Protein 2L8D (pdb70)

Nearest PDB structures (foldseek):
  2l8d-assembly1_A  TM=8.731E-01  e=5.428E-09  Gallus gallus
  2dig-assembly1_A  TM=8.333E-01  e=4.859E-07  Homo sapiens
  2e5p-assembly1_A  TM=7.859E-01  e=4.481E-04  Homo sapiens
  2eqj-assembly1_A  TM=8.025E-01  e=1.480E-03  Mus musculus
  5xfq-assembly1_B  TM=8.401E-01  e=2.333E-03  Mus musculus

Solvent-accessible surface area: 4794 Å² total; per-residue (Å²): 117,62,181,26,124,90,112,51,78,16,30,91,43,73,58,2,46,0,63,106,77,80,43,124,93,66,109,96,2,86,0,57,62,63,64,103,84,66,91,45,4,40,0,76,12,196,126,37,79,90,50,53,4,78,40,70,18,4,140,66,104,56,92,190,160,226

Secondary structure (DSSP, 8-state):
--SS-SSSSS-SS-EEEEE-TTSS-EEEEEEEEEETTTTEEEEEETTS-EEEEEGGGEE-SSS---

Structure (mmCIF, N/CA/C/O backbone):
data_2L8D
#
_entry.id   2L8D
#
loop_
_atom_site.group_PDB
_atom_site.id
_atom_site.type_symbol
_atom_site.label_atom_id
_atom_site.label_alt_id
_atom_site.label_comp_id
_atom_site.label_asym_id
_atom_site.label_entity_id
_atom_site.label_seq_id
_atom_site.pdbx_PDB_ins_code
_atom_site.Cartn_x
_atom_site.Cartn_y
_atom_site.Cartn_z
_atom_site.occupancy
_atom_site.B_iso_or_equiv
_atom_site.auth_seq_id
_atom_site.auth_comp_id
_atom_site.auth_asym_id
_atom_site.auth_atom_id
_atom_site.pdbx_PDB_model_num
ATOM 1 N N . GLY A 1 1 ? 4.465 -6.170 -3.414 1.00 0.00 1 GLY A N 1
ATOM 2 C CA . GLY A 1 1 ? 4.687 -5.028 -4.287 1.00 0.00 1 GLY A CA 1
ATOM 3 C C . GLY A 1 1 ? 4.742 -3.758 -3.495 1.00 0.00 1 GLY A C 1
ATOM 4 O O . GLY A 1 1 ? 3.792 -3.431 -2.781 1.00 0.00 1 GLY A O 1
ATOM 8 N N . ALA A 1 2 ? 5.854 -3.063 -3.575 1.00 0.00 2 ALA A N 1
ATOM 9 C CA . ALA A 1 2 ? 6.017 -1.800 -2.880 1.00 0.00 2 ALA A CA 1
ATOM 10 C C . ALA A 1 2 ? 5.803 -0.638 -3.839 1.00 0.00 2 ALA A C 1
ATOM 11 O O . ALA A 1 2 ? 5.646 0.506 -3.414 1.00 0.00 2 ALA A O 1
ATOM 18 N N . MET A 1 3 ? 5.811 -0.952 -5.141 1.00 0.00 3 MET A N 1
ATOM 19 C CA . MET A 1 3 ? 5.619 0.017 -6.246 1.00 0.00 3 MET A CA 1
ATOM 20 C C . MET A 1 3 ? 6.830 0.910 -6.461 1.00 0.00 3 MET A C 1
ATOM 21 O O . MET A 1 3 ? 7.371 0.970 -7.569 1.00 0.00 3 MET A O 1
ATOM 35 N N . GLY A 1 4 ? 7.246 1.591 -5.435 1.00 0.00 4 GLY A N 1
ATOM 36 C CA . GLY A 1 4 ? 8.424 2.406 -5.512 1.00 0.00 4 GLY A CA 1
ATOM 37 C C . GLY A 1 4 ? 9.580 1.664 -4.914 1.00 0.00 4 GLY A C 1
ATOM 38 O O . GLY A 1 4 ? 9.840 1.773 -3.713 1.00 0.00 4 GLY A O 1
ATOM 42 N N . MET A 1 5 ? 10.246 0.861 -5.720 1.00 0.00 5 MET A N 1
ATOM 43 C CA . MET A 1 5 ? 11.345 0.048 -5.224 1.00 0.00 5 MET A CA 1
ATOM 44 C C . MET A 1 5 ? 12.281 -0.388 -6.377 1.00 0.00 5 MET A C 1
ATOM 45 O O . MET A 1 5 ? 12.115 -1.480 -6.937 1.00 0.00 5 MET A O 1
ATOM 59 N N . PRO A 1 6 ? 13.189 0.505 -6.848 1.00 0.00 6 PRO A N 1
ATOM 60 C CA . PRO A 1 6 ? 14.211 0.124 -7.839 1.00 0.00 6 PRO A CA 1
ATOM 61 C C . PRO A 1 6 ? 15.411 -0.601 -7.187 1.00 0.00 6 PRO A C 1
ATOM 62 O O . PRO A 1 6 ? 16.144 -1.338 -7.847 1.00 0.00 6 PRO A O 1
ATOM 73 N N . ASN A 1 7 ? 15.561 -0.393 -5.886 1.00 0.00 7 ASN A N 1
ATOM 74 C CA . ASN A 1 7 ? 16.652 -0.954 -5.052 1.00 0.00 7 ASN A CA 1
ATOM 75 C C . ASN A 1 7 ? 16.437 -0.389 -3.685 1.00 0.00 7 ASN A C 1
ATOM 76 O O . ASN A 1 7 ? 16.440 -1.088 -2.680 1.00 0.00 7 ASN A O 1
ATOM 87 N N . ARG A 1 8 ? 16.252 0.906 -3.680 1.00 0.00 8 ARG A N 1
ATOM 88 C CA . ARG A 1 8 ? 15.821 1.635 -2.520 1.00 0.00 8 ARG A CA 1
ATOM 89 C C . ARG A 1 8 ? 14.369 1.916 -2.773 1.00 0.00 8 ARG A C 1
ATOM 90 O O . ARG A 1 8 ? 13.802 1.347 -3.691 1.00 0.00 8 ARG A O 1
ATOM 111 N N . LYS A 1 9 ? 13.774 2.792 -2.021 1.00 0.00 9 LYS A N 1
ATOM 112 C CA . LYS A 1 9 ? 12.410 3.178 -2.304 1.00 0.00 9 LYS A CA 1
ATOM 113 C C . LYS A 1 9 ? 12.422 4.218 -3.431 1.00 0.00 9 LYS A C 1
ATOM 114 O O . LYS A 1 9 ? 11.490 4.329 -4.218 1.00 0.00 9 LYS A O 1
ATOM 133 N N . TYR A 1 10 ? 13.510 4.964 -3.502 1.00 0.00 10 TYR A N 1
ATOM 134 C CA . TYR A 1 10 ? 13.705 5.960 -4.538 1.00 0.00 10 TYR A CA 1
ATOM 135 C C . TYR A 1 10 ? 15.011 5.729 -5.270 1.00 0.00 10 TYR A C 1
ATOM 136 O O . TYR A 1 10 ? 15.895 4.988 -4.787 1.00 0.00 10 TYR A O 1
ATOM 154 N N . ALA A 1 11 ? 15.128 6.328 -6.433 1.00 0.00 11 ALA A N 1
ATOM 155 C CA . ALA A 1 11 ? 16.325 6.231 -7.242 1.00 0.00 11 ALA A CA 1
ATOM 156 C C . ALA A 1 11 ? 17.334 7.278 -6.763 1.00 0.00 11 ALA A C 1
ATOM 157 O O . ALA A 1 11 ? 17.188 7.817 -5.680 1.00 0.00 11 ALA A O 1
ATOM 164 N N . ASP A 1 12 ? 18.377 7.510 -7.525 1.00 0.00 12 ASP A N 1
ATOM 165 C CA . ASP A 1 12 ? 19.351 8.542 -7.192 1.00 0.00 12 ASP A CA 1
ATOM 166 C C . ASP A 1 12 ? 19.533 9.451 -8.389 1.00 0.00 12 ASP A C 1
ATOM 167 O O . ASP A 1 12 ? 19.622 8.984 -9.524 1.00 0.00 12 ASP A O 1
ATOM 176 N N . GLY A 1 13 ? 19.526 10.748 -8.138 1.00 0.00 13 GLY A N 1
ATOM 177 C CA . GLY A 1 13 ? 19.537 11.743 -9.200 1.00 0.00 13 GLY A CA 1
ATOM 178 C C . GLY A 1 13 ? 18.112 12.184 -9.519 1.00 0.00 13 GLY A C 1
ATOM 179 O O . GLY A 1 13 ? 17.880 13.130 -10.268 1.00 0.00 13 GLY A O 1
ATOM 183 N N . GLU A 1 14 ? 17.172 11.476 -8.933 1.00 0.00 14 GLU A N 1
ATOM 184 C CA . GLU A 1 14 ? 15.762 11.646 -9.162 1.00 0.00 14 GLU A CA 1
ATOM 185 C C . GLU A 1 14 ? 15.197 12.853 -8.405 1.00 0.00 14 GLU A C 1
ATOM 186 O O . GLU A 1 14 ? 15.568 13.089 -7.250 1.00 0.00 14 GLU A O 1
ATOM 198 N N . VAL A 1 15 ? 14.337 13.627 -9.039 1.00 0.00 15 VAL A N 1
ATOM 199 C CA . VAL A 1 15 ? 13.689 14.712 -8.337 1.00 0.00 15 VAL A CA 1
ATOM 200 C C . VAL A 1 15 ? 12.367 14.209 -7.735 1.00 0.00 15 VAL A C 1
ATOM 201 O O . VAL A 1 15 ? 11.552 13.553 -8.411 1.00 0.00 15 VAL A O 1
ATOM 214 N N . VAL A 1 16 ? 12.212 14.454 -6.463 1.00 0.00 16 VAL A N 1
ATOM 215 C CA . VAL A 1 16 ? 11.078 14.004 -5.682 1.00 0.00 16 VAL A CA 1
ATOM 216 C C . VAL A 1 16 ? 10.562 15.125 -4.788 1.00 0.00 16 VAL A C 1
ATOM 217 O O . VAL A 1 16 ? 11.062 16.256 -4.840 1.00 0.00 16 VAL A O 1
ATOM 230 N N . MET A 1 17 ? 9.596 14.812 -3.960 1.00 0.00 17 MET A N 1
ATOM 231 C CA . MET A 1 17 ? 9.116 15.743 -2.966 1.00 0.00 17 MET A CA 1
ATOM 232 C C . MET A 1 17 ? 9.601 15.240 -1.632 1.00 0.00 17 MET A C 1
ATOM 233 O O . MET A 1 17 ? 9.479 14.061 -1.339 1.00 0.00 17 MET A O 1
ATOM 247 N N . GLY A 1 18 ? 10.147 16.091 -0.845 1.00 0.00 18 GLY A N 1
ATOM 248 C CA . GLY A 1 18 ? 10.662 15.673 0.427 1.00 0.00 18 GLY A CA 1
ATOM 249 C C . GLY A 1 18 ? 10.200 16.590 1.525 1.00 0.00 18 GLY A C 1
ATOM 250 O O . GLY A 1 18 ? 10.179 17.821 1.355 1.00 0.00 18 GLY A O 1
ATOM 254 N N . ARG A 1 19 ? 9.788 16.002 2.605 1.00 0.00 19 ARG A N 1
ATOM 255 C CA . ARG A 1 19 ? 9.286 16.704 3.760 1.00 0.00 19 ARG A CA 1
ATOM 256 C C . ARG A 1 19 ? 10.442 17.347 4.509 1.00 0.00 19 ARG A C 1
ATOM 257 O O . ARG A 1 19 ? 11.529 16.784 4.569 1.00 0.00 19 ARG A O 1
ATOM 278 N N . TRP A 1 20 ? 10.217 18.522 5.044 1.00 0.00 20 TRP A N 1
ATOM 279 C CA . TRP A 1 20 ? 11.217 19.163 5.850 1.00 0.00 20 TRP A CA 1
ATOM 280 C C . TRP A 1 20 ? 11.114 18.552 7.255 1.00 0.00 20 TRP A C 1
ATOM 281 O O . TRP A 1 20 ? 10.049 18.588 7.840 1.00 0.00 20 TRP A O 1
ATOM 302 N N . PRO A 1 21 ? 12.225 17.986 7.780 1.00 0.00 21 PRO A N 1
ATOM 303 C CA . PRO A 1 21 ? 12.290 17.236 9.058 1.00 0.00 21 PRO A CA 1
ATOM 304 C C . PRO A 1 21 ? 11.405 17.758 10.208 1.00 0.00 21 PRO A C 1
ATOM 305 O O . PRO A 1 21 ? 10.716 16.975 10.869 1.00 0.00 21 PRO A O 1
ATOM 316 N N . GLY A 1 22 ? 11.436 19.047 10.458 1.00 0.00 22 GLY A N 1
ATOM 317 C CA . GLY A 1 22 ? 10.677 19.591 11.566 1.00 0.00 22 GLY A CA 1
ATOM 318 C C . GLY A 1 22 ? 9.264 20.018 11.194 1.00 0.00 22 GLY A C 1
ATOM 319 O O . GLY A 1 22 ? 8.471 20.357 12.067 1.00 0.00 22 GLY A O 1
ATOM 323 N N . SER A 1 23 ? 8.962 20.022 9.925 1.00 0.00 23 SER A N 1
ATOM 324 C CA . SER A 1 23 ? 7.673 20.445 9.441 1.00 0.00 23 SER A CA 1
ATOM 325 C C . SER A 1 23 ? 6.919 19.253 8.812 1.00 0.00 23 SER A C 1
ATOM 326 O O . SER A 1 23 ? 7.419 18.126 8.792 1.00 0.00 23 SER A O 1
ATOM 334 N N . VAL A 1 24 ? 5.722 19.502 8.333 1.00 0.00 24 VAL A N 1
ATOM 335 C CA . VAL A 1 24 ? 4.961 18.520 7.578 1.00 0.00 24 VAL A CA 1
ATOM 336 C C . VAL A 1 24 ? 4.948 18.924 6.113 1.00 0.00 24 VAL A C 1
ATOM 337 O O . VAL A 1 24 ? 4.346 18.258 5.268 1.00 0.00 24 VAL A O 1
ATOM 350 N N . LEU A 1 25 ? 5.612 20.036 5.831 1.00 0.00 25 LEU A N 1
ATOM 351 C CA . LEU A 1 25 ? 5.703 20.568 4.499 1.00 0.00 25 LEU A CA 1
ATOM 352 C C . LEU A 1 25 ? 6.623 19.785 3.625 1.00 0.00 25 LEU A C 1
ATOM 353 O O . LEU A 1 25 ? 7.651 19.275 4.081 1.00 0.00 25 LEU A O 1
ATOM 369 N N . TYR A 1 26 ? 6.264 19.706 2.382 1.00 0.00 26 TYR A N 1
ATOM 370 C CA . TYR A 1 26 ? 7.044 19.035 1.384 1.00 0.00 26 TYR A CA 1
ATOM 371 C C . TYR A 1 26 ? 7.564 20.039 0.393 1.00 0.00 26 TYR A C 1
ATOM 372 O O . TYR A 1 26 ? 6.822 20.897 -0.091 1.00 0.00 26 TYR A O 1
ATOM 390 N N . TYR A 1 27 ? 8.820 19.957 0.130 1.00 0.00 27 TYR A N 1
ATOM 391 C CA . TYR A 1 27 ? 9.468 20.802 -0.831 1.00 0.00 27 TYR A CA 1
ATOM 392 C C . TYR A 1 27 ? 10.022 19.939 -1.933 1.00 0.00 27 TYR A C 1
ATOM 393 O O . TYR A 1 27 ? 9.999 18.705 -1.821 1.00 0.00 27 TYR A O 1
ATOM 411 N N . GLU A 1 28 ? 10.519 20.549 -2.964 1.00 0.00 28 GLU A N 1
ATOM 412 C CA . GLU A 1 28 ? 10.989 19.816 -4.108 1.00 0.00 28 GLU A CA 1
ATOM 413 C C . GLU A 1 28 ? 12.479 19.606 -3.975 1.00 0.00 28 GLU A C 1
ATOM 414 O O . GLU A 1 28 ? 13.244 20.565 -3.800 1.00 0.00 28 GLU A O 1
ATOM 426 N N . VAL A 1 29 ? 12.897 18.370 -4.050 1.00 0.00 29 VAL A N 1
ATOM 427 C CA . VAL A 1 29 ? 14.284 18.030 -3.833 1.00 0.00 29 VAL A CA 1
ATOM 428 C C . VAL A 1 29 ? 14.759 17.057 -4.882 1.00 0.00 29 VAL A C 1
ATOM 429 O O . VAL A 1 29 ? 13.959 16.418 -5.555 1.00 0.00 29 VAL A O 1
ATOM 442 N N . GLN A 1 30 ? 16.041 16.930 -5.009 1.00 0.00 30 GLN A N 1
ATOM 443 C CA . GLN A 1 30 ? 16.591 15.942 -5.882 1.00 0.00 30 GLN A CA 1
ATOM 444 C C . GLN A 1 30 ? 17.485 15.060 -5.049 1.00 0.00 30 GLN A C 1
ATOM 445 O O . GLN A 1 30 ? 18.308 15.563 -4.282 1.00 0.00 30 GLN A O 1
ATOM 459 N N . VAL A 1 31 ? 17.305 13.774 -5.163 1.00 0.00 31 VAL A N 1
ATOM 460 C CA . VAL A 1 31 ? 18.084 12.826 -4.401 1.00 0.00 31 VAL A CA 1
ATOM 461 C C . VAL A 1 31 ? 19.513 12.759 -4.931 1.00 0.00 31 VAL A C 1
ATOM 462 O O . VAL A 1 31 ? 19.726 12.596 -6.126 1.00 0.00 31 VAL A O 1
ATOM 475 N N . THR A 1 32 ? 20.469 12.907 -4.067 1.00 0.00 32 THR A N 1
ATOM 476 C CA . THR A 1 32 ? 21.817 12.872 -4.449 1.00 0.00 32 THR A CA 1
ATOM 477 C C . THR A 1 32 ? 22.506 11.597 -3.966 1.00 0.00 32 THR A C 1
ATOM 478 O O . THR A 1 32 ? 23.200 10.923 -4.737 1.00 0.00 32 THR A O 1
ATOM 489 N N . SER A 1 33 ? 22.302 11.236 -2.708 1.00 0.00 33 SER A N 1
ATOM 490 C CA . SER A 1 33 ? 22.992 10.081 -2.147 1.00 0.00 33 SER A CA 1
ATOM 491 C C . SER A 1 33 ? 22.098 9.327 -1.162 1.00 0.00 33 SER A C 1
ATOM 492 O O . SER A 1 33 ? 20.962 9.737 -0.923 1.00 0.00 33 SER A O 1
ATOM 500 N N . TYR A 1 34 ? 22.601 8.247 -0.586 1.00 0.00 34 TYR A N 1
ATOM 501 C CA . TYR A 1 34 ? 21.792 7.390 0.257 1.00 0.00 34 TYR A CA 1
ATOM 502 C C . TYR A 1 34 ? 22.630 6.602 1.265 1.00 0.00 34 TYR A C 1
ATOM 503 O O . TYR A 1 34 ? 23.591 5.929 0.900 1.00 0.00 34 TYR A O 1
ATOM 521 N N . ASP A 1 35 ? 22.242 6.702 2.517 1.00 0.00 35 ASP A N 1
ATOM 522 C CA . ASP A 1 35 ? 22.813 5.925 3.607 1.00 0.00 35 ASP A CA 1
ATOM 523 C C . ASP A 1 35 ? 22.006 4.658 3.655 1.00 0.00 35 ASP A C 1
ATOM 524 O O . ASP A 1 35 ? 20.782 4.713 3.820 1.00 0.00 35 ASP A O 1
ATOM 533 N N . ASP A 1 36 ? 22.653 3.538 3.530 1.00 0.00 36 ASP A N 1
ATOM 534 C CA . ASP A 1 36 ? 21.945 2.268 3.418 1.00 0.00 36 ASP A CA 1
ATOM 535 C C . ASP A 1 36 ? 21.835 1.567 4.745 1.00 0.00 36 ASP A C 1
ATOM 536 O O . ASP A 1 36 ? 21.056 0.627 4.891 1.00 0.00 36 ASP A O 1
ATOM 545 N N . ALA A 1 37 ? 22.598 2.019 5.705 1.00 0.00 37 ALA A N 1
ATOM 546 C CA . ALA A 1 37 ? 22.613 1.397 6.997 1.00 0.00 37 ALA A CA 1
ATOM 547 C C . ALA A 1 37 ? 21.427 1.857 7.813 1.00 0.00 37 ALA A C 1
ATOM 548 O O . ALA A 1 37 ? 20.671 1.053 8.334 1.00 0.00 37 ALA A O 1
ATOM 555 N N . SER A 1 38 ? 21.258 3.146 7.914 1.00 0.00 38 SER A N 1
ATOM 556 C CA . SER A 1 38 ? 20.173 3.692 8.685 1.00 0.00 38 SER A CA 1
ATOM 557 C C . SER A 1 38 ? 19.007 4.106 7.780 1.00 0.00 38 SER A C 1
ATOM 558 O O . SER A 1 38 ? 17.964 4.559 8.249 1.00 0.00 38 SER A O 1
ATOM 566 N N . HIS A 1 39 ? 19.203 3.916 6.483 1.00 0.00 39 HIS A N 1
ATOM 567 C CA . HIS A 1 39 ? 18.222 4.242 5.449 1.00 0.00 39 HIS A CA 1
ATOM 568 C C . HIS A 1 39 ? 17.858 5.732 5.459 1.00 0.00 39 HIS A C 1
ATOM 569 O O . HIS A 1 39 ? 16.771 6.129 5.907 1.00 0.00 39 HIS A O 1
ATOM 583 N N . LEU A 1 40 ? 18.801 6.541 5.026 1.00 0.00 40 LEU A N 1
ATOM 584 C CA . LEU A 1 40 ? 18.642 8.002 4.928 1.00 0.00 40 LEU A CA 1
ATOM 585 C C . LEU A 1 40 ? 18.961 8.413 3.519 1.00 0.00 40 LEU A C 1
ATOM 586 O O . LEU A 1 40 ? 19.907 7.912 2.936 1.00 0.00 40 LEU A O 1
ATOM 602 N N . TYR A 1 41 ? 18.208 9.299 2.976 1.00 0.00 41 TYR A N 1
ATOM 603 C CA . TYR A 1 41 ? 18.448 9.740 1.640 1.00 0.00 41 TYR A CA 1
ATOM 604 C C . TYR A 1 41 ? 18.969 11.133 1.704 1.00 0.00 41 TYR A C 1
ATOM 605 O O . TYR A 1 41 ? 18.419 11.970 2.426 1.00 0.00 41 TYR A O 1
ATOM 623 N N . THR A 1 42 ? 20.040 11.380 1.037 1.00 0.00 42 THR A N 1
ATOM 624 C CA . THR A 1 42 ? 20.556 12.688 0.989 1.00 0.00 42 THR A CA 1
ATOM 625 C C . THR A 1 42 ? 19.972 13.316 -0.252 1.00 0.00 42 THR A C 1
ATOM 626 O O . THR A 1 42 ? 20.055 12.734 -1.348 1.00 0.00 42 THR A O 1
ATOM 637 N N . VAL A 1 43 ? 19.402 14.464 -0.085 1.00 0.00 43 VAL A N 1
ATOM 638 C CA . VAL A 1 43 ? 18.744 15.164 -1.145 1.00 0.00 43 VAL A CA 1
ATOM 639 C C . VAL A 1 43 ? 19.242 16.586 -1.170 1.00 0.00 43 VAL A C 1
ATOM 640 O O . VAL A 1 43 ? 19.776 17.067 -0.177 1.00 0.00 43 VAL A O 1
ATOM 653 N N . LYS A 1 44 ? 19.082 17.241 -2.267 1.00 0.00 44 LYS A N 1
ATOM 654 C CA . LYS A 1 44 ? 19.469 18.613 -2.383 1.00 0.00 44 LYS A CA 1
ATOM 655 C C . LYS A 1 44 ? 18.249 19.456 -2.722 1.00 0.00 44 LYS A C 1
ATOM 656 O O . LYS A 1 44 ? 17.443 19.072 -3.575 1.00 0.00 44 LYS A O 1
ATOM 675 N N . TYR A 1 45 ? 18.101 20.559 -2.026 1.00 0.00 45 TYR A N 1
ATOM 676 C CA . TYR A 1 45 ? 16.985 21.465 -2.209 1.00 0.00 45 TYR A CA 1
ATOM 677 C C . TYR A 1 45 ? 17.281 22.504 -3.269 1.00 0.00 45 TYR A C 1
ATOM 678 O O . TYR A 1 45 ? 18.435 22.691 -3.676 1.00 0.00 45 TYR A O 1
ATOM 696 N N . LYS A 1 46 ? 16.235 23.201 -3.681 1.00 0.00 46 LYS A N 1
ATOM 697 C CA . LYS A 1 46 ? 16.300 24.287 -4.663 1.00 0.00 46 LYS A CA 1
ATOM 698 C C . LYS A 1 46 ? 17.202 25.434 -4.150 1.00 0.00 46 LYS A C 1
ATOM 699 O O . LYS A 1 46 ? 17.751 26.232 -4.923 1.00 0.00 46 LYS A O 1
ATOM 718 N N . ASP A 1 47 ? 17.357 25.486 -2.843 1.00 0.00 47 ASP A N 1
ATOM 719 C CA . ASP A 1 47 ? 18.182 26.490 -2.172 1.00 0.00 47 ASP A CA 1
ATOM 720 C C . ASP A 1 47 ? 19.659 26.125 -2.227 1.00 0.00 47 ASP A C 1
ATOM 721 O O . ASP A 1 47 ? 20.501 26.842 -1.686 1.00 0.00 47 ASP A O 1
ATOM 730 N N . GLY A 1 48 ? 19.972 24.998 -2.846 1.00 0.00 48 GLY A N 1
ATOM 731 C CA . GLY A 1 48 ? 21.353 24.559 -2.966 1.00 0.00 48 GLY A CA 1
ATOM 732 C C . GLY A 1 48 ? 21.738 23.649 -1.826 1.00 0.00 48 GLY A C 1
ATOM 733 O O . GLY A 1 48 ? 22.465 22.674 -2.009 1.00 0.00 48 GLY A O 1
ATOM 737 N N . THR A 1 49 ? 21.230 23.970 -0.667 1.00 0.00 49 THR A N 1
ATOM 738 C CA . THR A 1 49 ? 21.445 23.244 0.552 1.00 0.00 49 THR A CA 1
ATOM 739 C C . THR A 1 49 ? 20.971 21.791 0.411 1.00 0.00 49 THR A C 1
ATOM 740 O O . THR A 1 49 ? 19.898 21.528 -0.150 1.00 0.00 49 THR A O 1
ATOM 751 N N . GLU A 1 50 ? 21.766 20.867 0.870 1.00 0.00 50 GLU A N 1
ATOM 752 C CA . GLU A 1 50 ? 21.397 19.486 0.837 1.00 0.00 50 GLU A CA 1
ATOM 753 C C . GLU A 1 50 ? 21.100 19.009 2.244 1.00 0.00 50 GLU A C 1
ATOM 754 O O . GLU A 1 50 ? 21.637 19.542 3.209 1.00 0.00 50 GLU A O 1
ATOM 766 N N . LEU A 1 51 ? 20.243 18.045 2.356 1.00 0.00 51 LEU A N 1
ATOM 767 C CA . LEU A 1 51 ? 19.796 17.556 3.633 1.00 0.00 51 LEU A CA 1
ATOM 768 C C . LEU A 1 51 ? 19.686 16.040 3.582 1.00 0.00 51 LEU A C 1
ATOM 769 O O . LEU A 1 51 ? 19.608 15.468 2.491 1.00 0.00 51 LEU A O 1
ATOM 785 N N . ALA A 1 52 ? 19.701 15.384 4.722 1.00 0.00 52 ALA A N 1
ATOM 786 C CA . ALA A 1 52 ? 19.416 13.978 4.753 1.00 0.00 52 ALA A CA 1
ATOM 787 C C . ALA A 1 52 ? 18.077 13.778 5.438 1.00 0.00 52 ALA A C 1
ATOM 788 O O . ALA A 1 52 ? 17.796 14.403 6.466 1.00 0.00 52 ALA A O 1
ATOM 795 N N . LEU A 1 53 ? 17.261 12.952 4.877 1.00 0.00 53 LEU A N 1
ATOM 796 C CA . LEU A 1 53 ? 15.961 12.646 5.437 1.00 0.00 53 LEU A CA 1
ATOM 797 C C . LEU A 1 53 ? 15.614 11.174 5.291 1.00 0.00 53 LEU A C 1
ATOM 798 O O . LEU A 1 53 ? 16.326 10.430 4.604 1.00 0.00 53 LEU A O 1
ATOM 814 N N . LYS A 1 54 ? 14.557 10.746 5.931 1.00 0.00 54 LYS A N 1
ATOM 815 C CA . LYS A 1 54 ? 14.129 9.361 5.844 1.00 0.00 54 LYS A CA 1
ATOM 816 C C . LYS A 1 54 ? 13.321 9.148 4.585 1.00 0.00 54 LYS A C 1
ATOM 817 O O . LYS A 1 54 ? 12.811 10.100 3.997 1.00 0.00 54 LYS A O 1
ATOM 836 N N . GLU A 1 55 ? 13.182 7.903 4.181 1.00 0.00 55 GLU A N 1
ATOM 837 C CA . GLU A 1 55 ? 12.338 7.551 3.045 1.00 0.00 55 GLU A CA 1
ATOM 838 C C . GLU A 1 55 ? 10.886 7.943 3.288 1.00 0.00 55 GLU A C 1
ATOM 839 O O . GLU A 1 55 ? 10.170 8.308 2.365 1.00 0.00 55 GLU A O 1
ATOM 851 N N . SER A 1 56 ? 10.498 7.922 4.544 1.00 0.00 56 SER A N 1
ATOM 852 C CA . SER A 1 56 ? 9.167 8.281 4.974 1.00 0.00 56 SER A CA 1
ATOM 853 C C . SER A 1 56 ? 8.909 9.791 4.814 1.00 0.00 56 SER A C 1
ATOM 854 O O . SER A 1 56 ? 7.766 10.249 4.884 1.00 0.00 56 SER A O 1
ATOM 862 N N . ASP A 1 57 ? 9.962 10.546 4.564 1.00 0.00 57 ASP A N 1
ATOM 863 C CA . ASP A 1 57 ? 9.835 11.971 4.346 1.00 0.00 57 ASP A CA 1
ATOM 864 C C . ASP A 1 57 ? 9.766 12.250 2.875 1.00 0.00 57 ASP A C 1
ATOM 865 O O . ASP A 1 57 ? 9.406 13.337 2.465 1.00 0.00 57 ASP A O 1
ATOM 874 N N . ILE A 1 58 ? 10.078 11.267 2.069 1.00 0.00 58 ILE A N 1
ATOM 875 C CA . ILE A 1 58 ? 10.115 11.475 0.651 1.00 0.00 58 ILE A CA 1
ATOM 876 C C . ILE A 1 58 ? 8.891 10.918 0.003 1.00 0.00 58 ILE A C 1
ATOM 877 O O . ILE A 1 58 ? 8.454 9.805 0.318 1.00 0.00 58 ILE A O 1
ATOM 893 N N . ARG A 1 59 ? 8.341 11.674 -0.882 1.00 0.00 59 ARG A N 1
ATOM 894 C CA . ARG A 1 59 ? 7.238 11.227 -1.686 1.00 0.00 59 ARG A CA 1
ATOM 895 C C . ARG A 1 59 ? 7.520 11.508 -3.143 1.00 0.00 59 ARG A C 1
ATOM 896 O O . ARG A 1 59 ? 8.487 12.208 -3.469 1.00 0.00 59 ARG A O 1
ATOM 917 N N . LEU A 1 60 ? 6.711 10.946 -4.011 1.00 0.00 60 LEU A N 1
ATOM 918 C CA . LEU A 1 60 ? 6.861 11.124 -5.454 1.00 0.00 60 LEU A CA 1
ATOM 919 C C . LEU A 1 60 ? 6.733 12.602 -5.826 1.00 0.00 60 LEU A C 1
ATOM 920 O O . LEU A 1 60 ? 6.074 13.368 -5.105 1.00 0.00 60 LEU A O 1
ATOM 936 N N . GLN A 1 61 ? 7.356 12.995 -6.953 1.00 0.00 61 GLN A N 1
ATOM 937 C CA . GLN A 1 61 ? 7.315 14.384 -7.462 1.00 0.00 61 GLN A CA 1
ATOM 938 C C . GLN A 1 61 ? 5.852 14.814 -7.614 1.00 0.00 61 GLN A C 1
ATOM 939 O O . GLN A 1 61 ? 5.486 15.972 -7.403 1.00 0.00 61 GLN A O 1
ATOM 953 N N . SER A 1 62 ? 5.042 13.863 -7.978 1.00 0.00 62 SER A N 1
ATOM 954 C CA . SER A 1 62 ? 3.634 13.999 -7.987 1.00 0.00 62 SER A CA 1
ATOM 955 C C . SER A 1 62 ? 3.073 12.685 -7.532 1.00 0.00 62 SER A C 1
ATOM 956 O O . SER A 1 62 ? 3.547 11.631 -7.968 1.00 0.00 62 SER A O 1
ATOM 964 N N . SER A 1 63 ? 2.087 12.728 -6.662 1.00 0.00 63 SER A N 1
ATOM 965 C CA . SER A 1 63 ? 1.489 11.528 -6.144 1.00 0.00 63 SER A CA 1
ATOM 966 C C . SER A 1 63 ? 0.592 10.898 -7.234 1.00 0.00 63 SER A C 1
ATOM 967 O O . SER A 1 63 ? 0.155 9.753 -7.128 1.00 0.00 63 SER A O 1
ATOM 975 N N . PHE A 1 64 ? 0.357 11.653 -8.293 1.00 0.00 64 PHE A N 1
ATOM 976 C CA . PHE A 1 64 ? -0.379 11.169 -9.424 1.00 0.00 64 PHE A CA 1
ATOM 977 C C . PHE A 1 64 ? 0.617 10.637 -10.438 1.00 0.00 64 PHE A C 1
ATOM 978 O O . PHE A 1 64 ? 1.249 11.403 -11.182 1.00 0.00 64 PHE A O 1
ATOM 995 N N . LYS A 1 65 ? 0.825 9.352 -10.404 1.00 0.00 65 LYS A N 1
ATOM 996 C CA . LYS A 1 65 ? 1.758 8.706 -11.284 1.00 0.00 65 LYS A CA 1
ATOM 997 C C . LYS A 1 65 ? 1.033 7.679 -12.127 1.00 0.00 65 LYS A C 1
ATOM 998 O O . LYS A 1 65 ? 0.248 6.877 -11.599 1.00 0.00 65 LYS A O 1
ATOM 1017 N N . GLN A 1 66 ? 1.290 7.691 -13.400 1.00 0.00 66 GLN A N 1
ATOM 1018 C CA . GLN A 1 66 ? 0.665 6.780 -14.306 1.00 0.00 66 GLN A CA 1
ATOM 1019 C C . GLN A 1 66 ? 1.713 6.289 -15.273 1.00 0.00 66 GLN A C 1
ATOM 1020 O O . GLN A 1 66 ? 2.423 7.135 -15.850 1.00 0.00 66 GLN A O 1
ATOM 1034 N N . GLY A 1 1 ? -0.474 9.878 2.810 1.00 0.00 1 GLY A N 2
ATOM 1035 C CA . GLY A 1 1 ? 0.315 8.934 3.574 1.00 0.00 1 GLY A CA 2
ATOM 1036 C C . GLY A 1 1 ? 1.242 8.158 2.688 1.00 0.00 1 GLY A C 2
ATOM 1037 O O . GLY A 1 1 ? 0.826 7.653 1.644 1.00 0.00 1 GLY A O 2
ATOM 1041 N N . ALA A 1 2 ? 2.491 8.073 3.085 1.00 0.00 2 ALA A N 2
ATOM 1042 C CA . ALA A 1 2 ? 3.506 7.341 2.356 1.00 0.00 2 ALA A CA 2
ATOM 1043 C C . ALA A 1 2 ? 4.623 6.974 3.309 1.00 0.00 2 ALA A C 2
ATOM 1044 O O . ALA A 1 2 ? 5.311 7.856 3.855 1.00 0.00 2 ALA A O 2
ATOM 1051 N N . MET A 1 3 ? 4.770 5.702 3.550 1.00 0.00 3 MET A N 2
ATOM 1052 C CA . MET A 1 3 ? 5.785 5.190 4.454 1.00 0.00 3 MET A CA 2
ATOM 1053 C C . MET A 1 3 ? 7.140 5.165 3.771 1.00 0.00 3 MET A C 2
ATOM 1054 O O . MET A 1 3 ? 8.174 5.425 4.396 1.00 0.00 3 MET A O 2
ATOM 1068 N N . GLY A 1 4 ? 7.126 4.878 2.501 1.00 0.00 4 GLY A N 2
ATOM 1069 C CA . GLY A 1 4 ? 8.347 4.746 1.768 1.00 0.00 4 GLY A CA 2
ATOM 1070 C C . GLY A 1 4 ? 8.804 3.316 1.826 1.00 0.00 4 GLY A C 2
ATOM 1071 O O . GLY A 1 4 ? 8.127 2.472 2.430 1.00 0.00 4 GLY A O 2
ATOM 1075 N N . MET A 1 5 ? 9.918 3.018 1.228 1.00 0.00 5 MET A N 2
ATOM 1076 C CA . MET A 1 5 ? 10.412 1.660 1.210 1.00 0.00 5 MET A CA 2
ATOM 1077 C C . MET A 1 5 ? 11.883 1.638 1.546 1.00 0.00 5 MET A C 2
ATOM 1078 O O . MET A 1 5 ? 12.623 2.522 1.098 1.00 0.00 5 MET A O 2
ATOM 1092 N N . PRO A 1 6 ? 12.324 0.681 2.396 1.00 0.00 6 PRO A N 2
ATOM 1093 C CA . PRO A 1 6 ? 13.756 0.444 2.650 1.00 0.00 6 PRO A CA 2
ATOM 1094 C C . PRO A 1 6 ? 14.476 0.083 1.347 1.00 0.00 6 PRO A C 2
ATOM 1095 O O . PRO A 1 6 ? 15.656 0.369 1.171 1.00 0.00 6 PRO A O 2
ATOM 1106 N N . ASN A 1 7 ? 13.748 -0.571 0.445 1.00 0.00 7 ASN A N 2
ATOM 1107 C CA . ASN A 1 7 ? 14.244 -0.845 -0.897 1.00 0.00 7 ASN A CA 2
ATOM 1108 C C . ASN A 1 7 ? 14.221 0.477 -1.621 1.00 0.00 7 ASN A C 2
ATOM 1109 O O . ASN A 1 7 ? 13.184 1.159 -1.634 1.00 0.00 7 ASN A O 2
ATOM 1120 N N . ARG A 1 8 ? 15.330 0.841 -2.199 1.00 0.00 8 ARG A N 2
ATOM 1121 C CA . ARG A 1 8 ? 15.504 2.146 -2.770 1.00 0.00 8 ARG A CA 2
ATOM 1122 C C . ARG A 1 8 ? 14.645 2.378 -4.034 1.00 0.00 8 ARG A C 2
ATOM 1123 O O . ARG A 1 8 ? 15.038 2.038 -5.150 1.00 0.00 8 ARG A O 2
ATOM 1144 N N . LYS A 1 9 ? 13.451 2.907 -3.818 1.00 0.00 9 LYS A N 2
ATOM 1145 C CA . LYS A 1 9 ? 12.542 3.329 -4.876 1.00 0.00 9 LYS A CA 2
ATOM 1146 C C . LYS A 1 9 ? 13.052 4.637 -5.427 1.00 0.00 9 LYS A C 2
ATOM 1147 O O . LYS A 1 9 ? 12.974 4.928 -6.636 1.00 0.00 9 LYS A O 2
ATOM 1166 N N . TYR A 1 10 ? 13.603 5.410 -4.543 1.00 0.00 10 TYR A N 2
ATOM 1167 C CA . TYR A 1 10 ? 14.102 6.699 -4.873 1.00 0.00 10 TYR A CA 2
ATOM 1168 C C . TYR A 1 10 ? 15.582 6.575 -5.184 1.00 0.00 10 TYR A C 2
ATOM 1169 O O . TYR A 1 10 ? 16.433 6.727 -4.306 1.00 0.00 10 TYR A O 2
ATOM 1187 N N . ALA A 1 11 ? 15.867 6.186 -6.404 1.00 0.00 11 ALA A N 2
ATOM 1188 C CA . ALA A 1 11 ? 17.235 5.978 -6.847 1.00 0.00 11 ALA A CA 2
ATOM 1189 C C . ALA A 1 11 ? 17.913 7.307 -7.050 1.00 0.00 11 ALA A C 2
ATOM 1190 O O . ALA A 1 11 ? 17.259 8.266 -7.404 1.00 0.00 11 ALA A O 2
ATOM 1197 N N . ASP A 1 12 ? 19.222 7.340 -6.872 1.00 0.00 12 ASP A N 2
ATOM 1198 C CA . ASP A 1 12 ? 20.005 8.584 -6.929 1.00 0.00 12 ASP A CA 2
ATOM 1199 C C . ASP A 1 12 ? 19.816 9.311 -8.254 1.00 0.00 12 ASP A C 2
ATOM 1200 O O . ASP A 1 12 ? 19.941 8.720 -9.326 1.00 0.00 12 ASP A O 2
ATOM 1209 N N . GLY A 1 13 ? 19.467 10.573 -8.165 1.00 0.00 13 GLY A N 2
ATOM 1210 C CA . GLY A 1 13 ? 19.232 11.369 -9.338 1.00 0.00 13 GLY A CA 2
ATOM 1211 C C . GLY A 1 13 ? 17.753 11.583 -9.575 1.00 0.00 13 GLY A C 2
ATOM 1212 O O . GLY A 1 13 ? 17.355 12.364 -10.450 1.00 0.00 13 GLY A O 2
ATOM 1216 N N . GLU A 1 14 ? 16.930 10.899 -8.808 1.00 0.00 14 GLU A N 2
ATOM 1217 C CA . GLU A 1 14 ? 15.511 11.013 -8.958 1.00 0.00 14 GLU A CA 2
ATOM 1218 C C . GLU A 1 14 ? 15.023 12.307 -8.335 1.00 0.00 14 GLU A C 2
ATOM 1219 O O . GLU A 1 14 ? 15.506 12.702 -7.265 1.00 0.00 14 GLU A O 2
ATOM 1231 N N . VAL A 1 15 ? 14.111 12.981 -8.981 1.00 0.00 15 VAL A N 2
ATOM 1232 C CA . VAL A 1 15 ? 13.550 14.146 -8.371 1.00 0.00 15 VAL A CA 2
ATOM 1233 C C . VAL A 1 15 ? 12.276 13.729 -7.647 1.00 0.00 15 VAL A C 2
ATOM 1234 O O . VAL A 1 15 ? 11.399 13.072 -8.213 1.00 0.00 15 VAL A O 2
ATOM 1247 N N . VAL A 1 16 ? 12.210 14.078 -6.404 1.00 0.00 16 VAL A N 2
ATOM 1248 C CA . VAL A 1 16 ? 11.138 13.684 -5.526 1.00 0.00 16 VAL A CA 2
ATOM 1249 C C . VAL A 1 16 ? 10.664 14.861 -4.698 1.00 0.00 16 VAL A C 2
ATOM 1250 O O . VAL A 1 16 ? 11.188 15.966 -4.817 1.00 0.00 16 VAL A O 2
ATOM 1263 N N . MET A 1 17 ? 9.685 14.640 -3.878 1.00 0.00 17 MET A N 2
ATOM 1264 C CA . MET A 1 17 ? 9.276 15.634 -2.926 1.00 0.00 17 MET A CA 2
ATOM 1265 C C . MET A 1 17 ? 9.637 15.130 -1.551 1.00 0.00 17 MET A C 2
ATOM 1266 O O . MET A 1 17 ? 9.369 13.991 -1.236 1.00 0.00 17 MET A O 2
ATOM 1280 N N . GLY A 1 18 ? 10.238 15.940 -0.755 1.00 0.00 18 GLY A N 2
ATOM 1281 C CA . GLY A 1 18 ? 10.658 15.498 0.547 1.00 0.00 18 GLY A CA 2
ATOM 1282 C C . GLY A 1 18 ? 10.204 16.445 1.617 1.00 0.00 18 GLY A C 2
ATOM 1283 O O . GLY A 1 18 ? 10.013 17.640 1.354 1.00 0.00 18 GLY A O 2
ATOM 1287 N N . ARG A 1 19 ? 9.988 15.923 2.792 1.00 0.00 19 ARG A N 2
ATOM 1288 C CA . ARG A 1 19 ? 9.513 16.701 3.900 1.00 0.00 19 ARG A CA 2
ATOM 1289 C C . ARG A 1 19 ? 10.663 17.366 4.614 1.00 0.00 19 ARG A C 2
ATOM 1290 O O . ARG A 1 19 ? 11.730 16.773 4.787 1.00 0.00 19 ARG A O 2
ATOM 1311 N N . TRP A 1 20 ? 10.449 18.590 5.009 1.00 0.00 20 TRP A N 2
ATOM 1312 C CA . TRP A 1 20 ? 11.421 19.303 5.778 1.00 0.00 20 TRP A CA 2
ATOM 1313 C C . TRP A 1 20 ? 11.256 18.856 7.235 1.00 0.00 20 TRP A C 2
ATOM 1314 O O . TRP A 1 20 ? 10.160 18.996 7.792 1.00 0.00 20 TRP A O 2
ATOM 1335 N N . PRO A 1 21 ? 12.319 18.288 7.854 1.00 0.00 21 PRO A N 2
ATOM 1336 C CA . PRO A 1 21 ? 12.278 17.744 9.221 1.00 0.00 21 PRO A CA 2
ATOM 1337 C C . PRO A 1 21 ? 11.728 18.727 10.239 1.00 0.00 21 PRO A C 2
ATOM 1338 O O . PRO A 1 21 ? 12.180 19.877 10.333 1.00 0.00 21 PRO A O 2
ATOM 1349 N N . GLY A 1 22 ? 10.740 18.285 10.974 1.00 0.00 22 GLY A N 2
ATOM 1350 C CA . GLY A 1 22 ? 10.114 19.123 11.961 1.00 0.00 22 GLY A CA 2
ATOM 1351 C C . GLY A 1 22 ? 8.833 19.708 11.443 1.00 0.00 22 GLY A C 2
ATOM 1352 O O . GLY A 1 22 ? 7.839 19.808 12.169 1.00 0.00 22 GLY A O 2
ATOM 1356 N N . SER A 1 23 ? 8.840 20.051 10.188 1.00 0.00 23 SER A N 2
ATOM 1357 C CA . SER A 1 23 ? 7.715 20.645 9.542 1.00 0.00 23 SER A CA 2
ATOM 1358 C C . SER A 1 23 ? 6.898 19.568 8.825 1.00 0.00 23 SER A C 2
ATOM 1359 O O . SER A 1 23 ? 7.267 18.394 8.809 1.00 0.00 23 SER A O 2
ATOM 1367 N N . VAL A 1 24 ? 5.786 19.961 8.261 1.00 0.00 24 VAL A N 2
ATOM 1368 C CA . VAL A 1 24 ? 4.977 19.047 7.479 1.00 0.00 24 VAL A CA 2
ATOM 1369 C C . VAL A 1 24 ? 5.049 19.486 6.000 1.00 0.00 24 VAL A C 2
ATOM 1370 O O . VAL A 1 24 ? 4.296 19.040 5.142 1.00 0.00 24 VAL A O 2
ATOM 1383 N N . LEU A 1 25 ? 6.014 20.346 5.725 1.00 0.00 25 LEU A N 2
ATOM 1384 C CA . LEU A 1 25 ? 6.245 20.869 4.398 1.00 0.00 25 LEU A CA 2
ATOM 1385 C C . LEU A 1 25 ? 6.926 19.873 3.506 1.00 0.00 25 LEU A C 2
ATOM 1386 O O . LEU A 1 25 ? 7.763 19.103 3.961 1.00 0.00 25 LEU A O 2
ATOM 1402 N N . TYR A 1 26 ? 6.580 19.906 2.247 1.00 0.00 26 TYR A N 2
ATOM 1403 C CA . TYR A 1 26 ? 7.132 19.020 1.254 1.00 0.00 26 TYR A CA 2
ATOM 1404 C C . TYR A 1 26 ? 7.651 19.813 0.088 1.00 0.00 26 TYR A C 2
ATOM 1405 O O . TYR A 1 26 ? 6.882 20.372 -0.700 1.00 0.00 26 TYR A O 2
ATOM 1423 N N . TYR A 1 27 ? 8.939 19.882 -0.006 1.00 0.00 27 TYR A N 2
ATOM 1424 C CA . TYR A 1 27 ? 9.596 20.604 -1.057 1.00 0.00 27 TYR A CA 2
ATOM 1425 C C . TYR A 1 27 ? 10.013 19.637 -2.126 1.00 0.00 27 TYR A C 2
ATOM 1426 O O . TYR A 1 27 ? 10.071 18.436 -1.891 1.00 0.00 27 TYR A O 2
ATOM 1444 N N . GLU A 1 28 ? 10.320 20.147 -3.269 1.00 0.00 28 GLU A N 2
ATOM 1445 C CA . GLU A 1 28 ? 10.740 19.312 -4.360 1.00 0.00 28 GLU A CA 2
ATOM 1446 C C . GLU A 1 28 ? 12.256 19.290 -4.372 1.00 0.00 28 GLU A C 2
ATOM 1447 O O . GLU A 1 28 ? 12.909 20.345 -4.481 1.00 0.00 28 GLU A O 2
ATOM 1459 N N . VAL A 1 29 ? 12.804 18.120 -4.311 1.00 0.00 29 VAL A N 2
ATOM 1460 C CA . VAL A 1 29 ? 14.222 17.930 -4.150 1.00 0.00 29 VAL A CA 2
ATOM 1461 C C . VAL A 1 29 ? 14.710 16.872 -5.087 1.00 0.00 29 VAL A C 2
ATOM 1462 O O . VAL A 1 29 ? 13.918 16.109 -5.634 1.00 0.00 29 VAL A O 2
ATOM 1475 N N . GLN A 1 30 ? 15.983 16.796 -5.276 1.00 0.00 30 GLN A N 2
ATOM 1476 C CA . GLN A 1 30 ? 16.495 15.725 -6.066 1.00 0.00 30 GLN A CA 2
ATOM 1477 C C . GLN A 1 30 ? 17.329 14.858 -5.168 1.00 0.00 30 GLN A C 2
ATOM 1478 O O . GLN A 1 30 ? 18.178 15.371 -4.431 1.00 0.00 30 GLN A O 2
ATOM 1492 N N . VAL A 1 31 ? 17.102 13.569 -5.203 1.00 0.00 31 VAL A N 2
ATOM 1493 C CA . VAL A 1 31 ? 17.839 12.675 -4.356 1.00 0.00 31 VAL A CA 2
ATOM 1494 C C . VAL A 1 31 ? 19.269 12.589 -4.859 1.00 0.00 31 VAL A C 2
ATOM 1495 O O . VAL A 1 31 ? 19.519 12.387 -6.046 1.00 0.00 31 VAL A O 2
ATOM 1508 N N . THR A 1 32 ? 20.174 12.794 -3.977 1.00 0.00 32 THR A N 2
ATOM 1509 C CA . THR A 1 32 ? 21.547 12.903 -4.318 1.00 0.00 32 THR A CA 2
ATOM 1510 C C . THR A 1 32 ? 22.331 11.668 -3.851 1.00 0.00 32 THR A C 2
ATOM 1511 O O . THR A 1 32 ? 23.235 11.203 -4.541 1.00 0.00 32 THR A O 2
ATOM 1522 N N . SER A 1 33 ? 21.955 11.118 -2.715 1.00 0.00 33 SER A N 2
ATOM 1523 C CA . SER A 1 33 ? 22.626 9.957 -2.196 1.00 0.00 33 SER A CA 2
ATOM 1524 C C . SER A 1 33 ? 21.687 9.216 -1.258 1.00 0.00 33 SER A C 2
ATOM 1525 O O . SER A 1 33 ? 20.587 9.689 -0.977 1.00 0.00 33 SER A O 2
ATOM 1533 N N . TYR A 1 34 ? 22.116 8.084 -0.796 1.00 0.00 34 TYR A N 2
ATOM 1534 C CA . TYR A 1 34 ? 21.352 7.250 0.083 1.00 0.00 34 TYR A CA 2
ATOM 1535 C C . TYR A 1 34 ? 22.286 6.489 0.995 1.00 0.00 34 TYR A C 2
ATOM 1536 O O . TYR A 1 34 ? 23.131 5.739 0.531 1.00 0.00 34 TYR A O 2
ATOM 1554 N N . ASP A 1 35 ? 22.163 6.731 2.273 1.00 0.00 35 ASP A N 2
ATOM 1555 C CA . ASP A 1 35 ? 22.906 5.999 3.280 1.00 0.00 35 ASP A CA 2
ATOM 1556 C C . ASP A 1 35 ? 22.054 4.804 3.594 1.00 0.00 35 ASP A C 2
ATOM 1557 O O . ASP A 1 35 ? 20.901 4.960 4.006 1.00 0.00 35 ASP A O 2
ATOM 1566 N N . ASP A 1 36 ? 22.587 3.631 3.425 1.00 0.00 36 ASP A N 2
ATOM 1567 C CA . ASP A 1 36 ? 21.785 2.422 3.554 1.00 0.00 36 ASP A CA 2
ATOM 1568 C C . ASP A 1 36 ? 21.931 1.800 4.911 1.00 0.00 36 ASP A C 2
ATOM 1569 O O . ASP A 1 36 ? 21.193 0.887 5.267 1.00 0.00 36 ASP A O 2
ATOM 1578 N N . ALA A 1 37 ? 22.853 2.312 5.674 1.00 0.00 37 ALA A N 2
ATOM 1579 C CA . ALA A 1 37 ? 23.102 1.800 6.997 1.00 0.00 37 ALA A CA 2
ATOM 1580 C C . ALA A 1 37 ? 22.116 2.395 7.986 1.00 0.00 37 ALA A C 2
ATOM 1581 O O . ALA A 1 37 ? 21.478 1.670 8.756 1.00 0.00 37 ALA A O 2
ATOM 1588 N N . SER A 1 38 ? 21.977 3.706 7.962 1.00 0.00 38 SER A N 2
ATOM 1589 C CA . SER A 1 38 ? 21.066 4.365 8.868 1.00 0.00 38 SER A CA 2
ATOM 1590 C C . SER A 1 38 ? 19.738 4.668 8.151 1.00 0.00 38 SER A C 2
ATOM 1591 O O . SER A 1 38 ? 18.767 5.109 8.781 1.00 0.00 38 SER A O 2
ATOM 1599 N N . HIS A 1 39 ? 19.687 4.324 6.861 1.00 0.00 39 HIS A N 2
ATOM 1600 C CA . HIS A 1 39 ? 18.512 4.544 5.994 1.00 0.00 39 HIS A CA 2
ATOM 1601 C C . HIS A 1 39 ? 18.141 6.030 5.897 1.00 0.00 39 HIS A C 2
ATOM 1602 O O . HIS A 1 39 ? 17.073 6.464 6.351 1.00 0.00 39 HIS A O 2
ATOM 1616 N N . LEU A 1 40 ? 19.051 6.802 5.343 1.00 0.00 40 LEU A N 2
ATOM 1617 C CA . LEU A 1 40 ? 18.870 8.241 5.160 1.00 0.00 40 LEU A CA 2
ATOM 1618 C C . LEU A 1 40 ? 19.130 8.612 3.717 1.00 0.00 40 LEU A C 2
ATOM 1619 O O . LEU A 1 40 ? 20.184 8.295 3.171 1.00 0.00 40 LEU A O 2
ATOM 1635 N N . TYR A 1 41 ? 18.209 9.299 3.121 1.00 0.00 41 TYR A N 2
ATOM 1636 C CA . TYR A 1 41 ? 18.317 9.710 1.755 1.00 0.00 41 TYR A CA 2
ATOM 1637 C C . TYR A 1 41 ? 18.801 11.131 1.722 1.00 0.00 41 TYR A C 2
ATOM 1638 O O . TYR A 1 41 ? 18.169 12.012 2.296 1.00 0.00 41 TYR A O 2
ATOM 1656 N N . THR A 1 42 ? 19.916 11.354 1.109 1.00 0.00 42 THR A N 2
ATOM 1657 C CA . THR A 1 42 ? 20.434 12.676 0.992 1.00 0.00 42 THR A CA 2
ATOM 1658 C C . THR A 1 42 ? 19.835 13.287 -0.255 1.00 0.00 42 THR A C 2
ATOM 1659 O O . THR A 1 42 ? 19.866 12.674 -1.323 1.00 0.00 42 THR A O 2
ATOM 1670 N N . VAL A 1 43 ? 19.309 14.458 -0.136 1.00 0.00 43 VAL A N 2
ATOM 1671 C CA . VAL A 1 43 ? 18.710 15.123 -1.247 1.00 0.00 43 VAL A CA 2
ATOM 1672 C C . VAL A 1 43 ? 19.289 16.520 -1.359 1.00 0.00 43 VAL A C 2
ATOM 1673 O O . VAL A 1 43 ? 19.794 17.066 -0.376 1.00 0.00 43 VAL A O 2
ATOM 1686 N N . LYS A 1 44 ? 19.209 17.083 -2.525 1.00 0.00 44 LYS A N 2
ATOM 1687 C CA . LYS A 1 44 ? 19.630 18.432 -2.746 1.00 0.00 44 LYS A CA 2
ATOM 1688 C C . LYS A 1 44 ? 18.407 19.311 -2.956 1.00 0.00 44 LYS A C 2
ATOM 1689 O O . LYS A 1 44 ? 17.477 18.942 -3.728 1.00 0.00 44 LYS A O 2
ATOM 1708 N N . TYR A 1 45 ? 18.399 20.436 -2.271 1.00 0.00 45 TYR A N 2
ATOM 1709 C CA . TYR A 1 45 ? 17.366 21.440 -2.390 1.00 0.00 45 TYR A CA 2
ATOM 1710 C C . TYR A 1 45 ? 17.805 22.530 -3.336 1.00 0.00 45 TYR A C 2
ATOM 1711 O O . TYR A 1 45 ? 19.007 22.772 -3.505 1.00 0.00 45 TYR A O 2
ATOM 1729 N N . LYS A 1 46 ? 16.832 23.199 -3.925 1.00 0.00 46 LYS A N 2
ATOM 1730 C CA . LYS A 1 46 ? 17.049 24.358 -4.791 1.00 0.00 46 LYS A CA 2
ATOM 1731 C C . LYS A 1 46 ? 17.714 25.480 -3.983 1.00 0.00 46 LYS A C 2
ATOM 1732 O O . LYS A 1 46 ? 18.434 26.325 -4.519 1.00 0.00 46 LYS A O 2
ATOM 1751 N N . ASP A 1 47 ? 17.492 25.433 -2.679 1.00 0.00 47 ASP A N 2
ATOM 1752 C CA . ASP A 1 47 ? 17.997 26.421 -1.730 1.00 0.00 47 ASP A CA 2
ATOM 1753 C C . ASP A 1 47 ? 19.489 26.226 -1.465 1.00 0.00 47 ASP A C 2
ATOM 1754 O O . ASP A 1 47 ? 20.093 26.963 -0.680 1.00 0.00 47 ASP A O 2
ATOM 1763 N N . GLY A 1 48 ? 20.082 25.221 -2.097 1.00 0.00 48 GLY A N 2
ATOM 1764 C CA . GLY A 1 48 ? 21.509 24.986 -1.970 1.00 0.00 48 GLY A CA 2
ATOM 1765 C C . GLY A 1 48 ? 21.856 24.052 -0.844 1.00 0.00 48 GLY A C 2
ATOM 1766 O O . GLY A 1 48 ? 22.960 23.502 -0.788 1.00 0.00 48 GLY A O 2
ATOM 1770 N N . THR A 1 49 ? 20.938 23.898 0.052 1.00 0.00 49 THR A N 2
ATOM 1771 C CA . THR A 1 49 ? 21.090 23.041 1.182 1.00 0.00 49 THR A CA 2
ATOM 1772 C C . THR A 1 49 ? 20.864 21.593 0.769 1.00 0.00 49 THR A C 2
ATOM 1773 O O . THR A 1 49 ? 19.895 21.296 0.063 1.00 0.00 49 THR A O 2
ATOM 1784 N N . GLU A 1 50 ? 21.762 20.716 1.134 1.00 0.00 50 GLU A N 2
ATOM 1785 C CA . GLU A 1 50 ? 21.480 19.334 0.952 1.00 0.00 50 GLU A CA 2
ATOM 1786 C C . GLU A 1 50 ? 21.096 18.791 2.310 1.00 0.00 50 GLU A C 2
ATOM 1787 O O . GLU A 1 50 ? 21.584 19.272 3.348 1.00 0.00 50 GLU A O 2
ATOM 1799 N N . LEU A 1 51 ? 20.252 17.830 2.324 1.00 0.00 51 LEU A N 2
ATOM 1800 C CA . LEU A 1 51 ? 19.712 17.332 3.552 1.00 0.00 51 LEU A CA 2
ATOM 1801 C C . LEU A 1 51 ? 19.602 15.840 3.491 1.00 0.00 51 LEU A C 2
ATOM 1802 O O . LEU A 1 51 ? 19.457 15.292 2.411 1.00 0.00 51 LEU A O 2
ATOM 1818 N N . ALA A 1 52 ? 19.675 15.182 4.610 1.00 0.00 52 ALA A N 2
ATOM 1819 C CA . ALA A 1 52 ? 19.376 13.796 4.632 1.00 0.00 52 ALA A CA 2
ATOM 1820 C C . ALA A 1 52 ? 18.069 13.625 5.366 1.00 0.00 52 ALA A C 2
ATOM 1821 O O . ALA A 1 52 ? 17.854 14.237 6.419 1.00 0.00 52 ALA A O 2
ATOM 1828 N N . LEU A 1 53 ? 17.215 12.837 4.817 1.00 0.00 53 LEU A N 2
ATOM 1829 C CA . LEU A 1 53 ? 15.924 12.555 5.394 1.00 0.00 53 LEU A CA 2
ATOM 1830 C C . LEU A 1 53 ? 15.557 11.095 5.231 1.00 0.00 53 LEU A C 2
ATOM 1831 O O . LEU A 1 53 ? 16.189 10.377 4.461 1.00 0.00 53 LEU A O 2
ATOM 1847 N N . LYS A 1 54 ? 14.585 10.653 5.954 1.00 0.00 54 LYS A N 2
ATOM 1848 C CA . LYS A 1 54 ? 14.164 9.274 5.875 1.00 0.00 54 LYS A CA 2
ATOM 1849 C C . LYS A 1 54 ? 13.199 9.018 4.734 1.00 0.00 54 LYS A C 2
ATOM 1850 O O . LYS A 1 54 ? 12.659 9.956 4.143 1.00 0.00 54 LYS A O 2
ATOM 1869 N N . GLU A 1 55 ? 12.977 7.749 4.430 1.00 0.00 55 GLU A N 2
ATOM 1870 C CA . GLU A 1 55 ? 12.095 7.346 3.334 1.00 0.00 55 GLU A CA 2
ATOM 1871 C C . GLU A 1 55 ? 10.661 7.843 3.557 1.00 0.00 55 GLU A C 2
ATOM 1872 O O . GLU A 1 55 ? 9.960 8.203 2.608 1.00 0.00 55 GLU A O 2
ATOM 1884 N N . SER A 1 56 ? 10.267 7.948 4.820 1.00 0.00 56 SER A N 2
ATOM 1885 C CA . SER A 1 56 ? 8.936 8.410 5.181 1.00 0.00 56 SER A CA 2
ATOM 1886 C C . SER A 1 56 ? 8.784 9.921 4.991 1.00 0.00 56 SER A C 2
ATOM 1887 O O . SER A 1 56 ? 7.717 10.494 5.241 1.00 0.00 56 SER A O 2
ATOM 1895 N N . ASP A 1 57 ? 9.836 10.566 4.578 1.00 0.00 57 ASP A N 2
ATOM 1896 C CA . ASP A 1 57 ? 9.778 11.968 4.286 1.00 0.00 57 ASP A CA 2
ATOM 1897 C C . ASP A 1 57 ? 9.681 12.175 2.808 1.00 0.00 57 ASP A C 2
ATOM 1898 O O . ASP A 1 57 ? 9.355 13.256 2.362 1.00 0.00 57 ASP A O 2
ATOM 1907 N N . ILE A 1 58 ? 9.932 11.137 2.034 1.00 0.00 58 ILE A N 2
ATOM 1908 C CA . ILE A 1 58 ? 9.969 11.312 0.607 1.00 0.00 58 ILE A CA 2
ATOM 1909 C C . ILE A 1 58 ? 8.716 10.817 -0.071 1.00 0.00 58 ILE A C 2
ATOM 1910 O O . ILE A 1 58 ? 8.220 9.713 0.198 1.00 0.00 58 ILE A O 2
ATOM 1926 N N . ARG A 1 59 ? 8.229 11.640 -0.941 1.00 0.00 59 ARG A N 2
ATOM 1927 C CA . ARG A 1 59 ? 7.097 11.362 -1.785 1.00 0.00 59 ARG A CA 2
ATOM 1928 C C . ARG A 1 59 ? 7.546 11.523 -3.220 1.00 0.00 59 ARG A C 2
ATOM 1929 O O . ARG A 1 59 ? 8.635 12.050 -3.476 1.00 0.00 59 ARG A O 2
ATOM 1950 N N . LEU A 1 60 ? 6.738 11.101 -4.149 1.00 0.00 60 LEU A N 2
ATOM 1951 C CA . LEU A 1 60 ? 7.048 11.297 -5.550 1.00 0.00 60 LEU A CA 2
ATOM 1952 C C . LEU A 1 60 ? 6.649 12.718 -5.962 1.00 0.00 60 LEU A C 2
ATOM 1953 O O . LEU A 1 60 ? 6.219 13.504 -5.115 1.00 0.00 60 LEU A O 2
ATOM 1969 N N . GLN A 1 61 ? 6.776 13.040 -7.247 1.00 0.00 61 GLN A N 2
ATOM 1970 C CA . GLN A 1 61 ? 6.455 14.381 -7.775 1.00 0.00 61 GLN A CA 2
ATOM 1971 C C . GLN A 1 61 ? 4.966 14.755 -7.529 1.00 0.00 61 GLN A C 2
ATOM 1972 O O . GLN A 1 61 ? 4.591 15.924 -7.590 1.00 0.00 61 GLN A O 2
ATOM 1986 N N . SER A 1 62 ? 4.138 13.732 -7.268 1.00 0.00 62 SER A N 2
ATOM 1987 C CA . SER A 1 62 ? 2.698 13.859 -6.986 1.00 0.00 62 SER A CA 2
ATOM 1988 C C . SER A 1 62 ? 1.898 14.193 -8.252 1.00 0.00 62 SER A C 2
ATOM 1989 O O . SER A 1 62 ? 0.885 13.557 -8.535 1.00 0.00 62 SER A O 2
ATOM 1997 N N . SER A 1 63 ? 2.372 15.151 -9.015 1.00 0.00 63 SER A N 2
ATOM 1998 C CA . SER A 1 63 ? 1.767 15.531 -10.260 1.00 0.00 63 SER A CA 2
ATOM 1999 C C . SER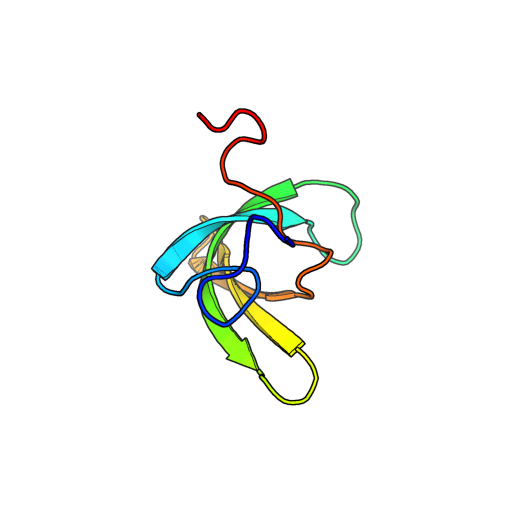 A 1 63 ? 2.367 14.703 -11.410 1.00 0.00 63 SER A C 2
ATOM 2000 O O . SER A 1 63 ? 2.160 15.005 -12.598 1.00 0.00 63 SER A O 2
ATOM 2008 N N . PHE A 1 64 ? 3.093 13.641 -11.030 1.00 0.00 64 PHE A N 2
ATOM 2009 C CA . PHE A 1 64 ? 3.730 12.722 -11.961 1.00 0.00 64 PHE A CA 2
ATOM 2010 C C . PHE A 1 64 ? 2.640 11.991 -12.723 1.00 0.00 64 PHE A C 2
ATOM 2011 O O . PHE A 1 64 ? 1.966 11.120 -12.175 1.00 0.00 64 PHE A O 2
ATOM 2028 N N . LYS A 1 65 ? 2.451 12.370 -13.950 1.00 0.00 65 LYS A N 2
ATOM 2029 C CA . LYS A 1 65 ? 1.349 11.872 -14.737 1.00 0.00 65 LYS A CA 2
ATOM 2030 C C . LYS A 1 65 ? 1.607 10.474 -15.279 1.00 0.00 65 LYS A C 2
ATOM 2031 O O . LYS A 1 65 ? 2.761 10.048 -15.458 1.00 0.00 65 LYS A O 2
ATOM 2050 N N . GLN A 1 66 ? 0.547 9.774 -15.526 1.00 0.00 66 GLN A N 2
ATOM 2051 C CA . GLN A 1 66 ? 0.595 8.491 -16.141 1.00 0.00 66 GLN A CA 2
ATOM 2052 C C . GLN A 1 66 ? -0.147 8.573 -17.466 1.00 0.00 66 GLN A C 2
ATOM 2053 O O . GLN A 1 66 ? 0.531 8.767 -18.495 1.00 0.00 66 GLN A O 2
ATOM 2067 N N . GLY A 1 1 ? 2.520 0.289 -1.151 1.00 0.00 1 GLY A N 3
ATOM 2068 C CA . GLY A 1 1 ? 3.210 -0.309 -2.280 1.00 0.00 1 GLY A CA 3
ATOM 2069 C C . GLY A 1 1 ? 3.835 -1.615 -1.881 1.00 0.00 1 GLY A C 3
ATOM 2070 O O . GLY A 1 1 ? 4.346 -1.747 -0.760 1.00 0.00 1 GLY A O 3
ATOM 2074 N N . ALA A 1 2 ? 3.787 -2.584 -2.768 1.00 0.00 2 ALA A N 3
ATOM 2075 C CA . ALA A 1 2 ? 4.350 -3.894 -2.507 1.00 0.00 2 ALA A CA 3
ATOM 2076 C C . ALA A 1 2 ? 5.864 -3.819 -2.510 1.00 0.00 2 ALA A C 3
ATOM 2077 O O . ALA A 1 2 ? 6.533 -4.363 -1.634 1.00 0.00 2 ALA A O 3
ATOM 2084 N N . MET A 1 3 ? 6.400 -3.144 -3.492 1.00 0.00 3 MET A N 3
ATOM 2085 C CA . MET A 1 3 ? 7.822 -2.946 -3.577 1.00 0.00 3 MET A CA 3
ATOM 2086 C C . MET A 1 3 ? 8.163 -1.624 -2.937 1.00 0.00 3 MET A C 3
ATOM 2087 O O . MET A 1 3 ? 8.082 -0.571 -3.571 1.00 0.00 3 MET A O 3
ATOM 2101 N N . GLY A 1 4 ? 8.449 -1.664 -1.664 1.00 0.00 4 GLY A N 3
ATOM 2102 C CA . GLY A 1 4 ? 8.764 -0.461 -0.953 1.00 0.00 4 GLY A CA 3
ATOM 2103 C C . GLY A 1 4 ? 10.240 -0.297 -0.751 1.00 0.00 4 GLY A C 3
ATOM 2104 O O . GLY A 1 4 ? 10.780 0.785 -0.928 1.00 0.00 4 GLY A O 3
ATOM 2108 N N . MET A 1 5 ? 10.907 -1.365 -0.379 1.00 0.00 5 MET A N 3
ATOM 2109 C CA . MET A 1 5 ? 12.336 -1.306 -0.133 1.00 0.00 5 MET A CA 3
ATOM 2110 C C . MET A 1 5 ? 13.075 -2.514 -0.706 1.00 0.00 5 MET A C 3
ATOM 2111 O O . MET A 1 5 ? 13.195 -3.541 -0.047 1.00 0.00 5 MET A O 3
ATOM 2125 N N . PRO A 1 6 ? 13.516 -2.447 -1.975 1.00 0.00 6 PRO A N 3
ATOM 2126 C CA . PRO A 1 6 ? 14.397 -3.478 -2.548 1.00 0.00 6 PRO A CA 3
ATOM 2127 C C . PRO A 1 6 ? 15.790 -3.324 -1.926 1.00 0.00 6 PRO A C 3
ATOM 2128 O O . PRO A 1 6 ? 16.526 -4.296 -1.709 1.00 0.00 6 PRO A O 3
ATOM 2139 N N . ASN A 1 7 ? 16.088 -2.070 -1.647 1.00 0.00 7 ASN A N 3
ATOM 2140 C CA . ASN A 1 7 ? 17.278 -1.559 -0.983 1.00 0.00 7 ASN A CA 3
ATOM 2141 C C . ASN A 1 7 ? 17.137 -0.068 -1.070 1.00 0.00 7 ASN A C 3
ATOM 2142 O O . ASN A 1 7 ? 17.079 0.631 -0.081 1.00 0.00 7 ASN A O 3
ATOM 2153 N N . ARG A 1 8 ? 17.010 0.394 -2.290 1.00 0.00 8 ARG A N 3
ATOM 2154 C CA . ARG A 1 8 ? 16.712 1.770 -2.557 1.00 0.00 8 ARG A CA 3
ATOM 2155 C C . ARG A 1 8 ? 15.354 1.851 -3.183 1.00 0.00 8 ARG A C 3
ATOM 2156 O O . ARG A 1 8 ? 15.049 1.104 -4.109 1.00 0.00 8 ARG A O 3
ATOM 2177 N N . LYS A 1 9 ? 14.535 2.701 -2.671 1.00 0.00 9 LYS A N 3
ATOM 2178 C CA . LYS A 1 9 ? 13.232 2.921 -3.248 1.00 0.00 9 LYS A CA 3
ATOM 2179 C C . LYS A 1 9 ? 13.356 3.973 -4.321 1.00 0.00 9 LYS A C 3
ATOM 2180 O O . LYS A 1 9 ? 12.738 3.901 -5.396 1.00 0.00 9 LYS A O 3
ATOM 2199 N N . TYR A 1 10 ? 14.183 4.924 -4.040 1.00 0.00 10 TYR A N 3
ATOM 2200 C CA . TYR A 1 10 ? 14.372 6.021 -4.906 1.00 0.00 10 TYR A CA 3
ATOM 2201 C C . TYR A 1 10 ? 15.816 6.012 -5.325 1.00 0.00 10 TYR A C 3
ATOM 2202 O O . TYR A 1 10 ? 16.706 5.865 -4.477 1.00 0.00 10 TYR A O 3
ATOM 2220 N N . ALA A 1 11 ? 16.054 6.104 -6.599 1.00 0.00 11 ALA A N 3
ATOM 2221 C CA . ALA A 1 11 ? 17.404 6.130 -7.095 1.00 0.00 11 ALA A CA 3
ATOM 2222 C C . ALA A 1 11 ? 17.864 7.563 -7.112 1.00 0.00 11 ALA A C 3
ATOM 2223 O O . ALA A 1 11 ? 17.045 8.458 -7.322 1.00 0.00 11 ALA A O 3
ATOM 2230 N N . ASP A 1 12 ? 19.150 7.789 -6.946 1.00 0.00 12 ASP A N 3
ATOM 2231 C CA . ASP A 1 12 ? 19.663 9.143 -6.864 1.00 0.00 12 ASP A CA 3
ATOM 2232 C C . ASP A 1 12 ? 19.643 9.821 -8.212 1.00 0.00 12 ASP A C 3
ATOM 2233 O O . ASP A 1 12 ? 19.919 9.196 -9.237 1.00 0.00 12 ASP A O 3
ATOM 2242 N N . GLY A 1 13 ? 19.273 11.074 -8.204 1.00 0.00 13 GLY A N 3
ATOM 2243 C CA . GLY A 1 13 ? 19.122 11.823 -9.412 1.00 0.00 13 GLY A CA 3
ATOM 2244 C C . GLY A 1 13 ? 17.656 12.099 -9.705 1.00 0.00 13 GLY A C 3
ATOM 2245 O O . GLY A 1 13 ? 17.326 12.915 -10.578 1.00 0.00 13 GLY A O 3
ATOM 2249 N N . GLU A 1 14 ? 16.769 11.406 -8.999 1.00 0.00 14 GLU A N 3
ATOM 2250 C CA . GLU A 1 14 ? 15.344 11.569 -9.197 1.00 0.00 14 GLU A CA 3
ATOM 2251 C C . GLU A 1 14 ? 14.864 12.848 -8.510 1.00 0.00 14 GLU A C 3
ATOM 2252 O O . GLU A 1 14 ? 15.413 13.238 -7.468 1.00 0.00 14 GLU A O 3
ATOM 2264 N N . VAL A 1 15 ? 13.873 13.498 -9.064 1.00 0.00 15 VAL A N 3
ATOM 2265 C CA . VAL A 1 15 ? 13.314 14.625 -8.386 1.00 0.00 15 VAL A CA 3
ATOM 2266 C C . VAL A 1 15 ? 12.118 14.114 -7.581 1.00 0.00 15 VAL A C 3
ATOM 2267 O O . VAL A 1 15 ? 11.248 13.410 -8.105 1.00 0.00 15 VAL A O 3
ATOM 2280 N N . VAL A 1 16 ? 12.106 14.417 -6.322 1.00 0.00 16 VAL A N 3
ATOM 2281 C CA . VAL A 1 16 ? 11.092 13.925 -5.419 1.00 0.00 16 VAL A CA 3
ATOM 2282 C C . VAL A 1 16 ? 10.580 15.035 -4.522 1.00 0.00 16 VAL A C 3
ATOM 2283 O O . VAL A 1 16 ? 11.063 16.155 -4.575 1.00 0.00 16 VAL A O 3
ATOM 2296 N N . MET A 1 17 ? 9.599 14.739 -3.740 1.00 0.00 17 MET A N 3
ATOM 2297 C CA . MET A 1 17 ? 9.130 15.647 -2.735 1.00 0.00 17 MET A CA 3
ATOM 2298 C C . MET A 1 17 ? 9.467 15.067 -1.387 1.00 0.00 17 MET A C 3
ATOM 2299 O O . MET A 1 17 ? 9.240 13.898 -1.154 1.00 0.00 17 MET A O 3
ATOM 2313 N N . GLY A 1 18 ? 10.009 15.843 -0.528 1.00 0.00 18 GLY A N 3
ATOM 2314 C CA . GLY A 1 18 ? 10.366 15.340 0.765 1.00 0.00 18 GLY A CA 3
ATOM 2315 C C . GLY A 1 18 ? 9.892 16.260 1.846 1.00 0.00 18 GLY A C 3
ATOM 2316 O O . GLY A 1 18 ? 9.755 17.478 1.616 1.00 0.00 18 GLY A O 3
ATOM 2320 N N . ARG A 1 19 ? 9.594 15.702 2.986 1.00 0.00 19 ARG A N 3
ATOM 2321 C CA . ARG A 1 19 ? 9.127 16.470 4.114 1.00 0.00 19 ARG A CA 3
ATOM 2322 C C . ARG A 1 19 ? 10.298 17.130 4.809 1.00 0.00 19 ARG A C 3
ATOM 2323 O O . ARG A 1 19 ? 11.340 16.506 5.002 1.00 0.00 19 ARG A O 3
ATOM 2344 N N . TRP A 1 20 ? 10.122 18.373 5.175 1.00 0.00 20 TRP A N 3
ATOM 2345 C CA . TRP A 1 20 ? 11.117 19.090 5.902 1.00 0.00 20 TRP A CA 3
ATOM 2346 C C . TRP A 1 20 ? 10.987 18.733 7.389 1.00 0.00 20 TRP A C 3
ATOM 2347 O O . TRP A 1 20 ? 9.900 18.907 7.995 1.00 0.00 20 TRP A O 3
ATOM 2368 N N . PRO A 1 21 ? 12.058 18.213 7.986 1.00 0.00 21 PRO A N 3
ATOM 2369 C CA . PRO A 1 21 ? 12.085 17.857 9.391 1.00 0.00 21 PRO A CA 3
ATOM 2370 C C . PRO A 1 21 ? 11.967 19.098 10.277 1.00 0.00 21 PRO A C 3
ATOM 2371 O O . PRO A 1 21 ? 12.879 19.942 10.332 1.00 0.00 21 PRO A O 3
ATOM 2382 N N . GLY A 1 22 ? 10.841 19.233 10.923 1.00 0.00 22 GLY A N 3
ATOM 2383 C CA . GLY A 1 22 ? 10.615 20.358 11.774 1.00 0.00 22 GLY A CA 3
ATOM 2384 C C . GLY A 1 22 ? 9.368 21.105 11.397 1.00 0.00 22 GLY A C 3
ATOM 2385 O O . GLY A 1 22 ? 8.487 21.299 12.224 1.00 0.00 22 GLY A O 3
ATOM 2389 N N . SER A 1 23 ? 9.267 21.495 10.149 1.00 0.00 23 SER A N 3
ATOM 2390 C CA . SER A 1 23 ? 8.131 22.270 9.706 1.00 0.00 23 SER A CA 3
ATOM 2391 C C . SER A 1 23 ? 6.975 21.368 9.292 1.00 0.00 23 SER A C 3
ATOM 2392 O O . SER A 1 23 ? 5.818 21.793 9.273 1.00 0.00 23 SER A O 3
ATOM 2400 N N . VAL A 1 24 ? 7.313 20.118 8.954 1.00 0.00 24 VAL A N 3
ATOM 2401 C CA . VAL A 1 24 ? 6.353 19.084 8.517 1.00 0.00 24 VAL A CA 3
ATOM 2402 C C . VAL A 1 24 ? 5.801 19.441 7.102 1.00 0.00 24 VAL A C 3
ATOM 2403 O O . VAL A 1 24 ? 4.834 18.858 6.597 1.00 0.00 24 VAL A O 3
ATOM 2416 N N . LEU A 1 25 ? 6.468 20.366 6.453 1.00 0.00 25 LEU A N 3
ATOM 2417 C CA . LEU A 1 25 ? 6.089 20.802 5.134 1.00 0.00 25 LEU A CA 3
ATOM 2418 C C . LEU A 1 25 ? 6.729 19.937 4.082 1.00 0.00 25 LEU A C 3
ATOM 2419 O O . LEU A 1 25 ? 7.721 19.272 4.356 1.00 0.00 25 LEU A O 3
ATOM 2435 N N . TYR A 1 26 ? 6.182 19.927 2.906 1.00 0.00 26 TYR A N 3
ATOM 2436 C CA . TYR A 1 26 ? 6.728 19.146 1.823 1.00 0.00 26 TYR A CA 3
ATOM 2437 C C . TYR A 1 26 ? 7.326 20.032 0.757 1.00 0.00 26 TYR A C 3
ATOM 2438 O O . TYR A 1 26 ? 6.708 20.999 0.299 1.00 0.00 26 TYR A O 3
ATOM 2456 N N . TYR A 1 27 ? 8.540 19.724 0.399 1.00 0.00 27 TYR A N 3
ATOM 2457 C CA . TYR A 1 27 ? 9.287 20.489 -0.564 1.00 0.00 27 TYR A CA 3
ATOM 2458 C C . TYR A 1 27 ? 9.724 19.619 -1.705 1.00 0.00 27 TYR A C 3
ATOM 2459 O O . TYR A 1 27 ? 9.835 18.408 -1.557 1.00 0.00 27 TYR A O 3
ATOM 2477 N N . GLU A 1 28 ? 9.974 20.232 -2.827 1.00 0.00 28 GLU A N 3
ATOM 2478 C CA . GLU A 1 28 ? 10.443 19.528 -3.993 1.00 0.00 28 GLU A CA 3
ATOM 2479 C C . GLU A 1 28 ? 11.960 19.518 -3.936 1.00 0.00 28 GLU A C 3
ATOM 2480 O O . GLU A 1 28 ? 12.595 20.577 -3.815 1.00 0.00 28 GLU A O 3
ATOM 2492 N N . VAL A 1 29 ? 12.535 18.355 -4.001 1.00 0.00 29 VAL A N 3
ATOM 2493 C CA . VAL A 1 29 ? 13.963 18.173 -3.854 1.00 0.00 29 VAL A CA 3
ATOM 2494 C C . VAL A 1 29 ? 14.474 17.222 -4.904 1.00 0.00 29 VAL A C 3
ATOM 2495 O O . VAL A 1 29 ? 13.694 16.570 -5.592 1.00 0.00 29 VAL A O 3
ATOM 2508 N N . GLN A 1 30 ? 15.761 17.127 -5.026 1.00 0.00 30 GLN A N 3
ATOM 2509 C CA . GLN A 1 30 ? 16.331 16.154 -5.906 1.00 0.00 30 GLN A CA 3
ATOM 2510 C C . GLN A 1 30 ? 17.086 15.204 -5.024 1.00 0.00 30 GLN A C 3
ATOM 2511 O O . GLN A 1 30 ? 17.839 15.648 -4.155 1.00 0.00 30 GLN A O 3
ATOM 2525 N N . VAL A 1 31 ? 16.880 13.932 -5.183 1.00 0.00 31 VAL A N 3
ATOM 2526 C CA . VAL A 1 31 ? 17.607 12.975 -4.383 1.00 0.00 31 VAL A CA 3
ATOM 2527 C C . VAL A 1 31 ? 19.060 12.931 -4.859 1.00 0.00 31 VAL A C 3
ATOM 2528 O O . VAL A 1 31 ? 19.319 12.796 -6.052 1.00 0.00 31 VAL A O 3
ATOM 2541 N N . THR A 1 32 ? 19.991 13.067 -3.957 1.00 0.00 32 THR A N 3
ATOM 2542 C CA . THR A 1 32 ? 21.366 13.136 -4.354 1.00 0.00 32 THR A CA 3
ATOM 2543 C C . THR A 1 32 ? 22.129 11.867 -3.967 1.00 0.00 32 THR A C 3
ATOM 2544 O O . THR A 1 32 ? 23.044 11.447 -4.685 1.00 0.00 32 THR A O 3
ATOM 2555 N N . SER A 1 33 ? 21.736 11.228 -2.867 1.00 0.00 33 SER A N 3
ATOM 2556 C CA . SER A 1 33 ? 22.360 9.981 -2.472 1.00 0.00 33 SER A CA 3
ATOM 2557 C C . SER A 1 33 ? 21.502 9.294 -1.412 1.00 0.00 33 SER A C 3
ATOM 2558 O O . SER A 1 33 ? 20.431 9.784 -1.055 1.00 0.00 33 SER A O 3
ATOM 2566 N N . TYR A 1 34 ? 21.978 8.186 -0.918 1.00 0.00 34 TYR A N 3
ATOM 2567 C CA . TYR A 1 34 ? 21.282 7.385 0.052 1.00 0.00 34 TYR A CA 3
ATOM 2568 C C . TYR A 1 34 ? 22.280 6.687 0.945 1.00 0.00 34 TYR A C 3
ATOM 2569 O O . TYR A 1 34 ? 23.283 6.164 0.468 1.00 0.00 34 TYR A O 3
ATOM 2587 N N . ASP A 1 35 ? 22.054 6.756 2.226 1.00 0.00 35 ASP A N 3
ATOM 2588 C CA . ASP A 1 35 ? 22.831 6.008 3.184 1.00 0.00 35 ASP A CA 3
ATOM 2589 C C . ASP A 1 35 ? 22.045 4.770 3.508 1.00 0.00 35 ASP A C 3
ATOM 2590 O O . ASP A 1 35 ? 20.920 4.862 4.019 1.00 0.00 35 ASP A O 3
ATOM 2599 N N . ASP A 1 36 ? 22.632 3.626 3.272 1.00 0.00 36 ASP A N 3
ATOM 2600 C CA . ASP A 1 36 ? 21.935 2.356 3.427 1.00 0.00 36 ASP A CA 3
ATOM 2601 C C . ASP A 1 36 ? 21.998 1.839 4.828 1.00 0.00 36 ASP A C 3
ATOM 2602 O O . ASP A 1 36 ? 21.144 1.054 5.235 1.00 0.00 36 ASP A O 3
ATOM 2611 N N . ALA A 1 37 ? 22.971 2.292 5.573 1.00 0.00 37 ALA A N 3
ATOM 2612 C CA . ALA A 1 37 ? 23.143 1.845 6.934 1.00 0.00 37 ALA A CA 3
ATOM 2613 C C . ALA A 1 37 ? 22.024 2.385 7.819 1.00 0.00 37 ALA A C 3
ATOM 2614 O O . ALA A 1 37 ? 21.356 1.626 8.542 1.00 0.00 37 ALA A O 3
ATOM 2621 N N . SER A 1 38 ? 21.776 3.675 7.733 1.00 0.00 38 SER A N 3
ATOM 2622 C CA . SER A 1 38 ? 20.746 4.270 8.543 1.00 0.00 38 SER A CA 3
ATOM 2623 C C . SER A 1 38 ? 19.432 4.420 7.769 1.00 0.00 38 SER A C 3
ATOM 2624 O O . SER A 1 38 ? 18.410 4.804 8.345 1.00 0.00 38 SER A O 3
ATOM 2632 N N . HIS A 1 39 ? 19.451 4.030 6.491 1.00 0.00 39 HIS A N 3
ATOM 2633 C CA . HIS A 1 39 ? 18.280 4.135 5.589 1.00 0.00 39 HIS A CA 3
ATOM 2634 C C . HIS A 1 39 ? 17.827 5.597 5.449 1.00 0.00 39 HIS A C 3
ATOM 2635 O O . HIS A 1 39 ? 16.625 5.913 5.496 1.00 0.00 39 HIS A O 3
ATOM 2649 N N . LEU A 1 40 ? 18.791 6.467 5.245 1.00 0.00 40 LEU A N 3
ATOM 2650 C CA . LEU A 1 40 ? 18.545 7.907 5.113 1.00 0.00 40 LEU A CA 3
ATOM 2651 C C . LEU A 1 40 ? 18.813 8.332 3.691 1.00 0.00 40 LEU A C 3
ATOM 2652 O O . LEU A 1 40 ? 19.824 7.948 3.113 1.00 0.00 40 LEU A O 3
ATOM 2668 N N . TYR A 1 41 ? 17.940 9.111 3.125 1.00 0.00 41 TYR A N 3
ATOM 2669 C CA . TYR A 1 41 ? 18.131 9.579 1.783 1.00 0.00 41 TYR A CA 3
ATOM 2670 C C . TYR A 1 41 ? 18.601 10.981 1.836 1.00 0.00 41 TYR A C 3
ATOM 2671 O O . TYR A 1 41 ? 17.995 11.818 2.515 1.00 0.00 41 TYR A O 3
ATOM 2689 N N . THR A 1 42 ? 19.671 11.251 1.179 1.00 0.00 42 THR A N 3
ATOM 2690 C CA . THR A 1 42 ? 20.154 12.565 1.146 1.00 0.00 42 THR A CA 3
ATOM 2691 C C . THR A 1 42 ? 19.574 13.219 -0.091 1.00 0.00 42 THR A C 3
ATOM 2692 O O . THR A 1 42 ? 19.682 12.682 -1.219 1.00 0.00 42 THR A O 3
ATOM 2703 N N . VAL A 1 43 ? 19.002 14.351 0.099 1.00 0.00 43 VAL A N 3
ATOM 2704 C CA . VAL A 1 43 ? 18.370 15.083 -0.942 1.00 0.00 43 VAL A CA 3
ATOM 2705 C C . VAL A 1 43 ? 18.958 16.456 -0.990 1.00 0.00 43 VAL A C 3
ATOM 2706 O O . VAL A 1 43 ? 19.557 16.913 -0.024 1.00 0.00 43 VAL A O 3
ATOM 2719 N N . LYS A 1 44 ? 18.802 17.088 -2.083 1.00 0.00 44 LYS A N 3
ATOM 2720 C CA . LYS A 1 44 ? 19.317 18.386 -2.291 1.00 0.00 44 LYS A CA 3
ATOM 2721 C C . LYS A 1 44 ? 18.172 19.317 -2.625 1.00 0.00 44 LYS A C 3
ATOM 2722 O O . LYS A 1 44 ? 17.256 18.944 -3.368 1.00 0.00 44 LYS A O 3
ATOM 2741 N N . TYR A 1 45 ? 18.178 20.468 -2.023 1.00 0.00 45 TYR A N 3
ATOM 2742 C CA . TYR A 1 45 ? 17.186 21.469 -2.283 1.00 0.00 45 TYR A CA 3
ATOM 2743 C C . TYR A 1 45 ? 17.627 22.362 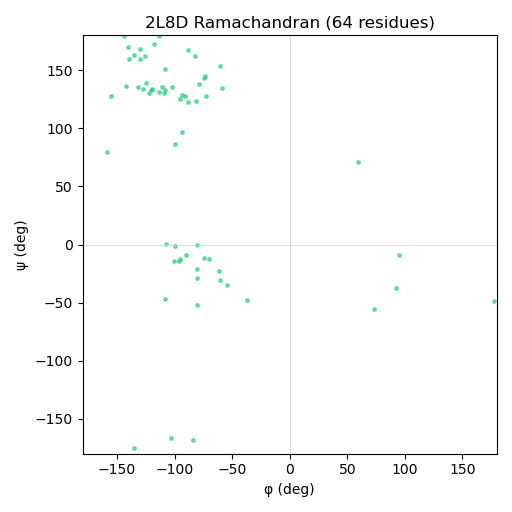-3.391 1.00 0.00 45 TYR A C 3
ATOM 2744 O O . TYR A 1 45 ? 18.811 22.418 -3.729 1.00 0.00 45 TYR A O 3
ATOM 2762 N N . LYS A 1 46 ? 16.681 23.061 -3.945 1.00 0.00 46 LYS A N 3
ATOM 2763 C CA . LYS A 1 46 ? 16.893 23.969 -5.043 1.00 0.00 46 LYS A CA 3
ATOM 2764 C C . LYS A 1 46 ? 17.845 25.093 -4.636 1.00 0.00 46 LYS A C 3
ATOM 2765 O O . LYS A 1 46 ? 18.519 25.678 -5.467 1.00 0.00 46 LYS A O 3
ATOM 2784 N N . ASP A 1 47 ? 17.912 25.353 -3.347 1.00 0.00 47 ASP A N 3
ATOM 2785 C CA . ASP A 1 47 ? 18.786 26.375 -2.792 1.00 0.00 47 ASP A CA 3
ATOM 2786 C C . ASP A 1 47 ? 20.210 25.855 -2.612 1.00 0.00 47 ASP A C 3
ATOM 2787 O O . ASP A 1 47 ? 21.073 26.563 -2.125 1.00 0.00 47 ASP A O 3
ATOM 2796 N N . GLY A 1 48 ? 20.445 24.607 -2.983 1.00 0.00 48 GLY A N 3
ATOM 2797 C CA . GLY A 1 48 ? 21.780 24.027 -2.903 1.00 0.00 48 GLY A CA 3
ATOM 2798 C C . GLY A 1 48 ? 21.972 23.196 -1.657 1.00 0.00 48 GLY A C 3
ATOM 2799 O O . GLY A 1 48 ? 22.728 22.216 -1.660 1.00 0.00 48 GLY A O 3
ATOM 2803 N N . THR A 1 49 ? 21.294 23.599 -0.612 1.00 0.00 49 THR A N 3
ATOM 2804 C CA . THR A 1 49 ? 21.316 22.962 0.683 1.00 0.00 49 THR A CA 3
ATOM 2805 C C . THR A 1 49 ? 20.925 21.478 0.575 1.00 0.00 49 THR A C 3
ATOM 2806 O O . THR A 1 49 ? 19.918 21.147 -0.052 1.00 0.00 49 THR A O 3
ATOM 2817 N N . GLU A 1 50 ? 21.713 20.597 1.152 1.00 0.00 50 GLU A N 3
ATOM 2818 C CA . GLU A 1 50 ? 21.345 19.213 1.155 1.00 0.00 50 GLU A CA 3
ATOM 2819 C C . GLU A 1 50 ? 20.851 18.785 2.525 1.00 0.00 50 GLU A C 3
ATOM 2820 O O . GLU A 1 50 ? 21.235 19.364 3.552 1.00 0.00 50 GLU A O 3
ATOM 2832 N N . LEU A 1 51 ? 19.979 17.829 2.536 1.00 0.00 51 LEU A N 3
ATOM 2833 C CA . LEU A 1 51 ? 19.364 17.358 3.745 1.00 0.00 51 LEU A CA 3
ATOM 2834 C C . LEU A 1 51 ? 19.249 15.847 3.700 1.00 0.00 51 LEU A C 3
ATOM 2835 O O . LEU A 1 51 ? 19.199 15.272 2.617 1.00 0.00 51 LEU A O 3
ATOM 2851 N N . ALA A 1 52 ? 19.238 15.206 4.835 1.00 0.00 52 ALA A N 3
ATOM 2852 C CA . ALA A 1 52 ? 18.967 13.804 4.877 1.00 0.00 52 ALA A CA 3
ATOM 2853 C C . ALA A 1 52 ? 17.613 13.614 5.514 1.00 0.00 52 ALA A C 3
ATOM 2854 O O . ALA A 1 52 ? 17.308 14.251 6.530 1.00 0.00 52 ALA A O 3
ATOM 2861 N N . LEU A 1 53 ? 16.815 12.783 4.929 1.00 0.00 53 LEU A N 3
ATOM 2862 C CA . LEU A 1 53 ? 15.491 12.473 5.427 1.00 0.00 53 LEU A CA 3
ATOM 2863 C C . LEU A 1 53 ? 15.169 10.995 5.255 1.00 0.00 53 LEU A C 3
ATOM 2864 O O . LEU A 1 53 ? 15.946 10.254 4.634 1.00 0.00 53 LEU A O 3
ATOM 2880 N N . LYS A 1 54 ? 14.053 10.567 5.780 1.00 0.00 54 LYS A N 3
ATOM 2881 C CA . LYS A 1 54 ? 13.649 9.180 5.672 1.00 0.00 54 LYS A CA 3
ATOM 2882 C C . LYS A 1 54 ? 12.974 8.926 4.338 1.00 0.00 54 LYS A C 3
ATOM 2883 O O . LYS A 1 54 ? 12.434 9.845 3.724 1.00 0.00 54 LYS A O 3
ATOM 2902 N N . GLU A 1 55 ? 12.978 7.680 3.905 1.00 0.00 55 GLU A N 3
ATOM 2903 C CA . GLU A 1 55 ? 12.244 7.274 2.708 1.00 0.00 55 GLU A CA 3
ATOM 2904 C C . GLU A 1 55 ? 10.747 7.521 2.877 1.00 0.00 55 GLU A C 3
ATOM 2905 O O . GLU A 1 55 ? 10.046 7.872 1.924 1.00 0.00 55 GLU A O 3
ATOM 2917 N N . SER A 1 56 ? 10.292 7.413 4.113 1.00 0.00 56 SER A N 3
ATOM 2918 C CA . SER A 1 56 ? 8.908 7.623 4.449 1.00 0.00 56 SER A CA 3
ATOM 2919 C C . SER A 1 56 ? 8.554 9.116 4.386 1.00 0.00 56 SER A C 3
ATOM 2920 O O . SER A 1 56 ? 7.386 9.488 4.361 1.00 0.00 56 SER A O 3
ATOM 2928 N N . ASP A 1 57 ? 9.566 9.962 4.293 1.00 0.00 57 ASP A N 3
ATOM 2929 C CA . ASP A 1 57 ? 9.338 11.393 4.184 1.00 0.00 57 ASP A CA 3
ATOM 2930 C C . ASP A 1 57 ? 9.357 11.787 2.741 1.00 0.00 57 ASP A C 3
ATOM 2931 O O . ASP A 1 57 ? 9.084 12.933 2.403 1.00 0.00 57 ASP A O 3
ATOM 2940 N N . ILE A 1 58 ? 9.685 10.841 1.880 1.00 0.00 58 ILE A N 3
ATOM 2941 C CA . ILE A 1 58 ? 9.804 11.124 0.482 1.00 0.00 58 ILE A CA 3
ATOM 2942 C C . ILE A 1 58 ? 8.606 10.641 -0.274 1.00 0.00 58 ILE A C 3
ATOM 2943 O O . ILE A 1 58 ? 8.134 9.516 -0.078 1.00 0.00 58 ILE A O 3
ATOM 2959 N N . ARG A 1 59 ? 8.129 11.491 -1.108 1.00 0.00 59 ARG A N 3
ATOM 2960 C CA . ARG A 1 59 ? 7.078 11.211 -2.042 1.00 0.00 59 ARG A CA 3
ATOM 2961 C C . ARG A 1 59 ? 7.636 11.563 -3.410 1.00 0.00 59 ARG A C 3
ATOM 2962 O O . ARG A 1 59 ? 8.637 12.253 -3.491 1.00 0.00 59 ARG A O 3
ATOM 2983 N N . LEU A 1 60 ? 7.051 11.088 -4.466 1.00 0.00 60 LEU A N 3
ATOM 2984 C CA . LEU A 1 60 ? 7.569 11.422 -5.787 1.00 0.00 60 LEU A CA 3
ATOM 2985 C C . LEU A 1 60 ? 7.132 12.831 -6.175 1.00 0.00 60 LEU A C 3
ATOM 2986 O O . LEU A 1 60 ? 6.218 13.386 -5.537 1.00 0.00 60 LEU A O 3
ATOM 3002 N N . GLN A 1 61 ? 7.782 13.417 -7.196 1.00 0.00 61 GLN A N 3
ATOM 3003 C CA . GLN A 1 61 ? 7.469 14.784 -7.651 1.00 0.00 61 GLN A CA 3
ATOM 3004 C C . GLN A 1 61 ? 6.005 14.806 -8.104 1.00 0.00 61 GLN A C 3
ATOM 3005 O O . GLN A 1 61 ? 5.270 15.764 -7.872 1.00 0.00 61 GLN A O 3
ATOM 3019 N N . SER A 1 62 ? 5.610 13.730 -8.697 1.00 0.00 62 SER A N 3
ATOM 3020 C CA . SER A 1 62 ? 4.258 13.438 -8.964 1.00 0.00 62 SER A CA 3
ATOM 3021 C C . SER A 1 62 ? 3.976 12.265 -8.048 1.00 0.00 62 SER A C 3
ATOM 3022 O O . SER A 1 62 ? 4.340 11.118 -8.350 1.00 0.00 62 SER A O 3
ATOM 3030 N N . SER A 1 63 ? 3.424 12.569 -6.890 1.00 0.00 63 SER A N 3
ATOM 3031 C CA . SER A 1 63 ? 3.292 11.626 -5.802 1.00 0.00 63 SER A CA 3
ATOM 3032 C C . SER A 1 63 ? 2.398 10.424 -6.114 1.00 0.00 63 SER A C 3
ATOM 3033 O O . SER A 1 63 ? 2.490 9.398 -5.442 1.00 0.00 63 SER A O 3
ATOM 3041 N N . PHE A 1 64 ? 1.565 10.528 -7.119 1.00 0.00 64 PHE A N 3
ATOM 3042 C CA . PHE A 1 64 ? 0.733 9.414 -7.496 1.00 0.00 64 PHE A CA 3
ATOM 3043 C C . PHE A 1 64 ? 1.447 8.582 -8.543 1.00 0.00 64 PHE A C 3
ATOM 3044 O O . PHE A 1 64 ? 1.462 8.923 -9.737 1.00 0.00 64 PHE A O 3
ATOM 3061 N N . LYS A 1 65 ? 2.091 7.517 -8.084 1.00 0.00 65 LYS A N 3
ATOM 3062 C CA . LYS A 1 65 ? 2.895 6.689 -8.950 1.00 0.00 65 LYS A CA 3
ATOM 3063 C C . LYS A 1 65 ? 2.066 5.705 -9.728 1.00 0.00 65 LYS A C 3
ATOM 3064 O O . LYS A 1 65 ? 1.517 4.734 -9.182 1.00 0.00 65 LYS A O 3
ATOM 3083 N N . GLN A 1 66 ? 1.986 5.954 -10.989 1.00 0.00 66 GLN A N 3
ATOM 3084 C CA . GLN A 1 66 ? 1.287 5.116 -11.885 1.00 0.00 66 GLN A CA 3
ATOM 3085 C C . GLN A 1 66 ? 2.282 4.648 -12.929 1.00 0.00 66 GLN A C 3
ATOM 3086 O O . GLN A 1 66 ? 3.074 3.741 -12.627 1.00 0.00 66 GLN A O 3
ATOM 3100 N N . GLY A 1 1 ? 4.292 -5.348 -16.427 1.00 0.00 1 GLY A N 4
ATOM 3101 C CA . GLY A 1 1 ? 4.669 -4.187 -15.618 1.00 0.00 1 GLY A CA 4
ATOM 3102 C C . GLY A 1 1 ? 5.634 -4.572 -14.530 1.00 0.00 1 GLY A C 4
ATOM 3103 O O . GLY A 1 1 ? 5.660 -5.726 -14.101 1.00 0.00 1 GLY A O 4
ATOM 3107 N N . ALA A 1 2 ? 6.413 -3.631 -14.076 1.00 0.00 2 ALA A N 4
ATOM 3108 C CA . ALA A 1 2 ? 7.396 -3.876 -13.045 1.00 0.00 2 ALA A CA 4
ATOM 3109 C C . ALA A 1 2 ? 6.840 -3.432 -11.702 1.00 0.00 2 ALA A C 4
ATOM 3110 O O . ALA A 1 2 ? 5.693 -2.974 -11.617 1.00 0.00 2 ALA A O 4
ATOM 3117 N N . MET A 1 3 ? 7.609 -3.588 -10.668 1.00 0.00 3 MET A N 4
ATOM 3118 C CA . MET A 1 3 ? 7.199 -3.172 -9.350 1.00 0.00 3 MET A CA 4
ATOM 3119 C C . MET A 1 3 ? 7.614 -1.728 -9.144 1.00 0.00 3 MET A C 4
ATOM 3120 O O . MET A 1 3 ? 8.767 -1.385 -9.394 1.00 0.00 3 MET A O 4
ATOM 3134 N N . GLY A 1 4 ? 6.666 -0.888 -8.731 1.00 0.00 4 GLY A N 4
ATOM 3135 C CA . GLY A 1 4 ? 6.920 0.542 -8.520 1.00 0.00 4 GLY A CA 4
ATOM 3136 C C . GLY A 1 4 ? 8.065 0.798 -7.564 1.00 0.00 4 GLY A C 4
ATOM 3137 O O . GLY A 1 4 ? 8.870 1.697 -7.768 1.00 0.00 4 GLY A O 4
ATOM 3141 N N . MET A 1 5 ? 8.119 0.016 -6.529 1.00 0.00 5 MET A N 4
ATOM 3142 C CA . MET A 1 5 ? 9.192 0.072 -5.579 1.00 0.00 5 MET A CA 4
ATOM 3143 C C . MET A 1 5 ? 9.712 -1.339 -5.318 1.00 0.00 5 MET A C 4
ATOM 3144 O O . MET A 1 5 ? 9.141 -2.083 -4.528 1.00 0.00 5 MET A O 4
ATOM 3158 N N . PRO A 1 6 ? 10.752 -1.760 -6.074 1.00 0.00 6 PRO A N 4
ATOM 3159 C CA . PRO A 1 6 ? 11.348 -3.104 -5.946 1.00 0.00 6 PRO A CA 4
ATOM 3160 C C . PRO A 1 6 ? 11.927 -3.333 -4.552 1.00 0.00 6 PRO A C 4
ATOM 3161 O O . PRO A 1 6 ? 11.702 -4.370 -3.920 1.00 0.00 6 PRO A O 4
ATOM 3172 N N . ASN A 1 7 ? 12.650 -2.358 -4.089 1.00 0.00 7 ASN A N 4
ATOM 3173 C CA . ASN A 1 7 ? 13.255 -2.363 -2.764 1.00 0.00 7 ASN A CA 4
ATOM 3174 C C . ASN A 1 7 ? 13.162 -0.943 -2.285 1.00 0.00 7 ASN A C 4
ATOM 3175 O O . ASN A 1 7 ? 12.583 -0.636 -1.243 1.00 0.00 7 ASN A O 4
ATOM 3186 N N . ARG A 1 8 ? 13.701 -0.077 -3.092 1.00 0.00 8 ARG A N 4
ATOM 3187 C CA . ARG A 1 8 ? 13.603 1.333 -2.898 1.00 0.00 8 ARG A CA 4
ATOM 3188 C C . ARG A 1 8 ? 13.084 1.902 -4.192 1.00 0.00 8 ARG A C 4
ATOM 3189 O O . ARG A 1 8 ? 13.248 1.274 -5.242 1.00 0.00 8 ARG A O 4
ATOM 3210 N N . LYS A 1 9 ? 12.423 3.013 -4.134 1.00 0.00 9 LYS A N 4
ATOM 3211 C CA . LYS A 1 9 ? 11.925 3.634 -5.333 1.00 0.00 9 LYS A CA 4
ATOM 3212 C C . LYS A 1 9 ? 12.908 4.729 -5.736 1.00 0.00 9 LYS A C 4
ATOM 3213 O O . LYS A 1 9 ? 13.266 4.880 -6.912 1.00 0.00 9 LYS A O 4
ATOM 3232 N N . TYR A 1 10 ? 13.370 5.451 -4.749 1.00 0.00 10 TYR A N 4
ATOM 3233 C CA . TYR A 1 10 ? 14.140 6.641 -4.982 1.00 0.00 10 TYR A CA 4
ATOM 3234 C C . TYR A 1 10 ? 15.598 6.314 -5.195 1.00 0.00 10 TYR A C 4
ATOM 3235 O O . TYR A 1 10 ? 16.356 6.093 -4.248 1.00 0.00 10 TYR A O 4
ATOM 3253 N N . ALA A 1 11 ? 15.961 6.213 -6.440 1.00 0.00 11 ALA A N 4
ATOM 3254 C CA . ALA A 1 11 ? 17.314 5.946 -6.818 1.00 0.00 11 ALA A CA 4
ATOM 3255 C C . ALA A 1 11 ? 18.052 7.259 -6.919 1.00 0.00 11 ALA A C 4
ATOM 3256 O O . ALA A 1 11 ? 17.449 8.279 -7.255 1.00 0.00 11 ALA A O 4
ATOM 3263 N N . ASP A 1 12 ? 19.339 7.230 -6.668 1.00 0.00 12 ASP A N 4
ATOM 3264 C CA . ASP A 1 12 ? 20.167 8.431 -6.680 1.00 0.00 12 ASP A CA 4
ATOM 3265 C C . ASP A 1 12 ? 20.164 9.119 -8.043 1.00 0.00 12 ASP A C 4
ATOM 3266 O O . ASP A 1 12 ? 20.488 8.510 -9.076 1.00 0.00 12 ASP A O 4
ATOM 3275 N N . GLY A 1 13 ? 19.743 10.376 -8.036 1.00 0.00 13 GLY A N 4
ATOM 3276 C CA . GLY A 1 13 ? 19.643 11.156 -9.241 1.00 0.00 13 GLY A CA 4
ATOM 3277 C C . GLY A 1 13 ? 18.213 11.549 -9.566 1.00 0.00 13 GLY A C 4
ATOM 3278 O O . GLY A 1 13 ? 17.984 12.435 -10.391 1.00 0.00 13 GLY A O 4
ATOM 3282 N N . GLU A 1 14 ? 17.253 10.910 -8.914 1.00 0.00 14 GLU A N 4
ATOM 3283 C CA . GLU A 1 14 ? 15.853 11.160 -9.193 1.00 0.00 14 GLU A CA 4
ATOM 3284 C C . GLU A 1 14 ? 15.385 12.466 -8.564 1.00 0.00 14 GLU A C 4
ATOM 3285 O O . GLU A 1 14 ? 15.819 12.824 -7.450 1.00 0.00 14 GLU A O 4
ATOM 3297 N N . VAL A 1 15 ? 14.552 13.204 -9.267 1.00 0.00 15 VAL A N 4
ATOM 3298 C CA . VAL A 1 15 ? 13.970 14.368 -8.673 1.00 0.00 15 VAL A CA 4
ATOM 3299 C C . VAL A 1 15 ? 12.754 13.894 -7.879 1.00 0.00 15 VAL A C 4
ATOM 3300 O O . VAL A 1 15 ? 11.904 13.158 -8.390 1.00 0.00 15 VAL A O 4
ATOM 3313 N N . VAL A 1 16 ? 12.699 14.274 -6.644 1.00 0.00 16 VAL A N 4
ATOM 3314 C CA . VAL A 1 16 ? 11.690 13.787 -5.733 1.00 0.00 16 VAL A CA 4
ATOM 3315 C C . VAL A 1 16 ? 11.102 14.927 -4.933 1.00 0.00 16 VAL A C 4
ATOM 3316 O O . VAL A 1 16 ? 11.547 16.061 -5.047 1.00 0.00 16 VAL A O 4
ATOM 3329 N N . MET A 1 17 ? 10.097 14.652 -4.170 1.00 0.00 17 MET A N 4
ATOM 3330 C CA . MET A 1 17 ? 9.577 15.591 -3.267 1.00 0.00 17 MET A CA 4
ATOM 3331 C C . MET A 1 17 ? 9.890 15.109 -1.846 1.00 0.00 17 MET A C 4
ATOM 3332 O O . MET A 1 17 ? 9.670 13.959 -1.519 1.00 0.00 17 MET A O 4
ATOM 3346 N N . GLY A 1 18 ? 10.398 15.960 -1.032 1.00 0.00 18 GLY A N 4
ATOM 3347 C CA . GLY A 1 18 ? 10.744 15.557 0.300 1.00 0.00 18 GLY A CA 4
ATOM 3348 C C . GLY A 1 18 ? 10.218 16.523 1.312 1.00 0.00 18 GLY A C 4
ATOM 3349 O O . GLY A 1 18 ? 10.021 17.704 1.002 1.00 0.00 18 GLY A O 4
ATOM 3353 N N . ARG A 1 19 ? 9.925 16.018 2.469 1.00 0.00 19 ARG A N 4
ATOM 3354 C CA . ARG A 1 19 ? 9.421 16.793 3.573 1.00 0.00 19 ARG A CA 4
ATOM 3355 C C . ARG A 1 19 ? 10.587 17.309 4.385 1.00 0.00 19 ARG A C 4
ATOM 3356 O O . ARG A 1 19 ? 11.620 16.649 4.473 1.00 0.00 19 ARG A O 4
ATOM 3377 N N . TRP A 1 20 ? 10.445 18.477 4.951 1.00 0.00 20 TRP A N 4
ATOM 3378 C CA . TRP A 1 20 ? 11.472 18.966 5.825 1.00 0.00 20 TRP A CA 4
ATOM 3379 C C . TRP A 1 20 ? 11.222 18.341 7.201 1.00 0.00 20 TRP A C 4
ATOM 3380 O O . TRP A 1 20 ? 10.121 18.490 7.753 1.00 0.00 20 TRP A O 4
ATOM 3401 N N . PRO A 1 21 ? 12.214 17.627 7.753 1.00 0.00 21 PRO A N 4
ATOM 3402 C CA . PRO A 1 21 ? 12.079 16.908 9.020 1.00 0.00 21 PRO A CA 4
ATOM 3403 C C . PRO A 1 21 ? 11.628 17.812 10.164 1.00 0.00 21 PRO A C 4
ATOM 3404 O O . PRO A 1 21 ? 12.282 18.823 10.489 1.00 0.00 21 PRO A O 4
ATOM 3415 N N . GLY A 1 22 ? 10.508 17.467 10.744 1.00 0.00 22 GLY A N 4
ATOM 3416 C CA . GLY A 1 22 ? 9.947 18.224 11.818 1.00 0.00 22 GLY A CA 4
ATOM 3417 C C . GLY A 1 22 ? 8.750 19.016 11.365 1.00 0.00 22 GLY A C 4
ATOM 3418 O O . GLY A 1 22 ? 7.905 19.388 12.168 1.00 0.00 22 GLY A O 4
ATOM 3422 N N . SER A 1 23 ? 8.670 19.255 10.086 1.00 0.00 23 SER A N 4
ATOM 3423 C CA . SER A 1 23 ? 7.619 20.050 9.520 1.00 0.00 23 SER A CA 4
ATOM 3424 C C . SER A 1 23 ? 6.685 19.192 8.656 1.00 0.00 23 SER A C 4
ATOM 3425 O O . SER A 1 23 ? 6.895 17.991 8.517 1.00 0.00 23 SER A O 4
ATOM 3433 N N . VAL A 1 24 ? 5.634 19.799 8.127 1.00 0.00 24 VAL A N 4
ATOM 3434 C CA . VAL A 1 24 ? 4.690 19.089 7.263 1.00 0.00 24 VAL A CA 4
ATOM 3435 C C . VAL A 1 24 ? 4.887 19.504 5.796 1.00 0.00 24 VAL A C 4
ATOM 3436 O O . VAL A 1 24 ? 4.308 18.923 4.876 1.00 0.00 24 VAL A O 4
ATOM 3449 N N . LEU A 1 25 ? 5.721 20.500 5.585 1.00 0.00 25 LEU A N 4
ATOM 3450 C CA . LEU A 1 25 ? 5.964 21.004 4.266 1.00 0.00 25 LEU A CA 4
ATOM 3451 C C . LEU A 1 25 ? 6.873 20.117 3.409 1.00 0.00 25 LEU A C 4
ATOM 3452 O O . LEU A 1 25 ? 7.868 19.537 3.895 1.00 0.00 25 LEU A O 4
ATOM 3468 N N . TYR A 1 26 ? 6.488 19.998 2.158 1.00 0.00 26 TYR A N 4
ATOM 3469 C CA . TYR A 1 26 ? 7.183 19.213 1.163 1.00 0.00 26 TYR A CA 4
ATOM 3470 C C . TYR A 1 26 ? 7.656 20.114 0.049 1.00 0.00 26 TYR A C 4
ATOM 3471 O O . TYR A 1 26 ? 6.962 21.065 -0.338 1.00 0.00 26 TYR A O 4
ATOM 3489 N N . TYR A 1 27 ? 8.816 19.830 -0.462 1.00 0.00 27 TYR A N 4
ATOM 3490 C CA . TYR A 1 27 ? 9.378 20.576 -1.562 1.00 0.00 27 TYR A CA 4
ATOM 3491 C C . TYR A 1 27 ? 9.945 19.620 -2.564 1.00 0.00 27 TYR A C 4
ATOM 3492 O O . TYR A 1 27 ? 10.149 18.449 -2.254 1.00 0.00 27 TYR A O 4
ATOM 3510 N N . GLU A 1 28 ? 10.215 20.103 -3.743 1.00 0.00 28 GLU A N 4
ATOM 3511 C CA . GLU A 1 28 ? 10.781 19.271 -4.758 1.00 0.00 28 GLU A CA 4
ATOM 3512 C C . GLU A 1 28 ? 12.282 19.450 -4.749 1.00 0.00 28 GLU A C 4
ATOM 3513 O O . GLU A 1 28 ? 12.796 20.575 -4.885 1.00 0.00 28 GLU A O 4
ATOM 3525 N N . VAL A 1 29 ? 12.961 18.356 -4.608 1.00 0.00 29 VAL A N 4
ATOM 3526 C CA . VAL A 1 29 ? 14.386 18.314 -4.415 1.00 0.00 29 VAL A CA 4
ATOM 3527 C C . VAL A 1 29 ? 14.982 17.244 -5.293 1.00 0.00 29 VAL A C 4
ATOM 3528 O O . VAL A 1 29 ? 14.253 16.482 -5.928 1.00 0.00 29 VAL A O 4
ATOM 3541 N N . GLN A 1 30 ? 16.275 17.152 -5.335 1.00 0.00 30 GLN A N 4
ATOM 3542 C CA . GLN A 1 30 ? 16.870 16.072 -6.092 1.00 0.00 30 GLN A CA 4
ATOM 3543 C C . GLN A 1 30 ? 17.598 15.170 -5.154 1.00 0.00 30 GLN A C 4
ATOM 3544 O O . GLN A 1 30 ? 18.366 15.652 -4.309 1.00 0.00 30 GLN A O 4
ATOM 3558 N N . VAL A 1 31 ? 17.367 13.875 -5.261 1.00 0.00 31 VAL A N 4
ATOM 3559 C CA . VAL A 1 31 ? 18.024 12.961 -4.375 1.00 0.00 31 VAL A CA 4
ATOM 3560 C C . VAL A 1 31 ? 19.498 12.892 -4.749 1.00 0.00 31 VAL A C 4
ATOM 3561 O O . VAL A 1 31 ? 19.867 12.698 -5.921 1.00 0.00 31 VAL A O 4
ATOM 3574 N N . THR A 1 32 ? 20.315 13.089 -3.783 1.00 0.00 32 THR A N 4
ATOM 3575 C CA . THR A 1 32 ? 21.709 13.214 -3.995 1.00 0.00 32 THR A CA 4
ATOM 3576 C C . THR A 1 32 ? 22.426 11.927 -3.598 1.00 0.00 32 THR A C 4
ATOM 3577 O O . THR A 1 32 ? 23.267 11.426 -4.337 1.00 0.00 32 THR A O 4
ATOM 3588 N N . SER A 1 33 ? 22.060 11.370 -2.464 1.00 0.00 33 SER A N 4
ATOM 3589 C CA . SER A 1 33 ? 22.696 10.170 -1.994 1.00 0.00 33 SER A CA 4
ATOM 3590 C C . SER A 1 33 ? 21.770 9.454 -1.019 1.00 0.00 33 SER A C 4
ATOM 3591 O O . SER A 1 33 ? 20.722 9.991 -0.643 1.00 0.00 33 SER A O 4
ATOM 3599 N N . TYR A 1 34 ? 22.155 8.280 -0.617 1.00 0.00 34 TYR A N 4
ATOM 3600 C CA . TYR A 1 34 ? 21.399 7.471 0.297 1.00 0.00 34 TYR A CA 4
ATOM 3601 C C . TYR A 1 34 ? 22.336 6.603 1.095 1.00 0.00 34 TYR A C 4
ATOM 3602 O O . TYR A 1 34 ? 23.184 5.917 0.526 1.00 0.00 34 TYR A O 4
ATOM 3620 N N . ASP A 1 35 ? 22.230 6.675 2.397 1.00 0.00 35 ASP A N 4
ATOM 3621 C CA . ASP A 1 35 ? 22.953 5.767 3.250 1.00 0.00 35 ASP A CA 4
ATOM 3622 C C . ASP A 1 35 ? 22.001 4.674 3.597 1.00 0.00 35 ASP A C 4
ATOM 3623 O O . ASP A 1 35 ? 20.933 4.936 4.156 1.00 0.00 35 ASP A O 4
ATOM 3632 N N . ASP A 1 36 ? 22.360 3.474 3.286 1.00 0.00 36 ASP A N 4
ATOM 3633 C CA . ASP A 1 36 ? 21.463 2.355 3.476 1.00 0.00 36 ASP A CA 4
ATOM 3634 C C . ASP A 1 36 ? 21.516 1.819 4.886 1.00 0.00 36 ASP A C 4
ATOM 3635 O O . ASP A 1 36 ? 20.522 1.319 5.379 1.00 0.00 36 ASP A O 4
ATOM 3644 N N . ALA A 1 37 ? 22.646 1.965 5.547 1.00 0.00 37 ALA A N 4
ATOM 3645 C CA . ALA A 1 37 ? 22.818 1.394 6.869 1.00 0.00 37 ALA A CA 4
ATOM 3646 C C . ALA A 1 37 ? 22.008 2.147 7.899 1.00 0.00 37 ALA A C 4
ATOM 3647 O O . ALA A 1 37 ? 21.260 1.546 8.680 1.00 0.00 37 ALA A O 4
ATOM 3654 N N . SER A 1 38 ? 22.119 3.450 7.893 1.00 0.00 38 SER A N 4
ATOM 3655 C CA . SER A 1 38 ? 21.410 4.251 8.857 1.00 0.00 38 SER A CA 4
ATOM 3656 C C . SER A 1 38 ? 20.075 4.737 8.280 1.00 0.00 38 SER A C 4
ATOM 3657 O O . SER A 1 38 ? 19.275 5.359 8.984 1.00 0.00 38 SER A O 4
ATOM 3665 N N . HIS A 1 39 ? 19.832 4.378 7.016 1.00 0.00 39 HIS A N 4
ATOM 3666 C CA . HIS A 1 39 ? 18.587 4.673 6.295 1.00 0.00 39 HIS A CA 4
ATOM 3667 C C . HIS A 1 39 ? 18.328 6.198 6.197 1.00 0.00 39 HIS A C 4
ATOM 3668 O O . HIS A 1 39 ? 17.375 6.731 6.771 1.00 0.00 39 HIS A O 4
ATOM 3682 N N . LEU A 1 40 ? 19.217 6.889 5.507 1.00 0.00 40 LEU A N 4
ATOM 3683 C CA . LEU A 1 40 ? 19.103 8.339 5.302 1.00 0.00 40 LEU A CA 4
ATOM 3684 C C . LEU A 1 40 ? 19.225 8.708 3.841 1.00 0.00 40 LEU A C 4
ATOM 3685 O O . LEU A 1 40 ? 20.211 8.366 3.184 1.00 0.00 40 LEU A O 4
ATOM 3701 N N . TYR A 1 41 ? 18.249 9.420 3.344 1.00 0.00 41 TYR A N 4
ATOM 3702 C CA . TYR A 1 41 ? 18.273 9.917 2.002 1.00 0.00 41 TYR A CA 4
ATOM 3703 C C . TYR A 1 41 ? 18.736 11.344 2.024 1.00 0.00 41 TYR A C 4
ATOM 3704 O O . TYR A 1 41 ? 18.126 12.187 2.674 1.00 0.00 41 TYR A O 4
ATOM 3722 N N . THR A 1 42 ? 19.831 11.608 1.388 1.00 0.00 42 THR A N 4
ATOM 3723 C CA . THR A 1 42 ? 20.314 12.941 1.304 1.00 0.00 42 THR A CA 4
ATOM 3724 C C . THR A 1 42 ? 19.803 13.546 0.004 1.00 0.00 42 THR A C 4
ATOM 3725 O O . THR A 1 42 ? 19.949 12.941 -1.072 1.00 0.00 42 THR A O 4
ATOM 3736 N N . VAL A 1 43 ? 19.229 14.707 0.094 1.00 0.00 43 VAL A N 4
ATOM 3737 C CA . VAL A 1 43 ? 18.687 15.390 -1.046 1.00 0.00 43 VAL A CA 4
ATOM 3738 C C . VAL A 1 43 ? 19.265 16.783 -1.107 1.00 0.00 43 VAL A C 4
ATOM 3739 O O . VAL A 1 43 ? 19.753 17.299 -0.099 1.00 0.00 43 VAL A O 4
ATOM 3752 N N . LYS A 1 44 ? 19.230 17.368 -2.259 1.00 0.00 44 LYS A N 4
ATOM 3753 C CA . LYS A 1 44 ? 19.674 18.712 -2.436 1.00 0.00 44 LYS A CA 4
ATOM 3754 C C . LYS A 1 44 ? 18.480 19.608 -2.704 1.00 0.00 44 LYS A C 4
ATOM 3755 O O . LYS A 1 44 ? 17.576 19.250 -3.523 1.00 0.00 44 LYS A O 4
ATOM 3774 N N . TYR A 1 45 ? 18.458 20.731 -2.005 1.00 0.00 45 TYR A N 4
ATOM 3775 C CA . TYR A 1 45 ? 17.475 21.773 -2.173 1.00 0.00 45 TYR A CA 4
ATOM 3776 C C . TYR A 1 45 ? 17.961 22.810 -3.136 1.00 0.00 45 TYR A C 4
ATOM 3777 O O . TYR A 1 45 ? 19.163 22.926 -3.386 1.00 0.00 45 TYR A O 4
ATOM 3795 N N . LYS A 1 46 ? 17.027 23.589 -3.635 1.00 0.00 46 LYS A N 4
ATOM 3796 C CA . LYS A 1 46 ? 17.283 24.617 -4.616 1.00 0.00 46 LYS A CA 4
ATOM 3797 C C . LYS A 1 46 ? 18.234 25.705 -4.078 1.00 0.00 46 LYS A C 4
ATOM 3798 O O . LYS A 1 46 ? 18.926 26.380 -4.841 1.00 0.00 46 LYS A O 4
ATOM 3817 N N . ASP A 1 47 ? 18.279 25.851 -2.761 1.00 0.00 47 ASP A N 4
ATOM 3818 C CA . ASP A 1 47 ? 19.187 26.819 -2.118 1.00 0.00 47 ASP A CA 4
ATOM 3819 C C . ASP A 1 47 ? 20.606 26.288 -2.052 1.00 0.00 47 ASP A C 4
ATOM 3820 O O . ASP A 1 47 ? 21.495 26.945 -1.533 1.00 0.00 47 ASP A O 4
ATOM 3829 N N . GLY A 1 48 ? 20.811 25.084 -2.556 1.00 0.00 48 GLY A N 4
ATOM 3830 C CA . GLY A 1 48 ? 22.127 24.483 -2.555 1.00 0.00 48 GLY A CA 4
ATOM 3831 C C . GLY A 1 48 ? 22.393 23.731 -1.275 1.00 0.00 48 GLY A C 4
ATOM 3832 O O . GLY A 1 48 ? 23.448 23.143 -1.098 1.00 0.00 48 GLY A O 4
ATOM 3836 N N . THR A 1 49 ? 21.454 23.790 -0.384 1.00 0.00 49 THR A N 4
ATOM 3837 C CA . THR A 1 49 ? 21.535 23.122 0.876 1.00 0.00 49 THR A CA 4
ATOM 3838 C C . THR A 1 49 ? 21.196 21.642 0.706 1.00 0.00 49 THR A C 4
ATOM 3839 O O . THR A 1 49 ? 20.188 21.315 0.070 1.00 0.00 49 THR A O 4
ATOM 3850 N N . GLU A 1 50 ? 22.026 20.758 1.219 1.00 0.00 50 GLU A N 4
ATOM 3851 C CA . GLU A 1 50 ? 21.658 19.372 1.230 1.00 0.00 50 GLU A CA 4
ATOM 3852 C C . GLU A 1 50 ? 20.940 19.095 2.521 1.00 0.00 50 GLU A C 4
ATOM 3853 O O . GLU A 1 50 ? 21.174 19.767 3.535 1.00 0.00 50 GLU A O 4
ATOM 3865 N N . LEU A 1 51 ? 20.085 18.142 2.499 1.00 0.00 51 LEU A N 4
ATOM 3866 C CA . LEU A 1 51 ? 19.348 17.756 3.656 1.00 0.00 51 LEU A CA 4
ATOM 3867 C C . LEU A 1 51 ? 19.305 16.254 3.708 1.00 0.00 51 LEU A C 4
ATOM 3868 O O . LEU A 1 51 ? 19.267 15.610 2.665 1.00 0.00 51 LEU A O 4
ATOM 3884 N N . ALA A 1 52 ? 19.340 15.691 4.880 1.00 0.00 52 ALA A N 4
ATOM 3885 C CA . ALA A 1 52 ? 19.160 14.288 5.003 1.00 0.00 52 ALA A CA 4
ATOM 3886 C C . ALA A 1 52 ? 17.833 14.078 5.652 1.00 0.00 52 ALA A C 4
ATOM 3887 O O . ALA A 1 52 ? 17.501 14.760 6.634 1.00 0.00 52 ALA A O 4
ATOM 3894 N N . LEU A 1 53 ? 17.086 13.192 5.119 1.00 0.00 53 LEU A N 4
ATOM 3895 C CA . LEU A 1 53 ? 15.790 12.872 5.621 1.00 0.00 53 LEU A CA 4
ATOM 3896 C C . LEU A 1 53 ? 15.539 11.380 5.541 1.00 0.00 53 LEU A C 4
ATOM 3897 O O . LEU A 1 53 ? 16.362 10.635 4.975 1.00 0.00 53 LEU A O 4
ATOM 3913 N N . LYS A 1 54 ? 14.459 10.932 6.099 1.00 0.00 54 LYS A N 4
ATOM 3914 C CA . LYS A 1 54 ? 14.132 9.530 6.062 1.00 0.00 54 LYS A CA 4
ATOM 3915 C C . LYS A 1 54 ? 13.432 9.198 4.753 1.00 0.00 54 LYS A C 4
ATOM 3916 O O . LYS A 1 54 ? 12.990 10.092 4.039 1.00 0.00 54 LYS A O 4
ATOM 3935 N N . GLU A 1 55 ? 13.321 7.921 4.443 1.00 0.00 55 GLU A N 4
ATOM 3936 C CA . GLU A 1 55 ? 12.600 7.471 3.240 1.00 0.00 55 GLU A CA 4
ATOM 3937 C C . GLU A 1 55 ? 11.152 7.927 3.284 1.00 0.00 55 GLU A C 4
ATOM 3938 O O . GLU A 1 55 ? 10.580 8.324 2.268 1.00 0.00 55 GLU A O 4
ATOM 3950 N N . SER A 1 56 ? 10.623 7.988 4.478 1.00 0.00 56 SER A N 4
ATOM 3951 C CA . SER A 1 56 ? 9.248 8.326 4.692 1.00 0.00 56 SER A CA 4
ATOM 3952 C C . SER A 1 56 ? 9.024 9.831 4.550 1.00 0.00 56 SER A C 4
ATOM 3953 O O . SER A 1 56 ? 7.892 10.315 4.566 1.00 0.00 56 SER A O 4
ATOM 3961 N N . ASP A 1 57 ? 10.105 10.568 4.395 1.00 0.00 57 ASP A N 4
ATOM 3962 C CA . ASP A 1 57 ? 10.011 11.981 4.152 1.00 0.00 57 ASP A CA 4
ATOM 3963 C C . ASP A 1 57 ? 9.911 12.228 2.673 1.00 0.00 57 ASP A C 4
ATOM 3964 O O . ASP A 1 57 ? 9.468 13.287 2.255 1.00 0.00 57 ASP A O 4
ATOM 3973 N N . ILE A 1 58 ? 10.303 11.249 1.858 1.00 0.00 58 ILE A N 4
ATOM 3974 C CA . ILE A 1 58 ? 10.267 11.467 0.436 1.00 0.00 58 ILE A CA 4
ATOM 3975 C C . ILE A 1 58 ? 9.059 10.822 -0.185 1.00 0.00 58 ILE A C 4
ATOM 3976 O O . ILE A 1 58 ? 8.750 9.649 0.054 1.00 0.00 58 ILE A O 4
ATOM 3992 N N . ARG A 1 59 ? 8.389 11.594 -0.966 1.00 0.00 59 ARG A N 4
ATOM 3993 C CA . ARG A 1 59 ? 7.279 11.156 -1.779 1.00 0.00 59 ARG A CA 4
ATOM 3994 C C . ARG A 1 59 ? 7.422 11.732 -3.171 1.00 0.00 59 ARG A C 4
ATOM 3995 O O . ARG A 1 59 ? 8.148 12.685 -3.361 1.00 0.00 59 ARG A O 4
ATOM 4016 N N . LEU A 1 60 ? 6.801 11.157 -4.144 1.00 0.00 60 LEU A N 4
ATOM 4017 C CA . LEU A 1 60 ? 6.722 11.824 -5.414 1.00 0.00 60 LEU A CA 4
ATOM 4018 C C . LEU A 1 60 ? 5.548 12.773 -5.321 1.00 0.00 60 LEU A C 4
ATOM 4019 O O . LEU A 1 60 ? 4.792 12.724 -4.324 1.00 0.00 60 LEU A O 4
ATOM 4035 N N . GLN A 1 61 ? 5.356 13.603 -6.309 1.00 0.00 61 GLN A N 4
ATOM 4036 C CA . GLN A 1 61 ? 4.282 14.590 -6.271 1.00 0.00 61 GLN A CA 4
ATOM 4037 C C . GLN A 1 61 ? 2.899 13.939 -6.154 1.00 0.00 61 GLN A C 4
ATOM 4038 O O . GLN A 1 61 ? 2.001 14.496 -5.532 1.00 0.00 61 GLN A O 4
ATOM 4052 N N . SER A 1 62 ? 2.748 12.753 -6.717 1.00 0.00 62 SER A N 4
ATOM 4053 C CA . SER A 1 62 ? 1.482 12.072 -6.679 1.00 0.00 62 SER A CA 4
ATOM 4054 C C . SER A 1 62 ? 1.576 10.741 -5.899 1.00 0.00 62 SER A C 4
ATOM 4055 O O . SER A 1 62 ? 0.759 9.846 -6.093 1.00 0.00 62 SER A O 4
ATOM 4063 N N . SER A 1 63 ? 2.559 10.613 -5.014 1.00 0.00 63 SER A N 4
ATOM 4064 C CA . SER A 1 63 ? 2.663 9.402 -4.198 1.00 0.00 63 SER A CA 4
ATOM 4065 C C . SER A 1 63 ? 1.658 9.407 -3.065 1.00 0.00 63 SER A C 4
ATOM 4066 O O . SER A 1 63 ? 1.479 10.430 -2.383 1.00 0.00 63 SER A O 4
ATOM 4074 N N . PHE A 1 64 ? 1.008 8.285 -2.883 1.00 0.00 64 PHE A N 4
ATOM 4075 C CA . PHE A 1 64 ? 0.044 8.095 -1.831 1.00 0.00 64 PHE A CA 4
ATOM 4076 C C . PHE A 1 64 ? -0.002 6.619 -1.474 1.00 0.00 64 PHE A C 4
ATOM 4077 O O . PHE A 1 64 ? 0.548 5.779 -2.208 1.00 0.00 64 PHE A O 4
ATOM 4094 N N . LYS A 1 65 ? -0.622 6.304 -0.377 1.00 0.00 65 LYS A N 4
ATOM 4095 C CA . LYS A 1 65 ? -0.850 4.944 0.014 1.00 0.00 65 LYS A CA 4
ATOM 4096 C C . LYS A 1 65 ? -2.344 4.773 0.197 1.00 0.00 65 LYS A C 4
ATOM 4097 O O . LYS A 1 65 ? -2.873 4.982 1.282 1.00 0.00 65 LYS A O 4
ATOM 4116 N N . GLN A 1 66 ? -2.996 4.505 -0.921 1.00 0.00 66 GLN A N 4
ATOM 4117 C CA . GLN A 1 66 ? -4.435 4.347 -1.051 1.00 0.00 66 GLN A CA 4
ATOM 4118 C C . GLN A 1 66 ? -5.154 5.640 -0.626 1.00 0.00 66 GLN A C 4
ATOM 4119 O O . GLN A 1 66 ? -5.178 6.602 -1.414 1.00 0.00 66 GLN A O 4
ATOM 4133 N N . GLY A 1 1 ? 0.111 4.524 -5.455 1.00 0.00 1 GLY A N 5
ATOM 4134 C CA . GLY A 1 1 ? 0.632 3.181 -5.295 1.00 0.00 1 GLY A CA 5
ATOM 4135 C C . GLY A 1 1 ? 2.015 3.222 -4.715 1.00 0.00 1 GLY A C 5
ATOM 4136 O O . GLY A 1 1 ? 2.782 4.138 -5.015 1.00 0.00 1 GLY A O 5
ATOM 4140 N N . ALA A 1 2 ? 2.332 2.261 -3.882 1.00 0.00 2 ALA A N 5
ATOM 4141 C CA . ALA A 1 2 ? 3.632 2.186 -3.246 1.00 0.00 2 ALA A CA 5
ATOM 4142 C C . ALA A 1 2 ? 4.135 0.754 -3.285 1.00 0.00 2 ALA A C 5
ATOM 4143 O O . ALA A 1 2 ? 4.988 0.351 -2.487 1.00 0.00 2 ALA A O 5
ATOM 4150 N N . MET A 1 3 ? 3.612 -0.006 -4.230 1.00 0.00 3 MET A N 5
ATOM 4151 C CA . MET A 1 3 ? 3.984 -1.404 -4.406 1.00 0.00 3 MET A CA 5
ATOM 4152 C C . MET A 1 3 ? 5.408 -1.541 -4.952 1.00 0.00 3 MET A C 5
ATOM 4153 O O . MET A 1 3 ? 6.075 -0.532 -5.259 1.00 0.00 3 MET A O 5
ATOM 4167 N N . GLY A 1 4 ? 5.857 -2.770 -5.094 1.00 0.00 4 GLY A N 5
ATOM 4168 C CA . GLY A 1 4 ? 7.216 -3.017 -5.475 1.00 0.00 4 GLY A CA 5
ATOM 4169 C C . GLY A 1 4 ? 8.082 -2.752 -4.296 1.00 0.00 4 GLY A C 5
ATOM 4170 O O . GLY A 1 4 ? 8.023 -3.501 -3.306 1.00 0.00 4 GLY A O 5
ATOM 4174 N N . MET A 1 5 ? 8.819 -1.660 -4.365 1.00 0.00 5 MET A N 5
ATOM 4175 C CA . MET A 1 5 ? 9.649 -1.164 -3.273 1.00 0.00 5 MET A CA 5
ATOM 4176 C C . MET A 1 5 ? 10.802 -2.117 -2.925 1.00 0.00 5 MET A C 5
ATOM 4177 O O . MET A 1 5 ? 10.616 -3.117 -2.217 1.00 0.00 5 MET A O 5
ATOM 4191 N N . PRO A 1 6 ? 11.989 -1.857 -3.453 1.00 0.00 6 PRO A N 5
ATOM 4192 C CA . PRO A 1 6 ? 13.184 -2.582 -3.081 1.00 0.00 6 PRO A CA 5
ATOM 4193 C C . PRO A 1 6 ? 13.847 -1.876 -1.890 1.00 0.00 6 PRO A C 5
ATOM 4194 O O . PRO A 1 6 ? 13.196 -1.092 -1.193 1.00 0.00 6 PRO A O 5
ATOM 4205 N N . ASN A 1 7 ? 15.132 -2.102 -1.674 1.00 0.00 7 ASN A N 5
ATOM 4206 C CA . ASN A 1 7 ? 15.843 -1.414 -0.585 1.00 0.00 7 ASN A CA 5
ATOM 4207 C C . ASN A 1 7 ? 16.415 -0.089 -1.057 1.00 0.00 7 ASN A C 5
ATOM 4208 O O . ASN A 1 7 ? 17.355 0.446 -0.485 1.00 0.00 7 ASN A O 5
ATOM 4219 N N . ARG A 1 8 ? 15.826 0.418 -2.104 1.00 0.00 8 ARG A N 5
ATOM 4220 C CA . ARG A 1 8 ? 16.099 1.695 -2.651 1.00 0.00 8 ARG A CA 5
ATOM 4221 C C . ARG A 1 8 ? 14.850 2.112 -3.412 1.00 0.00 8 ARG A C 5
ATOM 4222 O O . ARG A 1 8 ? 14.697 1.821 -4.602 1.00 0.00 8 ARG A O 5
ATOM 4243 N N . LYS A 1 9 ? 13.911 2.676 -2.689 1.00 0.00 9 LYS A N 5
ATOM 4244 C CA . LYS A 1 9 ? 12.650 3.124 -3.264 1.00 0.00 9 LYS A CA 5
ATOM 4245 C C . LYS A 1 9 ? 12.867 4.325 -4.175 1.00 0.00 9 LYS A C 5
ATOM 4246 O O . LYS A 1 9 ? 12.139 4.526 -5.151 1.00 0.00 9 LYS A O 5
ATOM 4265 N N . TYR A 1 10 ? 13.870 5.096 -3.879 1.00 0.00 10 TYR A N 5
ATOM 4266 C CA . TYR A 1 10 ? 14.180 6.248 -4.679 1.00 0.00 10 TYR A CA 5
ATOM 4267 C C . TYR A 1 10 ? 15.577 6.124 -5.206 1.00 0.00 10 TYR A C 5
ATOM 4268 O O . TYR A 1 10 ? 16.533 6.059 -4.433 1.00 0.00 10 TYR A O 5
ATOM 4286 N N . ALA A 1 11 ? 15.696 6.025 -6.507 1.00 0.00 11 ALA A N 5
ATOM 4287 C CA . ALA A 1 11 ? 16.990 5.962 -7.136 1.00 0.00 11 ALA A CA 5
ATOM 4288 C C . ALA A 1 11 ? 17.623 7.340 -7.037 1.00 0.00 11 ALA A C 5
ATOM 4289 O O . ALA A 1 11 ? 16.907 8.335 -7.073 1.00 0.00 11 ALA A O 5
ATOM 4296 N N . ASP A 1 12 ? 18.939 7.414 -6.969 1.00 0.00 12 ASP A N 5
ATOM 4297 C CA . ASP A 1 12 ? 19.588 8.701 -6.778 1.00 0.00 12 ASP A CA 5
ATOM 4298 C C . ASP A 1 12 ? 19.615 9.495 -8.066 1.00 0.00 12 ASP A C 5
ATOM 4299 O O . ASP A 1 12 ? 19.659 8.930 -9.165 1.00 0.00 12 ASP A O 5
ATOM 4308 N N . GLY A 1 13 ? 19.509 10.793 -7.930 1.00 0.00 13 GLY A N 5
ATOM 4309 C CA . GLY A 1 13 ? 19.469 11.679 -9.062 1.00 0.00 13 GLY A CA 5
ATOM 4310 C C . GLY A 1 13 ? 18.043 12.056 -9.396 1.00 0.00 13 GLY A C 5
ATOM 4311 O O . GLY A 1 13 ? 17.793 12.922 -10.244 1.00 0.00 13 GLY A O 5
ATOM 4315 N N . GLU A 1 14 ? 17.106 11.383 -8.755 1.00 0.00 14 GLU A N 5
ATOM 4316 C CA . GLU A 1 14 ? 15.707 11.587 -8.999 1.00 0.00 14 GLU A CA 5
ATOM 4317 C C . GLU A 1 14 ? 15.200 12.843 -8.295 1.00 0.00 14 GLU A C 5
ATOM 4318 O O . GLU A 1 14 ? 15.643 13.154 -7.184 1.00 0.00 14 GLU A O 5
ATOM 4330 N N . VAL A 1 15 ? 14.299 13.559 -8.913 1.00 0.00 15 VAL A N 5
ATOM 4331 C CA . VAL A 1 15 ? 13.700 14.663 -8.240 1.00 0.00 15 VAL A CA 5
ATOM 4332 C C . VAL A 1 15 ? 12.385 14.176 -7.609 1.00 0.00 15 VAL A C 5
ATOM 4333 O O . VAL A 1 15 ? 11.531 13.576 -8.274 1.00 0.00 15 VAL A O 5
ATOM 4346 N N . VAL A 1 16 ? 12.254 14.411 -6.342 1.00 0.00 16 VAL A N 5
ATOM 4347 C CA . VAL A 1 16 ? 11.132 13.946 -5.552 1.00 0.00 16 VAL A CA 5
ATOM 4348 C C . VAL A 1 16 ? 10.624 15.056 -4.656 1.00 0.00 16 VAL A C 5
ATOM 4349 O O . VAL A 1 16 ? 11.110 16.180 -4.717 1.00 0.00 16 VAL A O 5
ATOM 4362 N N . MET A 1 17 ? 9.645 14.769 -3.854 1.00 0.00 17 MET A N 5
ATOM 4363 C CA . MET A 1 17 ? 9.200 15.709 -2.873 1.00 0.00 17 MET A CA 5
ATOM 4364 C C . MET A 1 17 ? 9.545 15.172 -1.497 1.00 0.00 17 MET A C 5
ATOM 4365 O O . MET A 1 17 ? 9.258 14.034 -1.179 1.00 0.00 17 MET A O 5
ATOM 4379 N N . GLY A 1 18 ? 10.119 15.974 -0.697 1.00 0.00 18 GLY A N 5
ATOM 4380 C CA . GLY A 1 18 ? 10.517 15.547 0.604 1.00 0.00 18 GLY A CA 5
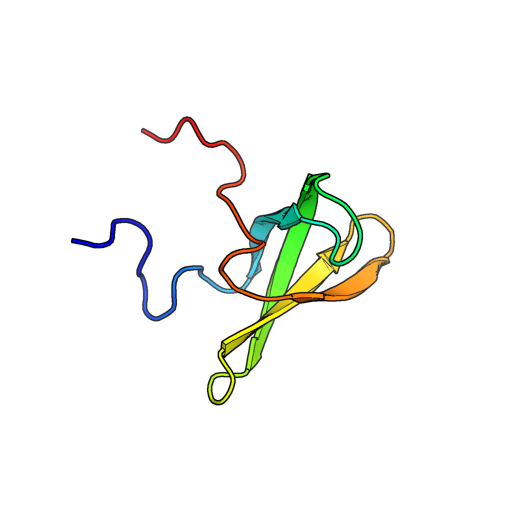ATOM 4381 C C . GLY A 1 18 ? 9.962 16.478 1.628 1.00 0.00 18 GLY A C 5
ATOM 4382 O O . GLY A 1 18 ? 9.823 17.680 1.361 1.00 0.00 18 GLY A O 5
ATOM 4386 N N . ARG A 1 19 ? 9.590 15.949 2.742 1.00 0.00 19 ARG A N 5
ATOM 4387 C CA . ARG A 1 19 ? 9.067 16.728 3.829 1.00 0.00 19 ARG A CA 5
ATOM 4388 C C . ARG A 1 19 ? 10.208 17.444 4.523 1.00 0.00 19 ARG A C 5
ATOM 4389 O O . ARG A 1 19 ? 11.293 16.879 4.667 1.00 0.00 19 ARG A O 5
ATOM 4410 N N . TRP A 1 20 ? 9.978 18.671 4.928 1.00 0.00 20 TRP A N 5
ATOM 4411 C CA . TRP A 1 20 ? 10.963 19.377 5.684 1.00 0.00 20 TRP A CA 5
ATOM 4412 C C . TRP A 1 20 ? 10.867 18.893 7.135 1.00 0.00 20 TRP A C 5
ATOM 4413 O O . TRP A 1 20 ? 9.793 18.987 7.751 1.00 0.00 20 TRP A O 5
ATOM 4434 N N . PRO A 1 21 ? 11.957 18.337 7.686 1.00 0.00 21 PRO A N 5
ATOM 4435 C CA . PRO A 1 21 ? 11.983 17.823 9.045 1.00 0.00 21 PRO A CA 5
ATOM 4436 C C . PRO A 1 21 ? 11.798 18.930 10.081 1.00 0.00 21 PRO A C 5
ATOM 4437 O O . PRO A 1 21 ? 12.747 19.643 10.455 1.00 0.00 21 PRO A O 5
ATOM 4448 N N . GLY A 1 22 ? 10.575 19.105 10.480 1.00 0.00 22 GLY A N 5
ATOM 4449 C CA . GLY A 1 22 ? 10.223 20.102 11.445 1.00 0.00 22 GLY A CA 5
ATOM 4450 C C . GLY A 1 22 ? 8.799 20.522 11.247 1.00 0.00 22 GLY A C 5
ATOM 4451 O O . GLY A 1 22 ? 8.026 20.608 12.194 1.00 0.00 22 GLY A O 5
ATOM 4455 N N . SER A 1 23 ? 8.440 20.719 10.010 1.00 0.00 23 SER A N 5
ATOM 4456 C CA . SER A 1 23 ? 7.105 21.100 9.658 1.00 0.00 23 SER A CA 5
ATOM 4457 C C . SER A 1 23 ? 6.434 19.927 8.925 1.00 0.00 23 SER A C 5
ATOM 4458 O O . SER A 1 23 ? 6.971 18.813 8.903 1.00 0.00 23 SER A O 5
ATOM 4466 N N . VAL A 1 24 ? 5.265 20.139 8.376 1.00 0.00 24 VAL A N 5
ATOM 4467 C CA . VAL A 1 24 ? 4.603 19.106 7.601 1.00 0.00 24 VAL A CA 5
ATOM 4468 C C . VAL A 1 24 ? 4.706 19.468 6.111 1.00 0.00 24 VAL A C 5
ATOM 4469 O O . VAL A 1 24 ? 4.131 18.815 5.239 1.00 0.00 24 VAL A O 5
ATOM 4482 N N . LEU A 1 25 ? 5.480 20.494 5.834 1.00 0.00 25 LEU A N 5
ATOM 4483 C CA . LEU A 1 25 ? 5.606 21.000 4.497 1.00 0.00 25 LEU A CA 5
ATOM 4484 C C . LEU A 1 25 ? 6.439 20.118 3.617 1.00 0.00 25 LEU A C 5
ATOM 4485 O O . LEU A 1 25 ? 7.430 19.528 4.058 1.00 0.00 25 LEU A O 5
ATOM 4501 N N . TYR A 1 26 ? 6.040 20.032 2.382 1.00 0.00 26 TYR A N 5
ATOM 4502 C CA . TYR A 1 26 ? 6.738 19.243 1.399 1.00 0.00 26 TYR A CA 5
ATOM 4503 C C . TYR A 1 26 ? 7.368 20.125 0.375 1.00 0.00 26 TYR A C 5
ATOM 4504 O O . TYR A 1 26 ? 6.743 21.058 -0.127 1.00 0.00 26 TYR A O 5
ATOM 4522 N N . TYR A 1 27 ? 8.594 19.850 0.089 1.00 0.00 27 TYR A N 5
ATOM 4523 C CA . TYR A 1 27 ? 9.362 20.609 -0.849 1.00 0.00 27 TYR A CA 5
ATOM 4524 C C . TYR A 1 27 ? 9.869 19.708 -1.924 1.00 0.00 27 TYR A C 5
ATOM 4525 O O . TYR A 1 27 ? 10.009 18.503 -1.713 1.00 0.00 27 TYR A O 5
ATOM 4543 N N . GLU A 1 28 ? 10.133 20.266 -3.057 1.00 0.00 28 GLU A N 5
ATOM 4544 C CA . GLU A 1 28 ? 10.677 19.518 -4.143 1.00 0.00 28 GLU A CA 5
ATOM 4545 C C . GLU A 1 28 ? 12.181 19.476 -3.973 1.00 0.00 28 GLU A C 5
ATOM 4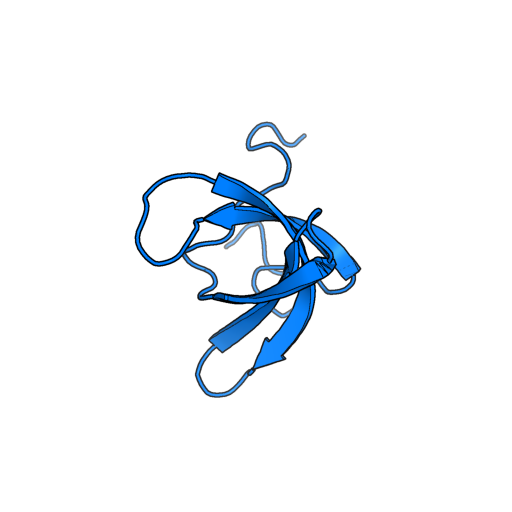546 O O . GLU A 1 28 ? 12.833 20.525 -3.836 1.00 0.00 28 GLU A O 5
ATOM 4558 N N . VAL A 1 29 ? 12.717 18.296 -3.964 1.00 0.00 29 VAL A N 5
ATOM 4559 C CA . VAL A 1 29 ? 14.119 18.079 -3.719 1.00 0.00 29 VAL A CA 5
ATOM 4560 C C . VAL A 1 29 ? 14.642 17.090 -4.718 1.00 0.00 29 VAL A C 5
ATOM 4561 O O . VAL A 1 29 ? 13.868 16.389 -5.359 1.00 0.00 29 VAL A O 5
ATOM 4574 N N . GLN A 1 30 ? 15.917 17.015 -4.862 1.00 0.00 30 GLN A N 5
ATOM 4575 C CA . GLN A 1 30 ? 16.458 16.011 -5.712 1.00 0.00 30 GLN A CA 5
ATOM 4576 C C . GLN A 1 30 ? 17.342 15.130 -4.876 1.00 0.00 30 GLN A C 5
ATOM 4577 O O . GLN A 1 30 ? 18.172 15.625 -4.121 1.00 0.00 30 GLN A O 5
ATOM 4591 N N . VAL A 1 31 ? 17.149 13.845 -4.978 1.00 0.00 31 VAL A N 5
ATOM 4592 C CA . VAL A 1 31 ? 17.938 12.904 -4.232 1.00 0.00 31 VAL A CA 5
ATOM 4593 C C . VAL A 1 31 ? 19.332 12.861 -4.824 1.00 0.00 31 VAL A C 5
ATOM 4594 O O . VAL A 1 31 ? 19.490 12.769 -6.031 1.00 0.00 31 VAL A O 5
ATOM 4607 N N . THR A 1 32 ? 20.323 12.972 -4.012 1.00 0.00 32 THR A N 5
ATOM 4608 C CA . THR A 1 32 ? 21.649 13.011 -4.525 1.00 0.00 32 THR A CA 5
ATOM 4609 C C . THR A 1 32 ? 22.487 11.849 -3.982 1.00 0.00 32 THR A C 5
ATOM 4610 O O . THR A 1 32 ? 23.382 11.343 -4.669 1.00 0.00 32 THR A O 5
ATOM 4621 N N . SER A 1 33 ? 22.175 11.390 -2.784 1.00 0.00 33 SER A N 5
ATOM 4622 C CA . SER A 1 33 ? 22.919 10.295 -2.191 1.00 0.00 33 SER A CA 5
ATOM 4623 C C . SER A 1 33 ? 21.971 9.414 -1.389 1.00 0.00 33 SER A C 5
ATOM 4624 O O . SER A 1 33 ? 20.898 9.868 -0.994 1.00 0.00 33 SER A O 5
ATOM 4632 N N . TYR A 1 34 ? 22.340 8.177 -1.175 1.00 0.00 34 TYR A N 5
ATOM 4633 C CA . TYR A 1 34 ? 21.536 7.262 -0.390 1.00 0.00 34 TYR A CA 5
ATOM 4634 C C . TYR A 1 34 ? 22.410 6.413 0.500 1.00 0.00 34 TYR A C 5
ATOM 4635 O O . TYR A 1 34 ? 23.315 5.734 0.017 1.00 0.00 34 TYR A O 5
ATOM 4653 N N . ASP A 1 35 ? 22.171 6.482 1.788 1.00 0.00 35 ASP A N 5
ATOM 4654 C CA . ASP A 1 35 ? 22.860 5.644 2.730 1.00 0.00 35 ASP A CA 5
ATOM 4655 C C . ASP A 1 35 ? 21.984 4.472 3.084 1.00 0.00 35 ASP A C 5
ATOM 4656 O O . ASP A 1 35 ? 20.877 4.650 3.606 1.00 0.00 35 ASP A O 5
ATOM 4665 N N . ASP A 1 36 ? 22.483 3.289 2.857 1.00 0.00 36 ASP A N 5
ATOM 4666 C CA . ASP A 1 36 ? 21.727 2.064 3.115 1.00 0.00 36 ASP A CA 5
ATOM 4667 C C . ASP A 1 36 ? 21.821 1.666 4.569 1.00 0.00 36 ASP A C 5
ATOM 4668 O O . ASP A 1 36 ? 20.964 0.943 5.075 1.00 0.00 36 ASP A O 5
ATOM 4677 N N . ALA A 1 37 ? 22.835 2.171 5.249 1.00 0.00 37 ALA A N 5
ATOM 4678 C CA . ALA A 1 37 ? 23.070 1.827 6.636 1.00 0.00 37 ALA A CA 5
ATOM 4679 C C . ALA A 1 37 ? 22.005 2.430 7.534 1.00 0.00 37 ALA A C 5
ATOM 4680 O O . ALA A 1 37 ? 21.381 1.728 8.332 1.00 0.00 37 ALA A O 5
ATOM 4687 N N . SER A 1 38 ? 21.769 3.716 7.391 1.00 0.00 38 SER A N 5
ATOM 4688 C CA . SER A 1 38 ? 20.782 4.378 8.219 1.00 0.00 38 SER A CA 5
ATOM 4689 C C . SER A 1 38 ? 19.453 4.481 7.477 1.00 0.00 38 SER A C 5
ATOM 4690 O O . SER A 1 38 ? 18.447 4.940 8.043 1.00 0.00 38 SER A O 5
ATOM 4698 N N . HIS A 1 39 ? 19.460 4.009 6.226 1.00 0.00 39 HIS A N 5
ATOM 4699 C CA . HIS A 1 39 ? 18.311 4.053 5.315 1.00 0.00 39 HIS A CA 5
ATOM 4700 C C . HIS A 1 39 ? 17.891 5.526 5.123 1.00 0.00 39 HIS A C 5
ATOM 4701 O O . HIS A 1 39 ? 16.707 5.885 5.175 1.00 0.00 39 HIS A O 5
ATOM 4715 N N . LEU A 1 40 ? 18.880 6.352 4.879 1.00 0.00 40 LEU A N 5
ATOM 4716 C CA . LEU A 1 40 ? 18.693 7.787 4.758 1.00 0.00 40 LEU A CA 5
ATOM 4717 C C . LEU A 1 40 ? 18.988 8.228 3.360 1.00 0.00 40 LEU A C 5
ATOM 4718 O O . LEU A 1 40 ? 19.915 7.718 2.731 1.00 0.00 40 LEU A O 5
ATOM 4734 N N . TYR A 1 41 ? 18.232 9.162 2.876 1.00 0.00 41 TYR A N 5
ATOM 4735 C CA . TYR A 1 41 ? 18.430 9.679 1.566 1.00 0.00 41 TYR A CA 5
ATOM 4736 C C . TYR A 1 41 ? 18.902 11.092 1.698 1.00 0.00 41 TYR A C 5
ATOM 4737 O O . TYR A 1 41 ? 18.299 11.882 2.438 1.00 0.00 41 TYR A O 5
ATOM 4755 N N . THR A 1 42 ? 19.976 11.410 1.057 1.00 0.00 42 THR A N 5
ATOM 4756 C CA . THR A 1 42 ? 20.440 12.743 1.065 1.00 0.00 42 THR A CA 5
ATOM 4757 C C . THR A 1 42 ? 19.854 13.403 -0.159 1.00 0.00 42 THR A C 5
ATOM 4758 O O . THR A 1 42 ? 20.008 12.891 -1.297 1.00 0.00 42 THR A O 5
ATOM 4769 N N . VAL A 1 43 ? 19.250 14.521 0.045 1.00 0.00 43 VAL A N 5
ATOM 4770 C CA . VAL A 1 43 ? 18.596 15.243 -0.989 1.00 0.00 43 VAL A CA 5
ATOM 4771 C C . VAL A 1 43 ? 19.163 16.634 -1.051 1.00 0.00 43 VAL A C 5
ATOM 4772 O O . VAL A 1 43 ? 19.767 17.098 -0.092 1.00 0.00 43 VAL A O 5
ATOM 4785 N N . LYS A 1 44 ? 18.989 17.267 -2.150 1.00 0.00 44 LYS A N 5
ATOM 4786 C CA . LYS A 1 44 ? 19.489 18.584 -2.363 1.00 0.00 44 LYS A CA 5
ATOM 4787 C C . LYS A 1 44 ? 18.334 19.513 -2.682 1.00 0.00 44 LYS A C 5
ATOM 4788 O O . LYS A 1 44 ? 17.438 19.165 -3.474 1.00 0.00 44 LYS A O 5
ATOM 4807 N N . TYR A 1 45 ? 18.338 20.645 -2.042 1.00 0.00 45 TYR A N 5
ATOM 4808 C CA . TYR A 1 45 ? 17.372 21.685 -2.267 1.00 0.00 45 TYR A CA 5
ATOM 4809 C C . TYR A 1 45 ? 17.893 22.650 -3.286 1.00 0.00 45 TYR A C 5
ATOM 4810 O O . TYR A 1 45 ? 19.104 22.715 -3.533 1.00 0.00 45 TYR A O 5
ATOM 4828 N N . LYS A 1 46 ? 16.990 23.424 -3.844 1.00 0.00 46 LYS A N 5
ATOM 4829 C CA . LYS A 1 46 ? 17.311 24.416 -4.851 1.00 0.00 46 LYS A CA 5
ATOM 4830 C C . LYS A 1 46 ? 18.262 25.496 -4.291 1.00 0.00 46 LYS A C 5
ATOM 4831 O O . LYS A 1 46 ? 18.979 26.164 -5.027 1.00 0.00 46 LYS A O 5
ATOM 4850 N N . ASP A 1 47 ? 18.280 25.626 -2.980 1.00 0.00 47 ASP A N 5
ATOM 4851 C CA . ASP A 1 47 ? 19.131 26.599 -2.297 1.00 0.00 47 ASP A CA 5
ATOM 4852 C C . ASP A 1 47 ? 20.573 26.097 -2.198 1.00 0.00 47 ASP A C 5
ATOM 4853 O O . ASP A 1 47 ? 21.450 26.782 -1.668 1.00 0.00 47 ASP A O 5
ATOM 4862 N N . GLY A 1 48 ? 20.816 24.897 -2.716 1.00 0.00 48 GLY A N 5
ATOM 4863 C CA . GLY A 1 48 ? 22.147 24.312 -2.688 1.00 0.00 48 GLY A CA 5
ATOM 4864 C C . GLY A 1 48 ? 22.399 23.551 -1.406 1.00 0.00 48 GLY A C 5
ATOM 4865 O O . GLY A 1 48 ? 23.478 23.013 -1.192 1.00 0.00 48 GLY A O 5
ATOM 4869 N N . THR A 1 49 ? 21.421 23.563 -0.555 1.00 0.00 49 THR A N 5
ATOM 4870 C CA . THR A 1 49 ? 21.457 22.894 0.717 1.00 0.00 49 THR A CA 5
ATOM 4871 C C . THR A 1 49 ? 21.185 21.387 0.554 1.00 0.00 49 THR A C 5
ATOM 4872 O O . THR A 1 49 ? 20.274 21.004 -0.189 1.00 0.00 49 THR A O 5
ATOM 4883 N N . GLU A 1 50 ? 21.959 20.545 1.215 1.00 0.00 50 GLU A N 5
ATOM 4884 C CA . GLU A 1 50 ? 21.628 19.138 1.251 1.00 0.00 50 GLU A CA 5
ATOM 4885 C C . GLU A 1 50 ? 20.968 18.840 2.565 1.00 0.00 50 GLU A C 5
ATOM 4886 O O . GLU A 1 50 ? 21.216 19.519 3.569 1.00 0.00 50 GLU A O 5
ATOM 4898 N N . LEU A 1 51 ? 20.135 17.866 2.561 1.00 0.00 51 LEU A N 5
ATOM 4899 C CA . LEU A 1 51 ? 19.465 17.422 3.738 1.00 0.00 51 LEU A CA 5
ATOM 4900 C C . LEU A 1 51 ? 19.448 15.916 3.710 1.00 0.00 51 LEU A C 5
ATOM 4901 O O . LEU A 1 51 ? 19.383 15.339 2.629 1.00 0.00 51 LEU A O 5
ATOM 4917 N N . ALA A 1 52 ? 19.545 15.271 4.837 1.00 0.00 52 ALA A N 5
ATOM 4918 C CA . ALA A 1 52 ? 19.357 13.852 4.842 1.00 0.00 52 ALA A CA 5
ATOM 4919 C C . ALA A 1 52 ? 18.056 13.562 5.548 1.00 0.00 52 ALA A C 5
ATOM 4920 O O . ALA A 1 52 ? 17.792 14.103 6.627 1.00 0.00 52 ALA A O 5
ATOM 4927 N N . LEU A 1 53 ? 17.264 12.727 4.968 1.00 0.00 53 LEU A N 5
ATOM 4928 C CA . LEU A 1 53 ? 15.992 12.364 5.532 1.00 0.00 53 LEU A CA 5
ATOM 4929 C C . LEU A 1 53 ? 15.673 10.904 5.340 1.00 0.00 53 LEU A C 5
ATOM 4930 O O . LEU A 1 53 ? 16.347 10.205 4.582 1.00 0.00 53 LEU A O 5
ATOM 4946 N N . LYS A 1 54 ? 14.677 10.446 6.037 1.00 0.00 54 LYS A N 5
ATOM 4947 C CA . LYS A 1 54 ? 14.235 9.076 5.919 1.00 0.00 54 LYS A CA 5
ATOM 4948 C C . LYS A 1 54 ? 13.278 8.938 4.743 1.00 0.00 54 LYS A C 5
ATOM 4949 O O . LYS A 1 54 ? 12.656 9.920 4.336 1.00 0.00 54 LYS A O 5
ATOM 4968 N N . GLU A 1 55 ? 13.138 7.733 4.210 1.00 0.00 55 GLU A N 5
ATOM 4969 C CA . GLU A 1 55 ? 12.182 7.468 3.120 1.00 0.00 55 GLU A CA 5
ATOM 4970 C C . GLU A 1 55 ? 10.731 7.768 3.526 1.00 0.00 55 GLU A C 5
ATOM 4971 O O . GLU A 1 55 ? 9.891 8.103 2.689 1.00 0.00 55 GLU A O 5
ATOM 4983 N N . SER A 1 56 ? 10.477 7.692 4.820 1.00 0.00 56 SER A N 5
ATOM 4984 C CA . SER A 1 56 ? 9.180 7.979 5.398 1.00 0.00 56 SER A CA 5
ATOM 4985 C C . SER A 1 56 ? 8.857 9.479 5.337 1.00 0.00 56 SER A C 5
ATOM 4986 O O . SER A 1 56 ? 7.753 9.903 5.673 1.00 0.00 56 SER A O 5
ATOM 4994 N N . ASP A 1 57 ? 9.817 10.272 4.909 1.00 0.00 57 ASP A N 5
ATOM 4995 C CA . ASP A 1 57 ? 9.617 11.694 4.741 1.00 0.00 57 ASP A CA 5
ATOM 4996 C C . ASP A 1 57 ? 9.685 12.057 3.266 1.00 0.00 57 ASP A C 5
ATOM 4997 O O . ASP A 1 57 ? 9.636 13.224 2.910 1.00 0.00 57 ASP A O 5
ATOM 5006 N N . ILE A 1 58 ? 9.761 11.055 2.395 1.00 0.00 58 ILE A N 5
ATOM 5007 C CA . ILE A 1 58 ? 9.906 11.320 0.967 1.00 0.00 58 ILE A CA 5
ATOM 5008 C C . ILE A 1 58 ? 8.745 10.779 0.182 1.00 0.00 58 ILE A C 5
ATOM 5009 O O . ILE A 1 58 ? 8.320 9.643 0.390 1.00 0.00 58 ILE A O 5
ATOM 5025 N N . ARG A 1 59 ? 8.260 11.576 -0.725 1.00 0.00 59 ARG A N 5
ATOM 5026 C CA . ARG A 1 59 ? 7.261 11.165 -1.698 1.00 0.00 59 ARG A CA 5
ATOM 5027 C C . ARG A 1 59 ? 7.745 11.555 -3.083 1.00 0.00 59 ARG A C 5
ATOM 5028 O O . ARG A 1 59 ? 8.700 12.298 -3.220 1.00 0.00 59 ARG A O 5
ATOM 5049 N N . LEU A 1 60 ? 7.133 11.044 -4.102 1.00 0.00 60 LEU A N 5
ATOM 5050 C CA . LEU A 1 60 ? 7.506 11.418 -5.451 1.00 0.00 60 LEU A CA 5
ATOM 5051 C C . LEU A 1 60 ? 6.802 12.724 -5.799 1.00 0.00 60 LEU A C 5
ATOM 5052 O O . LEU A 1 60 ? 6.066 13.279 -4.957 1.00 0.00 60 LEU A O 5
ATOM 5068 N N . GLN A 1 61 ? 7.025 13.242 -7.006 1.00 0.00 61 GLN A N 5
ATOM 5069 C CA . GLN A 1 61 ? 6.262 14.405 -7.469 1.00 0.00 61 GLN A CA 5
ATOM 5070 C C . GLN A 1 61 ? 4.778 14.051 -7.519 1.00 0.00 61 GLN A C 5
ATOM 5071 O O . GLN A 1 61 ? 3.910 14.919 -7.403 1.00 0.00 61 GLN A O 5
ATOM 5085 N N . SER A 1 62 ? 4.515 12.750 -7.745 1.00 0.00 62 SER A N 5
ATOM 5086 C CA . SER A 1 62 ? 3.195 12.125 -7.615 1.00 0.00 62 SER A CA 5
ATOM 5087 C C . SER A 1 62 ? 2.152 12.748 -8.545 1.00 0.00 62 SER A C 5
ATOM 5088 O O . SER A 1 62 ? 0.945 12.634 -8.318 1.00 0.00 62 SER A O 5
ATOM 5096 N N . SER A 1 63 ? 2.607 13.362 -9.585 1.00 0.00 63 SER A N 5
ATOM 5097 C CA . SER A 1 63 ? 1.735 13.988 -10.524 1.00 0.00 63 SER A CA 5
ATOM 5098 C C . SER A 1 63 ? 1.445 13.019 -11.655 1.00 0.00 63 SER A C 5
ATOM 5099 O O . SER A 1 63 ? 2.144 11.997 -11.783 1.00 0.00 63 SER A O 5
ATOM 5107 N N . PHE A 1 64 ? 0.411 13.287 -12.437 1.00 0.00 64 PHE A N 5
ATOM 5108 C CA . PHE A 1 64 ? 0.136 12.458 -13.587 1.00 0.00 64 PHE A CA 5
ATOM 5109 C C . PHE A 1 64 ? 1.221 12.634 -14.632 1.00 0.00 64 PHE A C 5
ATOM 5110 O O . PHE A 1 64 ? 1.457 13.742 -15.137 1.00 0.00 64 PHE A O 5
ATOM 5127 N N . LYS A 1 65 ? 1.911 11.550 -14.889 1.00 0.00 65 LYS A N 5
ATOM 5128 C CA . LYS A 1 65 ? 3.081 11.527 -15.741 1.00 0.00 65 LYS A CA 5
ATOM 5129 C C . LYS A 1 65 ? 2.736 11.755 -17.205 1.00 0.00 65 LYS A C 5
ATOM 5130 O O . LYS A 1 65 ? 1.561 11.684 -17.613 1.00 0.00 65 LYS A O 5
ATOM 5149 N N . GLN A 1 66 ? 3.754 12.020 -17.977 1.00 0.00 66 GLN A N 5
ATOM 5150 C CA . GLN A 1 66 ? 3.634 12.244 -19.380 1.00 0.00 66 GLN A CA 5
ATOM 5151 C C . GLN A 1 66 ? 4.903 11.725 -20.020 1.00 0.00 66 GLN A C 5
ATOM 5152 O O . GLN A 1 66 ? 5.971 12.346 -19.811 1.00 0.00 66 GLN A O 5
ATOM 5166 N N . GLY A 1 1 ? 0.367 -8.149 1.175 1.00 0.00 1 GLY A N 6
ATOM 5167 C CA . GLY A 1 1 ? 1.514 -7.989 2.065 1.00 0.00 1 GLY A CA 6
ATOM 5168 C C . GLY A 1 1 ? 2.749 -7.691 1.274 1.00 0.00 1 GLY A C 6
ATOM 5169 O O . GLY A 1 1 ? 2.860 -8.125 0.126 1.00 0.00 1 GLY A O 6
ATOM 5173 N N . ALA A 1 2 ? 3.664 -6.954 1.858 1.00 0.00 2 ALA A N 6
ATOM 5174 C CA . ALA A 1 2 ? 4.897 -6.604 1.201 1.00 0.00 2 ALA A CA 6
ATOM 5175 C C . ALA A 1 2 ? 6.082 -6.973 2.081 1.00 0.00 2 ALA A C 6
ATOM 5176 O O . ALA A 1 2 ? 6.366 -6.308 3.100 1.00 0.00 2 ALA A O 6
ATOM 5183 N N . MET A 1 3 ? 6.734 -8.045 1.733 1.00 0.00 3 MET A N 6
ATOM 5184 C CA . MET A 1 3 ? 7.884 -8.508 2.455 1.00 0.00 3 MET A CA 6
ATOM 5185 C C . MET A 1 3 ? 9.040 -8.587 1.480 1.00 0.00 3 MET A C 6
ATOM 5186 O O . MET A 1 3 ? 9.014 -9.390 0.544 1.00 0.00 3 MET A O 6
ATOM 5200 N N . GLY A 1 4 ? 10.017 -7.745 1.663 1.00 0.00 4 GLY A N 6
ATOM 5201 C CA . GLY A 1 4 ? 11.170 -7.761 0.809 1.00 0.00 4 GLY A CA 6
ATOM 5202 C C . GLY A 1 4 ? 12.096 -6.644 1.152 1.00 0.00 4 GLY A C 6
ATOM 5203 O O . GLY A 1 4 ? 11.863 -5.928 2.133 1.00 0.00 4 GLY A O 6
ATOM 5207 N N . MET A 1 5 ? 13.142 -6.495 0.395 1.00 0.00 5 MET A N 6
ATOM 5208 C CA . MET A 1 5 ? 14.093 -5.430 0.606 1.00 0.00 5 MET A CA 6
ATOM 5209 C C . MET A 1 5 ? 14.155 -4.571 -0.640 1.00 0.00 5 MET A C 6
ATOM 5210 O O . MET A 1 5 ? 14.781 -4.950 -1.625 1.00 0.00 5 MET A O 6
ATOM 5224 N N . PRO A 1 6 ? 13.483 -3.412 -0.634 1.00 0.00 6 PRO A N 6
ATOM 5225 C CA . PRO A 1 6 ? 13.433 -2.524 -1.805 1.00 0.00 6 PRO A CA 6
ATOM 5226 C C . PRO A 1 6 ? 14.754 -1.795 -2.046 1.00 0.00 6 PRO A C 6
ATOM 5227 O O . PRO A 1 6 ? 15.005 -1.289 -3.148 1.00 0.00 6 PRO A O 6
ATOM 5238 N N . ASN A 1 7 ? 15.595 -1.786 -1.014 1.00 0.00 7 ASN A N 6
ATOM 5239 C CA . ASN A 1 7 ? 16.875 -1.069 -0.980 1.00 0.00 7 ASN A CA 6
ATOM 5240 C C . ASN A 1 7 ? 16.633 0.426 -1.152 1.00 0.00 7 ASN A C 6
ATOM 5241 O O . ASN A 1 7 ? 16.366 1.124 -0.187 1.00 0.00 7 ASN A O 6
ATOM 5252 N N . ARG A 1 8 ? 16.623 0.888 -2.372 1.00 0.00 8 ARG A N 6
ATOM 5253 C CA . ARG A 1 8 ? 16.347 2.262 -2.644 1.00 0.00 8 ARG A CA 6
ATOM 5254 C C . ARG A 1 8 ? 15.032 2.356 -3.360 1.00 0.00 8 ARG A C 6
ATOM 5255 O O . ARG A 1 8 ? 14.907 1.949 -4.520 1.00 0.00 8 ARG A O 6
ATOM 5276 N N . LYS A 1 9 ? 14.048 2.853 -2.656 1.00 0.00 9 LYS A N 6
ATOM 5277 C CA . LYS A 1 9 ? 12.706 3.016 -3.182 1.00 0.00 9 LYS A CA 6
ATOM 5278 C C . LYS A 1 9 ? 12.741 4.093 -4.260 1.00 0.00 9 LYS A C 6
ATOM 5279 O O . LYS A 1 9 ? 12.057 4.012 -5.284 1.00 0.00 9 LYS A O 6
ATOM 5298 N N . TYR A 1 10 ? 13.572 5.071 -4.022 1.00 0.00 10 TYR A N 6
ATOM 5299 C CA . TYR A 1 10 ? 13.772 6.161 -4.924 1.00 0.00 10 TYR A CA 6
ATOM 5300 C C . TYR A 1 10 ? 15.195 6.040 -5.420 1.00 0.00 10 TYR A C 6
ATOM 5301 O O . TYR A 1 10 ? 16.117 5.881 -4.605 1.00 0.00 10 TYR A O 6
ATOM 5319 N N . ALA A 1 11 ? 15.378 6.040 -6.718 1.00 0.00 11 ALA A N 6
ATOM 5320 C CA . ALA A 1 11 ? 16.705 5.913 -7.288 1.00 0.00 11 ALA A CA 6
ATOM 5321 C C . ALA A 1 11 ? 17.440 7.231 -7.150 1.00 0.00 11 ALA A C 6
ATOM 5322 O O . ALA A 1 11 ? 16.818 8.283 -7.196 1.00 0.00 11 ALA A O 6
ATOM 5329 N N . ASP A 1 12 ? 18.753 7.176 -7.036 1.00 0.00 12 ASP A N 6
ATOM 5330 C CA . ASP A 1 12 ? 19.552 8.376 -6.806 1.00 0.00 12 ASP A CA 6
ATOM 5331 C C . ASP A 1 12 ? 19.665 9.219 -8.072 1.00 0.00 12 ASP A C 6
ATOM 5332 O O . ASP A 1 12 ? 19.926 8.699 -9.166 1.00 0.00 12 ASP A O 6
ATOM 5341 N N . GLY A 1 13 ? 19.418 10.511 -7.923 1.00 0.00 13 GLY A N 6
ATOM 5342 C CA . GLY A 1 13 ? 19.438 11.436 -9.031 1.00 0.00 13 GLY A CA 6
ATOM 5343 C C . GLY A 1 13 ? 18.036 11.887 -9.409 1.00 0.00 13 GLY A C 6
ATOM 5344 O O . GLY A 1 13 ? 17.861 12.839 -10.172 1.00 0.00 13 GLY A O 6
ATOM 5348 N N . GLU A 1 14 ? 17.037 11.217 -8.857 1.00 0.00 14 GLU A N 6
ATOM 5349 C CA . GLU A 1 14 ? 15.654 11.475 -9.207 1.00 0.00 14 GLU A CA 6
ATOM 5350 C C . GLU A 1 14 ? 15.142 12.745 -8.526 1.00 0.00 14 GLU A C 6
ATOM 5351 O O . GLU A 1 14 ? 15.644 13.123 -7.456 1.00 0.00 14 GLU A O 6
ATOM 5363 N N . VAL A 1 15 ? 14.172 13.405 -9.126 1.00 0.00 15 VAL A N 6
ATOM 5364 C CA . VAL A 1 15 ? 13.578 14.536 -8.475 1.00 0.00 15 VAL A CA 6
ATOM 5365 C C . VAL A 1 15 ? 12.334 14.054 -7.720 1.00 0.00 15 VAL A C 6
ATOM 5366 O O . VAL A 1 15 ? 11.464 13.374 -8.277 1.00 0.00 15 VAL A O 6
ATOM 5379 N N . VAL A 1 16 ? 12.280 14.379 -6.464 1.00 0.00 16 VAL A N 6
ATOM 5380 C CA . VAL A 1 16 ? 11.231 13.929 -5.580 1.00 0.00 16 VAL A CA 6
ATOM 5381 C C . VAL A 1 16 ? 10.715 15.074 -4.720 1.00 0.00 16 VAL A C 6
ATOM 5382 O O . VAL A 1 16 ? 11.207 16.200 -4.809 1.00 0.00 16 VAL A O 6
ATOM 5395 N N . MET A 1 17 ? 9.732 14.797 -3.907 1.00 0.00 17 MET A N 6
ATOM 5396 C CA . MET A 1 17 ? 9.238 15.766 -2.960 1.00 0.00 17 MET A CA 6
ATOM 5397 C C . MET A 1 17 ? 9.621 15.259 -1.578 1.00 0.00 17 MET A C 6
ATOM 5398 O O . MET A 1 17 ? 9.391 14.100 -1.267 1.00 0.00 17 MET A O 6
ATOM 5412 N N . GLY A 1 18 ? 10.175 16.088 -0.766 1.00 0.00 18 GLY A N 6
ATOM 5413 C CA . GLY A 1 18 ? 10.609 15.648 0.544 1.00 0.00 18 GLY A CA 6
ATOM 5414 C C . GLY A 1 18 ? 10.193 16.623 1.609 1.00 0.00 18 GLY A C 6
ATOM 5415 O O . GLY A 1 18 ? 10.062 17.824 1.340 1.00 0.00 18 GLY A O 6
ATOM 5419 N N . ARG A 1 19 ? 9.948 16.117 2.782 1.00 0.00 19 ARG A N 6
ATOM 5420 C CA . ARG A 1 19 ? 9.498 16.909 3.907 1.00 0.00 19 ARG A CA 6
ATOM 5421 C C . ARG A 1 19 ? 10.671 17.585 4.607 1.00 0.00 19 ARG A C 6
ATOM 5422 O O . ARG A 1 19 ? 11.689 16.942 4.880 1.00 0.00 19 ARG A O 6
ATOM 5443 N N . TRP A 1 20 ? 10.519 18.853 4.920 1.00 0.00 20 TRP A N 6
ATOM 5444 C CA . TRP A 1 20 ? 11.537 19.561 5.676 1.00 0.00 20 TRP A CA 6
ATOM 5445 C C . TRP A 1 20 ? 11.314 19.276 7.174 1.00 0.00 20 TRP A C 6
ATOM 5446 O O . TRP A 1 20 ? 10.228 19.530 7.688 1.00 0.00 20 TRP A O 6
ATOM 5467 N N . PRO A 1 21 ? 12.319 18.716 7.875 1.00 0.00 21 PRO A N 6
ATOM 5468 C CA . PRO A 1 21 ? 12.222 18.398 9.308 1.00 0.00 21 PRO A CA 6
ATOM 5469 C C . PRO A 1 21 ? 11.941 19.644 10.142 1.00 0.00 21 PRO A C 6
ATOM 5470 O O . PRO A 1 21 ? 12.677 20.635 10.082 1.00 0.00 21 PRO A O 6
ATOM 5481 N N . GLY A 1 22 ? 10.887 19.585 10.910 1.00 0.00 22 GLY A N 6
ATOM 5482 C CA . GLY A 1 22 ? 10.463 20.721 11.687 1.00 0.00 22 GLY A CA 6
ATOM 5483 C C . GLY A 1 22 ? 9.215 21.314 11.091 1.00 0.00 22 GLY A C 6
ATOM 5484 O O . GLY A 1 22 ? 8.416 21.957 11.778 1.00 0.00 22 GLY A O 6
ATOM 5488 N N . SER A 1 23 ? 9.050 21.088 9.817 1.00 0.00 23 SER A N 6
ATOM 5489 C CA . SER A 1 23 ? 7.912 21.531 9.087 1.00 0.00 23 SER A CA 6
ATOM 5490 C C . SER A 1 23 ? 7.104 20.297 8.658 1.00 0.00 23 SER A C 6
ATOM 5491 O O . SER A 1 23 ? 7.569 19.164 8.800 1.00 0.00 23 SER A O 6
ATOM 5499 N N . VAL A 1 24 ? 5.916 20.500 8.160 1.00 0.00 24 VAL A N 6
ATOM 5500 C CA . VAL A 1 24 ? 5.109 19.396 7.671 1.00 0.00 24 VAL A CA 6
ATOM 5501 C C . VAL A 1 24 ? 4.976 19.529 6.142 1.00 0.00 24 VAL A C 6
ATOM 5502 O O . VAL A 1 24 ? 4.259 18.781 5.471 1.00 0.00 24 VAL A O 6
ATOM 5515 N N . LEU A 1 25 ? 5.703 20.484 5.607 1.00 0.00 25 LEU A N 6
ATOM 5516 C CA . LEU A 1 25 ? 5.680 20.766 4.203 1.00 0.00 25 LEU A CA 6
ATOM 5517 C C . LEU A 1 25 ? 6.701 19.989 3.423 1.00 0.00 25 LEU A C 6
ATOM 5518 O O . LEU A 1 25 ? 7.833 19.733 3.898 1.00 0.00 25 LEU A O 6
ATOM 5534 N N . TYR A 1 26 ? 6.303 19.621 2.234 1.00 0.00 26 TYR A N 6
ATOM 5535 C CA . TYR A 1 26 ? 7.122 18.887 1.307 1.00 0.00 26 TYR A CA 6
ATOM 5536 C C . TYR A 1 26 ? 7.498 19.797 0.179 1.00 0.00 26 TYR A C 6
ATOM 5537 O O . TYR A 1 26 ? 6.630 20.461 -0.407 1.00 0.00 26 TYR A O 6
ATOM 5555 N N . TYR A 1 27 ? 8.755 19.858 -0.112 1.00 0.00 27 TYR A N 6
ATOM 5556 C CA . TYR A 1 27 ? 9.250 20.714 -1.155 1.00 0.00 27 TYR A CA 6
ATOM 5557 C C . TYR A 1 27 ? 9.909 19.855 -2.205 1.00 0.00 27 TYR A C 6
ATOM 5558 O O . TYR A 1 27 ? 10.075 18.645 -1.998 1.00 0.00 27 TYR A O 6
ATOM 5576 N N . GLU A 1 28 ? 10.281 20.452 -3.301 1.00 0.00 28 GLU A N 6
ATOM 5577 C CA . GLU A 1 28 ? 10.886 19.719 -4.382 1.00 0.00 28 GLU A CA 6
ATOM 5578 C C . GLU A 1 28 ? 12.367 19.594 -4.150 1.00 0.00 28 GLU A C 6
ATOM 5579 O O . GLU A 1 28 ? 13.066 20.598 -3.928 1.00 0.00 28 GLU A O 6
ATOM 5591 N N . VAL A 1 29 ? 12.841 18.386 -4.182 1.00 0.00 29 VAL A N 6
ATOM 5592 C CA . VAL A 1 29 ? 14.223 18.089 -3.947 1.00 0.00 29 VAL A CA 6
ATOM 5593 C C . VAL A 1 29 ? 14.719 17.098 -4.973 1.00 0.00 29 VAL A C 6
ATOM 5594 O O . VAL A 1 29 ? 13.930 16.447 -5.655 1.00 0.00 29 VAL A O 6
ATOM 5607 N N . GLN A 1 30 ? 15.997 16.984 -5.090 1.00 0.00 30 GLN A N 6
ATOM 5608 C CA . GLN A 1 30 ? 16.571 15.969 -5.927 1.00 0.00 30 GLN A CA 6
ATOM 5609 C C . GLN A 1 30 ? 17.276 15.024 -5.015 1.00 0.00 30 GLN A C 6
ATOM 5610 O O . GLN A 1 30 ? 18.036 15.466 -4.163 1.00 0.00 30 GLN A O 6
ATOM 5624 N N . VAL A 1 31 ? 17.047 13.758 -5.150 1.00 0.00 31 VAL A N 6
ATOM 5625 C CA . VAL A 1 31 ? 17.762 12.819 -4.339 1.00 0.00 31 VAL A CA 6
ATOM 5626 C C . VAL A 1 31 ? 19.201 12.773 -4.846 1.00 0.00 31 VAL A C 6
ATOM 5627 O O . VAL A 1 31 ? 19.438 12.664 -6.051 1.00 0.00 31 VAL A O 6
ATOM 5640 N N . THR A 1 32 ? 20.145 12.928 -3.974 1.00 0.00 32 THR A N 6
ATOM 5641 C CA . THR A 1 32 ? 21.500 13.031 -4.412 1.00 0.00 32 THR A CA 6
ATOM 5642 C C . THR A 1 32 ? 22.371 11.913 -3.848 1.00 0.00 32 THR A C 6
ATOM 5643 O O . THR A 1 32 ? 23.346 11.513 -4.473 1.00 0.00 32 THR A O 6
ATOM 5654 N N . SER A 1 33 ? 22.029 11.397 -2.692 1.00 0.00 33 SER A N 6
ATOM 5655 C CA . SER A 1 33 ? 22.805 10.329 -2.093 1.00 0.00 33 SER A CA 6
ATOM 5656 C C . SER A 1 33 ? 21.910 9.467 -1.217 1.00 0.00 33 SER A C 6
ATOM 5657 O O . SER A 1 33 ? 20.763 9.823 -0.962 1.00 0.00 33 SER A O 6
ATOM 5665 N N . TYR A 1 34 ? 22.415 8.349 -0.789 1.00 0.00 34 TYR A N 6
ATOM 5666 C CA . TYR A 1 34 ? 21.688 7.435 0.052 1.00 0.00 34 TYR A CA 6
ATOM 5667 C C . TYR A 1 34 ? 22.648 6.708 0.963 1.00 0.00 34 TYR A C 6
ATOM 5668 O O . TYR A 1 34 ? 23.660 6.194 0.505 1.00 0.00 34 TYR A O 6
ATOM 5686 N N . ASP A 1 35 ? 22.361 6.705 2.239 1.00 0.00 35 ASP A N 6
ATOM 5687 C CA . ASP A 1 35 ? 23.136 5.930 3.183 1.00 0.00 35 ASP A CA 6
ATOM 5688 C C . ASP A 1 35 ? 22.407 4.645 3.420 1.00 0.00 35 ASP A C 6
ATOM 5689 O O . ASP A 1 35 ? 21.240 4.654 3.838 1.00 0.00 35 ASP A O 6
ATOM 5698 N N . ASP A 1 36 ? 23.078 3.563 3.166 1.00 0.00 36 ASP A N 6
ATOM 5699 C CA . ASP A 1 36 ? 22.500 2.232 3.264 1.00 0.00 36 ASP A CA 6
ATOM 5700 C C . ASP A 1 36 ? 22.247 1.835 4.699 1.00 0.00 36 ASP A C 6
ATOM 5701 O O . ASP A 1 36 ? 21.191 1.309 5.024 1.00 0.00 36 ASP A O 6
ATOM 5710 N N . ALA A 1 37 ? 23.193 2.151 5.554 1.00 0.00 37 ALA A N 6
ATOM 5711 C CA . ALA A 1 37 ? 23.146 1.768 6.955 1.00 0.00 37 ALA A CA 6
ATOM 5712 C C . ALA A 1 37 ? 21.947 2.369 7.688 1.00 0.00 37 ALA A C 6
ATOM 5713 O O . ALA A 1 37 ? 21.201 1.657 8.361 1.00 0.00 37 ALA A O 6
ATOM 5720 N N . SER A 1 38 ? 21.745 3.660 7.554 1.00 0.00 38 SER A N 6
ATOM 5721 C CA . SER A 1 38 ? 20.644 4.299 8.251 1.00 0.00 38 SER A CA 6
ATOM 5722 C C . SER A 1 38 ? 19.392 4.360 7.379 1.00 0.00 38 SER A C 6
ATOM 5723 O O . SER A 1 38 ? 18.335 4.813 7.837 1.00 0.00 38 SER A O 6
ATOM 5731 N N . HIS A 1 39 ? 19.515 3.870 6.136 1.00 0.00 39 HIS A N 6
ATOM 5732 C CA . HIS A 1 39 ? 18.425 3.896 5.140 1.00 0.00 39 HIS A CA 6
ATOM 5733 C C . HIS A 1 39 ? 17.999 5.348 4.925 1.00 0.00 39 HIS A C 6
ATOM 5734 O O . HIS A 1 39 ? 16.811 5.656 4.786 1.00 0.00 39 HIS A O 6
ATOM 5748 N N . LEU A 1 40 ? 18.975 6.214 4.839 1.00 0.00 40 LEU A N 6
ATOM 5749 C CA . LEU A 1 40 ? 18.722 7.635 4.765 1.00 0.00 40 LEU A CA 6
ATOM 5750 C C . LEU A 1 40 ? 18.937 8.131 3.370 1.00 0.00 40 LEU A C 6
ATOM 5751 O O . LEU A 1 40 ? 19.944 7.820 2.745 1.00 0.00 40 LEU A O 6
ATOM 5767 N N . TYR A 1 41 ? 18.026 8.908 2.893 1.00 0.00 41 TYR A N 6
ATOM 5768 C CA . TYR A 1 41 ? 18.099 9.425 1.571 1.00 0.00 41 TYR A CA 6
ATOM 5769 C C . TYR A 1 41 ? 18.529 10.851 1.672 1.00 0.00 41 TYR A C 6
ATOM 5770 O O . TYR A 1 41 ? 17.897 11.648 2.365 1.00 0.00 41 TYR A O 6
ATOM 5788 N N . THR A 1 42 ? 19.620 11.168 1.068 1.00 0.00 42 THR A N 6
ATOM 5789 C CA . THR A 1 42 ? 20.081 12.498 1.092 1.00 0.00 42 THR A CA 6
ATOM 5790 C C . THR A 1 42 ? 19.561 13.185 -0.148 1.00 0.00 42 THR A C 6
ATOM 5791 O O . THR A 1 42 ? 19.730 12.684 -1.276 1.00 0.00 42 THR A O 6
ATOM 5802 N N . VAL A 1 43 ? 18.968 14.307 0.043 1.00 0.00 43 VAL A N 6
ATOM 5803 C CA . VAL A 1 43 ? 18.372 15.042 -1.008 1.00 0.00 43 VAL A CA 6
ATOM 5804 C C . VAL A 1 43 ? 18.981 16.416 -1.061 1.00 0.00 43 VAL A C 6
ATOM 5805 O O . VAL A 1 43 ? 19.546 16.890 -0.085 1.00 0.00 43 VAL A O 6
ATOM 5818 N N . LYS A 1 44 ? 18.862 17.026 -2.173 1.00 0.00 44 LYS A N 6
ATOM 5819 C CA . LYS A 1 44 ? 19.410 18.314 -2.422 1.00 0.00 44 LYS A CA 6
ATOM 5820 C C . LYS A 1 44 ? 18.255 19.274 -2.612 1.00 0.00 44 LYS A C 6
ATOM 5821 O O . LYS A 1 44 ? 17.316 18.971 -3.365 1.00 0.00 44 LYS A O 6
ATOM 5840 N N . TYR A 1 45 ? 18.309 20.396 -1.962 1.00 0.00 45 TYR A N 6
ATOM 5841 C CA . TYR A 1 45 ? 17.318 21.421 -2.149 1.00 0.00 45 TYR A CA 6
ATOM 5842 C C . TYR A 1 45 ? 17.822 22.443 -3.111 1.00 0.00 45 TYR A C 6
ATOM 5843 O O . TYR A 1 45 ? 19.030 22.666 -3.219 1.00 0.00 45 TYR A O 6
ATOM 5861 N N . LYS A 1 46 ? 16.904 23.053 -3.819 1.00 0.00 46 LYS A N 6
ATOM 5862 C CA . LYS A 1 46 ? 17.184 24.165 -4.707 1.00 0.00 46 LYS A CA 6
ATOM 5863 C C . LYS A 1 46 ? 17.731 25.360 -3.894 1.00 0.00 46 LYS A C 6
ATOM 5864 O O . LYS A 1 46 ? 18.358 26.276 -4.421 1.00 0.00 46 LYS A O 6
ATOM 5883 N N . ASP A 1 47 ? 17.500 25.288 -2.598 1.00 0.00 47 ASP A N 6
ATOM 5884 C CA . ASP A 1 47 ? 17.960 26.270 -1.618 1.00 0.00 47 ASP A CA 6
ATOM 5885 C C . ASP A 1 47 ? 19.484 26.111 -1.378 1.00 0.00 47 ASP A C 6
ATOM 5886 O O . ASP A 1 47 ? 20.109 26.857 -0.619 1.00 0.00 47 ASP A O 6
ATOM 5895 N N . GLY A 1 48 ? 20.078 25.132 -2.039 1.00 0.00 48 GLY A N 6
ATOM 5896 C CA . GLY A 1 48 ? 21.494 24.885 -1.911 1.00 0.00 48 GLY A CA 6
ATOM 5897 C C . GLY A 1 48 ? 21.794 23.891 -0.811 1.00 0.00 48 GLY A C 6
ATOM 5898 O O . GLY A 1 48 ? 22.756 23.138 -0.889 1.00 0.00 48 GLY A O 6
ATOM 5902 N N . THR A 1 49 ? 20.976 23.902 0.199 1.00 0.00 49 THR A N 6
ATOM 5903 C CA . THR A 1 49 ? 21.103 23.036 1.343 1.00 0.00 49 THR A CA 6
ATOM 5904 C C . THR A 1 49 ? 20.757 21.580 0.969 1.00 0.00 49 THR A C 6
ATOM 5905 O O . THR A 1 49 ? 19.741 21.335 0.319 1.00 0.00 49 THR A O 6
ATOM 5916 N N . GLU A 1 50 ? 21.609 20.630 1.317 1.00 0.00 50 GLU A N 6
ATOM 5917 C CA . GLU A 1 50 ? 21.230 19.239 1.151 1.00 0.00 50 GLU A CA 6
ATOM 5918 C C . GLU A 1 50 ? 20.834 18.682 2.510 1.00 0.00 50 GLU A C 6
ATOM 5919 O O . GLU A 1 50 ? 21.309 19.159 3.546 1.00 0.00 50 GLU A O 6
ATOM 5931 N N . LEU A 1 51 ? 19.966 17.722 2.510 1.00 0.00 51 LEU A N 6
ATOM 5932 C CA . LEU A 1 51 ? 19.426 17.172 3.729 1.00 0.00 51 LEU A CA 6
ATOM 5933 C C . LEU A 1 51 ? 19.312 15.663 3.625 1.00 0.00 51 LEU A C 6
ATOM 5934 O O . LEU A 1 51 ? 19.039 15.156 2.554 1.00 0.00 51 LEU A O 6
ATOM 5950 N N . ALA A 1 52 ? 19.516 14.945 4.702 1.00 0.00 52 ALA A N 6
ATOM 5951 C CA . ALA A 1 52 ? 19.229 13.537 4.680 1.00 0.00 52 ALA A CA 6
ATOM 5952 C C . ALA A 1 52 ? 18.030 13.260 5.554 1.00 0.00 52 ALA A C 6
ATOM 5953 O O . ALA A 1 52 ? 17.929 13.780 6.675 1.00 0.00 52 ALA A O 6
ATOM 5960 N N . LEU A 1 53 ? 17.140 12.474 5.045 1.00 0.00 53 LEU A N 6
ATOM 5961 C CA . LEU A 1 53 ? 15.929 12.088 5.729 1.00 0.00 53 LEU A CA 6
ATOM 5962 C C . LEU A 1 53 ? 15.600 10.621 5.451 1.00 0.00 53 LEU A C 6
ATOM 5963 O O . LEU A 1 53 ? 16.310 9.959 4.693 1.00 0.00 53 LEU A O 6
ATOM 5979 N N . LYS A 1 54 ? 14.565 10.117 6.056 1.00 0.00 54 LYS A N 6
ATOM 5980 C CA . LYS A 1 54 ? 14.127 8.753 5.812 1.00 0.00 54 LYS A CA 6
ATOM 5981 C C . LYS A 1 54 ? 13.244 8.664 4.562 1.00 0.00 54 LYS A C 6
ATOM 5982 O O . LYS A 1 54 ? 12.757 9.679 4.058 1.00 0.00 54 LYS A O 6
ATOM 6001 N N . GLU A 1 55 ? 13.003 7.434 4.106 1.00 0.00 55 GLU A N 6
ATOM 6002 C CA . GLU A 1 55 ? 12.132 7.146 2.953 1.00 0.00 55 GLU A CA 6
ATOM 6003 C C . GLU A 1 55 ? 10.717 7.642 3.202 1.00 0.00 55 GLU A C 6
ATOM 6004 O O . GLU A 1 55 ? 10.037 8.135 2.296 1.00 0.00 55 GLU A O 6
ATOM 6016 N N . SER A 1 56 ? 10.335 7.607 4.448 1.00 0.00 56 SER A N 6
ATOM 6017 C CA . SER A 1 56 ? 9.003 7.922 4.862 1.00 0.00 56 SER A CA 6
ATOM 6018 C C . SER A 1 56 ? 8.756 9.435 4.859 1.00 0.00 56 SER A C 6
ATOM 6019 O O . SER A 1 56 ? 7.632 9.900 5.086 1.00 0.00 56 SER A O 6
ATOM 6027 N N . ASP A 1 57 ? 9.799 10.195 4.588 1.00 0.00 57 ASP A N 6
ATOM 6028 C CA . ASP A 1 57 ? 9.701 11.636 4.497 1.00 0.00 57 ASP A CA 6
ATOM 6029 C C . ASP A 1 57 ? 9.767 12.077 3.052 1.00 0.00 57 ASP A C 6
ATOM 6030 O O . ASP A 1 57 ? 9.745 13.276 2.761 1.00 0.00 57 ASP A O 6
ATOM 6039 N N . ILE A 1 58 ? 9.828 11.115 2.138 1.00 0.00 58 ILE A N 6
ATOM 6040 C CA . ILE A 1 58 ? 9.917 11.428 0.725 1.00 0.00 58 ILE A CA 6
ATOM 6041 C C . ILE A 1 58 ? 8.724 10.896 -0.024 1.00 0.00 58 ILE A C 6
ATOM 6042 O O . ILE A 1 58 ? 8.232 9.801 0.253 1.00 0.00 58 ILE A O 6
ATOM 6058 N N . ARG A 1 59 ? 8.278 11.667 -0.960 1.00 0.00 59 ARG A N 6
ATOM 6059 C CA . ARG A 1 59 ? 7.248 11.275 -1.888 1.00 0.00 59 ARG A CA 6
ATOM 6060 C C . ARG A 1 59 ? 7.742 11.575 -3.296 1.00 0.00 59 ARG A C 6
ATOM 6061 O O . ARG A 1 59 ? 8.756 12.251 -3.464 1.00 0.00 59 ARG A O 6
ATOM 6082 N N . LEU A 1 60 ? 7.063 11.081 -4.300 1.00 0.00 60 LEU A N 6
ATOM 6083 C CA . LEU A 1 60 ? 7.438 11.390 -5.665 1.00 0.00 60 LEU A CA 6
ATOM 6084 C C . LEU A 1 60 ? 6.846 12.736 -6.038 1.00 0.00 60 LEU A C 6
ATOM 6085 O O . LEU A 1 60 ? 6.229 13.396 -5.198 1.00 0.00 60 LEU A O 6
ATOM 6101 N N . GLN A 1 61 ? 7.025 13.141 -7.280 1.00 0.00 61 GLN A N 6
ATOM 6102 C CA . GLN A 1 61 ? 6.491 14.411 -7.781 1.00 0.00 61 GLN A CA 6
ATOM 6103 C C . GLN A 1 61 ? 4.971 14.551 -7.524 1.00 0.00 61 GLN A C 6
ATOM 6104 O O . GLN A 1 61 ? 4.487 15.635 -7.205 1.00 0.00 61 GLN A O 6
ATOM 6118 N N . SER A 1 62 ? 4.254 13.443 -7.605 1.00 0.00 62 SER A N 6
ATOM 6119 C CA . SER A 1 62 ? 2.847 13.393 -7.279 1.00 0.00 62 SER A CA 6
ATOM 6120 C C . SER A 1 62 ? 2.461 11.924 -7.042 1.00 0.00 62 SER A C 6
ATOM 6121 O O . SER A 1 62 ? 2.280 11.490 -5.898 1.00 0.00 62 SER A O 6
ATOM 6129 N N . SER A 1 63 ? 2.405 11.157 -8.099 1.00 0.00 63 SER A N 6
ATOM 6130 C CA . SER A 1 63 ? 2.127 9.749 -8.000 1.00 0.00 63 SER A CA 6
ATOM 6131 C C . SER A 1 63 ? 3.060 8.998 -8.943 1.00 0.00 63 SER A C 6
ATOM 6132 O O . SER A 1 63 ? 3.912 8.226 -8.495 1.00 0.00 63 SER A O 6
ATOM 6140 N N . PHE A 1 64 ? 2.889 9.253 -10.244 1.00 0.00 64 PHE A N 6
ATOM 6141 C CA . PHE A 1 64 ? 3.778 8.789 -11.319 1.00 0.00 64 PHE A CA 6
ATOM 6142 C C . PHE A 1 64 ? 3.832 7.240 -11.449 1.00 0.00 64 PHE A C 6
ATOM 6143 O O . PHE A 1 64 ? 4.686 6.688 -12.147 1.00 0.00 64 PHE A O 6
ATOM 6160 N N . LYS A 1 65 ? 2.907 6.543 -10.842 1.00 0.00 65 LYS A N 6
ATOM 6161 C CA . LYS A 1 65 ? 2.939 5.107 -10.921 1.00 0.00 65 LYS A CA 6
ATOM 6162 C C . LYS A 1 65 ? 1.564 4.537 -11.214 1.00 0.00 65 LYS A C 6
ATOM 6163 O O . LYS A 1 65 ? 0.679 4.507 -10.339 1.00 0.00 65 LYS A O 6
ATOM 6182 N N . GLN A 1 66 ? 1.383 4.107 -12.433 1.00 0.00 66 GLN A N 6
ATOM 6183 C CA . GLN A 1 66 ? 0.153 3.515 -12.888 1.00 0.00 66 GLN A CA 6
ATOM 6184 C C . GLN A 1 66 ? 0.427 2.746 -14.162 1.00 0.00 66 GLN A C 6
ATOM 6185 O O . GLN A 1 66 ? 0.568 3.375 -15.232 1.00 0.00 66 GLN A O 6
ATOM 6199 N N . GLY A 1 1 ? -0.896 -1.813 -4.239 1.00 0.00 1 GLY A N 7
ATOM 6200 C CA . GLY A 1 1 ? -0.569 -3.196 -3.893 1.00 0.00 1 GLY A CA 7
ATOM 6201 C C . GLY A 1 1 ? 0.846 -3.520 -4.273 1.00 0.00 1 GLY A C 7
ATOM 6202 O O . GLY A 1 1 ? 1.323 -3.067 -5.315 1.00 0.00 1 GLY A O 7
ATOM 6206 N N . ALA A 1 2 ? 1.523 -4.277 -3.443 1.00 0.00 2 ALA A N 7
ATOM 6207 C CA . ALA A 1 2 ? 2.890 -4.652 -3.698 1.00 0.00 2 ALA A CA 7
ATOM 6208 C C . ALA A 1 2 ? 2.935 -5.734 -4.754 1.00 0.00 2 ALA A C 7
ATOM 6209 O O . ALA A 1 2 ? 2.125 -6.668 -4.739 1.00 0.00 2 ALA A O 7
ATOM 6216 N N . MET A 1 3 ? 3.825 -5.582 -5.690 1.00 0.00 3 MET A N 7
ATOM 6217 C CA . MET A 1 3 ? 3.990 -6.544 -6.752 1.00 0.00 3 MET A CA 7
ATOM 6218 C C . MET A 1 3 ? 5.439 -6.941 -6.899 1.00 0.00 3 MET A C 7
ATOM 6219 O O . MET A 1 3 ? 5.739 -8.123 -7.130 1.00 0.00 3 MET A O 7
ATOM 6233 N N . GLY A 1 4 ? 6.355 -5.988 -6.767 1.00 0.00 4 GLY A N 7
ATOM 6234 C CA . GLY A 1 4 ? 7.741 -6.367 -6.814 1.00 0.00 4 GLY A CA 7
ATOM 6235 C C . GLY A 1 4 ? 8.720 -5.258 -7.148 1.00 0.00 4 GLY A C 7
ATOM 6236 O O . GLY A 1 4 ? 9.079 -5.064 -8.322 1.00 0.00 4 GLY A O 7
ATOM 6240 N N . MET A 1 5 ? 9.139 -4.523 -6.138 1.00 0.00 5 MET A N 7
ATOM 6241 C CA . MET A 1 5 ? 10.227 -3.552 -6.271 1.00 0.00 5 MET A CA 7
ATOM 6242 C C . MET A 1 5 ? 11.416 -3.982 -5.410 1.00 0.00 5 MET A C 7
ATOM 6243 O O . MET A 1 5 ? 11.420 -3.759 -4.202 1.00 0.00 5 MET A O 7
ATOM 6257 N N . PRO A 1 6 ? 12.402 -4.683 -5.999 1.00 0.00 6 PRO A N 7
ATOM 6258 C CA . PRO A 1 6 ? 13.625 -5.086 -5.282 1.00 0.00 6 PRO A CA 7
ATOM 6259 C C . PRO A 1 6 ? 14.688 -3.980 -5.339 1.00 0.00 6 PRO A C 7
ATOM 6260 O O . PRO A 1 6 ? 15.762 -4.065 -4.724 1.00 0.00 6 PRO A O 7
ATOM 6271 N N . ASN A 1 7 ? 14.376 -2.949 -6.080 1.00 0.00 7 ASN A N 7
ATOM 6272 C CA . ASN A 1 7 ? 15.239 -1.807 -6.205 1.00 0.00 7 ASN A CA 7
ATOM 6273 C C . ASN A 1 7 ? 15.029 -0.900 -5.012 1.00 0.00 7 ASN A C 7
ATOM 6274 O O . ASN A 1 7 ? 14.073 -1.098 -4.229 1.00 0.00 7 ASN A O 7
ATOM 6285 N N . ARG A 1 8 ? 15.915 0.056 -4.836 1.00 0.00 8 ARG A N 7
ATOM 6286 C CA . ARG A 1 8 ? 15.840 0.953 -3.724 1.00 0.00 8 ARG A CA 7
ATOM 6287 C C . ARG A 1 8 ? 14.557 1.779 -3.818 1.00 0.00 8 ARG A C 7
ATOM 6288 O O . ARG A 1 8 ? 14.110 2.097 -4.922 1.00 0.00 8 ARG A O 7
ATOM 6309 N N . LYS A 1 9 ? 13.971 2.088 -2.649 1.00 0.00 9 LYS A N 7
ATOM 6310 C CA . LYS A 1 9 ? 12.677 2.788 -2.532 1.00 0.00 9 LYS A CA 7
ATOM 6311 C C . LYS A 1 9 ? 12.641 3.997 -3.460 1.00 0.00 9 LYS A C 7
ATOM 6312 O O . LYS A 1 9 ? 11.674 4.206 -4.198 1.00 0.00 9 LYS A O 7
ATOM 6331 N N . TYR A 1 10 ? 13.686 4.782 -3.396 1.00 0.00 10 TYR A N 7
ATOM 6332 C CA . TYR A 1 10 ? 13.902 5.876 -4.304 1.00 0.00 10 TYR A CA 7
ATOM 6333 C C . TYR A 1 10 ? 15.282 5.714 -4.883 1.00 0.00 10 TYR A C 7
ATOM 6334 O O . TYR A 1 10 ? 16.227 5.369 -4.151 1.00 0.00 10 TYR A O 7
ATOM 6352 N N . ALA A 1 11 ? 15.402 5.897 -6.170 1.00 0.00 11 ALA A N 7
ATOM 6353 C CA . ALA A 1 11 ? 16.673 5.751 -6.828 1.00 0.00 11 ALA A CA 7
ATOM 6354 C C . ALA A 1 11 ? 17.421 7.060 -6.768 1.00 0.00 11 ALA A C 7
ATOM 6355 O O . ALA A 1 11 ? 16.817 8.120 -6.784 1.00 0.00 11 ALA A O 7
ATOM 6362 N N . ASP A 1 12 ? 18.722 6.976 -6.752 1.00 0.00 12 ASP A N 7
ATOM 6363 C CA . ASP A 1 12 ? 19.593 8.132 -6.618 1.00 0.00 12 ASP A CA 7
ATOM 6364 C C . ASP A 1 12 ? 19.723 8.909 -7.923 1.00 0.00 12 ASP A C 7
ATOM 6365 O O . ASP A 1 12 ? 19.861 8.323 -9.009 1.00 0.00 12 ASP A O 7
ATOM 6374 N N . GLY A 1 13 ? 19.642 10.231 -7.808 1.00 0.00 13 GLY A N 7
ATOM 6375 C CA . GLY A 1 13 ? 19.758 11.131 -8.931 1.00 0.00 13 GLY A CA 7
ATOM 6376 C C . GLY A 1 13 ? 18.413 11.679 -9.376 1.00 0.00 13 GLY A C 7
ATOM 6377 O O . GLY A 1 13 ? 18.353 12.634 -10.144 1.00 0.00 13 GLY A O 7
ATOM 6381 N N . GLU A 1 14 ? 17.349 11.057 -8.902 1.00 0.00 14 GLU A N 7
ATOM 6382 C CA . GLU A 1 14 ? 15.994 11.386 -9.314 1.00 0.00 14 GLU A CA 7
ATOM 6383 C C . GLU A 1 14 ? 15.462 12.653 -8.600 1.00 0.00 14 GLU A C 7
ATOM 6384 O O . GLU A 1 14 ? 15.957 13.017 -7.531 1.00 0.00 14 GLU A O 7
ATOM 6396 N N . VAL A 1 15 ? 14.487 13.333 -9.178 1.00 0.00 15 VAL A N 7
ATOM 6397 C CA . VAL A 1 15 ? 13.863 14.425 -8.468 1.00 0.00 15 VAL A CA 7
ATOM 6398 C C . VAL A 1 15 ? 12.663 13.859 -7.688 1.00 0.00 15 VAL A C 7
ATOM 6399 O O . VAL A 1 15 ? 11.847 13.110 -8.233 1.00 0.00 15 VAL A O 7
ATOM 6412 N N . VAL A 1 16 ? 12.600 14.160 -6.425 1.00 0.00 16 VAL A N 7
ATOM 6413 C CA . VAL A 1 16 ? 11.553 13.658 -5.548 1.00 0.00 16 VAL A CA 7
ATOM 6414 C C . VAL A 1 16 ? 11.014 14.795 -4.705 1.00 0.00 16 VAL A C 7
ATOM 6415 O O . VAL A 1 16 ? 11.551 15.896 -4.742 1.00 0.00 16 VAL A O 7
ATOM 6428 N N . MET A 1 17 ? 9.959 14.568 -3.983 1.00 0.00 17 MET A N 7
ATOM 6429 C CA . MET A 1 17 ? 9.489 15.571 -3.069 1.00 0.00 17 MET A CA 7
ATOM 6430 C C . MET A 1 17 ? 9.707 15.097 -1.658 1.00 0.00 17 MET A C 7
ATOM 6431 O O . MET A 1 17 ? 9.380 13.979 -1.327 1.00 0.00 17 MET A O 7
ATOM 6445 N N . GLY A 1 18 ? 10.251 15.921 -0.842 1.00 0.00 18 GLY A N 7
ATOM 6446 C CA . GLY A 1 18 ? 10.542 15.519 0.497 1.00 0.00 18 GLY A CA 7
ATOM 6447 C C . GLY A 1 18 ? 9.930 16.449 1.499 1.00 0.00 18 GLY A C 7
ATOM 6448 O O . GLY A 1 18 ? 9.762 17.646 1.231 1.00 0.00 18 GLY A O 7
ATOM 6452 N N . ARG A 1 19 ? 9.536 15.898 2.602 1.00 0.00 19 ARG A N 7
ATOM 6453 C CA . ARG A 1 19 ? 8.979 16.634 3.704 1.00 0.00 19 ARG A CA 7
ATOM 6454 C C . ARG A 1 19 ? 10.109 17.252 4.478 1.00 0.00 19 ARG A C 7
ATOM 6455 O O . ARG A 1 19 ? 11.103 16.575 4.759 1.00 0.00 19 ARG A O 7
ATOM 6476 N N . TRP A 1 20 ? 9.993 18.522 4.786 1.00 0.00 20 TRP A N 7
ATOM 6477 C CA . TRP A 1 20 ? 10.984 19.160 5.601 1.00 0.00 20 TRP A CA 7
ATOM 6478 C C . TRP A 1 20 ? 10.870 18.545 7.003 1.00 0.00 20 TRP A C 7
ATOM 6479 O O . TRP A 1 20 ? 9.775 18.530 7.573 1.00 0.00 20 TRP A O 7
ATOM 6500 N N . PRO A 1 21 ? 11.980 18.002 7.544 1.00 0.00 21 PRO A N 7
ATOM 6501 C CA . PRO A 1 21 ? 11.999 17.257 8.811 1.00 0.00 21 PRO A CA 7
ATOM 6502 C C . PRO A 1 21 ? 11.274 17.958 9.959 1.00 0.00 21 PRO A C 7
ATOM 6503 O O . PRO A 1 21 ? 11.714 19.005 10.449 1.00 0.00 21 PRO A O 7
ATOM 6514 N N . GLY A 1 22 ? 10.153 17.394 10.362 1.00 0.00 22 GLY A N 7
ATOM 6515 C CA . GLY A 1 22 ? 9.388 17.940 11.463 1.00 0.00 22 GLY A CA 7
ATOM 6516 C C . GLY A 1 22 ? 8.272 18.864 11.010 1.00 0.00 22 GLY A C 7
ATOM 6517 O O . GLY A 1 22 ? 7.287 19.054 11.721 1.00 0.00 22 GLY A O 7
ATOM 6521 N N . SER A 1 23 ? 8.397 19.397 9.828 1.00 0.00 23 SER A N 7
ATOM 6522 C CA . SER A 1 23 ? 7.429 20.320 9.298 1.00 0.00 23 SER A CA 7
ATOM 6523 C C . SER A 1 23 ? 6.456 19.564 8.380 1.00 0.00 23 SER A C 7
ATOM 6524 O O . SER A 1 23 ? 6.629 18.370 8.141 1.00 0.00 23 SER A O 7
ATOM 6532 N N . VAL A 1 24 ? 5.436 20.234 7.889 1.00 0.00 24 VAL A N 7
ATOM 6533 C CA . VAL A 1 24 ? 4.478 19.591 6.990 1.00 0.00 24 VAL A CA 7
ATOM 6534 C C . VAL A 1 24 ? 4.759 20.039 5.545 1.00 0.00 24 VAL A C 7
ATOM 6535 O O . VAL A 1 24 ? 4.205 19.516 4.579 1.00 0.00 24 VAL A O 7
ATOM 6548 N N . LEU A 1 25 ? 5.635 21.012 5.427 1.00 0.00 25 LEU A N 7
ATOM 6549 C CA . LEU A 1 25 ? 6.044 21.576 4.177 1.00 0.00 25 LEU A CA 7
ATOM 6550 C C . LEU A 1 25 ? 6.794 20.554 3.331 1.00 0.00 25 LEU A C 7
ATOM 6551 O O . LEU A 1 25 ? 7.773 19.953 3.787 1.00 0.00 25 LEU A O 7
ATOM 6567 N N . TYR A 1 26 ? 6.307 20.334 2.136 1.00 0.00 26 TYR A N 7
ATOM 6568 C CA . TYR A 1 26 ? 6.964 19.467 1.187 1.00 0.00 26 TYR A CA 7
ATOM 6569 C C . TYR A 1 26 ? 7.654 20.284 0.135 1.00 0.00 26 TYR A C 7
ATOM 6570 O O . TYR A 1 26 ? 7.074 21.223 -0.421 1.00 0.00 26 TYR A O 7
ATOM 6588 N N . TYR A 1 27 ? 8.874 19.950 -0.125 1.00 0.00 27 TYR A N 7
ATOM 6589 C CA . TYR A 1 27 ? 9.667 20.628 -1.109 1.00 0.00 27 TYR A CA 7
ATOM 6590 C C . TYR A 1 27 ? 10.089 19.656 -2.171 1.00 0.00 27 TYR A C 7
ATOM 6591 O O . TYR A 1 27 ? 10.107 18.448 -1.938 1.00 0.00 27 TYR A O 7
ATOM 6609 N N . GLU A 1 28 ? 10.411 20.162 -3.314 1.00 0.00 28 GLU A N 7
ATOM 6610 C CA . GLU A 1 28 ? 10.859 19.340 -4.401 1.00 0.00 28 GLU A CA 7
ATOM 6611 C C . GLU A 1 28 ? 12.358 19.357 -4.358 1.00 0.00 28 GLU A C 7
ATOM 6612 O O . GLU A 1 28 ? 12.962 20.419 -4.324 1.00 0.00 28 GLU A O 7
ATOM 6624 N N . VAL A 1 29 ? 12.947 18.207 -4.307 1.00 0.00 29 VAL A N 7
ATOM 6625 C CA . VAL A 1 29 ? 14.368 18.086 -4.109 1.00 0.00 29 VAL A CA 7
ATOM 6626 C C . VAL A 1 29 ? 14.949 17.070 -5.051 1.00 0.00 29 VAL A C 7
ATOM 6627 O O . VAL A 1 29 ? 14.227 16.257 -5.627 1.00 0.00 29 VAL A O 7
ATOM 6640 N N . GLN A 1 30 ? 16.231 17.088 -5.211 1.00 0.00 30 GLN A N 7
ATOM 6641 C CA . GLN A 1 30 ? 16.851 16.072 -6.026 1.00 0.00 30 GLN A CA 7
ATOM 6642 C C . GLN A 1 30 ? 17.581 15.126 -5.125 1.00 0.00 30 GLN A C 7
ATOM 6643 O O . GLN A 1 30 ? 18.353 15.572 -4.275 1.00 0.00 30 GLN A O 7
ATOM 6657 N N . VAL A 1 31 ? 17.365 13.837 -5.279 1.00 0.00 31 VAL A N 7
ATOM 6658 C CA . VAL A 1 31 ? 18.082 12.900 -4.463 1.00 0.00 31 VAL A CA 7
ATOM 6659 C C . VAL A 1 31 ? 19.532 12.858 -4.927 1.00 0.00 31 VAL A C 7
ATOM 6660 O O . VAL A 1 31 ? 19.815 12.684 -6.110 1.00 0.00 31 VAL A O 7
ATOM 6673 N N . THR A 1 32 ? 20.426 13.045 -4.013 1.00 0.00 32 THR A N 7
ATOM 6674 C CA . THR A 1 32 ? 21.810 13.226 -4.342 1.00 0.00 32 THR A CA 7
ATOM 6675 C C . THR A 1 32 ? 22.652 12.043 -3.860 1.00 0.00 32 THR A C 7
ATOM 6676 O O . THR A 1 32 ? 23.542 11.573 -4.562 1.00 0.00 32 THR A O 7
ATOM 6687 N N . SER A 1 33 ? 22.349 11.555 -2.686 1.00 0.00 33 SER A N 7
ATOM 6688 C CA . SER A 1 33 ? 23.067 10.449 -2.130 1.00 0.00 33 SER A CA 7
ATOM 6689 C C . SER A 1 33 ? 22.125 9.703 -1.208 1.00 0.00 33 SER A C 7
ATOM 6690 O O . SER A 1 33 ? 20.966 10.112 -1.041 1.00 0.00 33 SER A O 7
ATOM 6698 N N . TYR A 1 34 ? 22.601 8.663 -0.600 1.00 0.00 34 TYR A N 7
ATOM 6699 C CA . TYR A 1 34 ? 21.789 7.814 0.217 1.00 0.00 34 TYR A CA 7
ATOM 6700 C C . TYR A 1 34 ? 22.650 6.975 1.143 1.00 0.00 34 TYR A C 7
ATOM 6701 O O . TYR A 1 34 ? 23.609 6.344 0.705 1.00 0.00 34 TYR A O 7
ATOM 6719 N N . ASP A 1 35 ? 22.320 6.999 2.412 1.00 0.00 35 ASP A N 7
ATOM 6720 C CA . ASP A 1 35 ? 22.956 6.148 3.383 1.00 0.00 35 ASP A CA 7
ATOM 6721 C C . ASP A 1 35 ? 22.141 4.904 3.478 1.00 0.00 35 ASP A C 7
ATOM 6722 O O . ASP A 1 35 ? 20.950 4.964 3.816 1.00 0.00 35 ASP A O 7
ATOM 6731 N N . ASP A 1 36 ? 22.778 3.792 3.220 1.00 0.00 36 ASP A N 7
ATOM 6732 C CA . ASP A 1 36 ? 22.109 2.503 3.129 1.00 0.00 36 ASP A CA 7
ATOM 6733 C C . ASP A 1 36 ? 21.794 1.988 4.520 1.00 0.00 36 ASP A C 7
ATOM 6734 O O . ASP A 1 36 ? 20.707 1.477 4.771 1.00 0.00 36 ASP A O 7
ATOM 6743 N N . ALA A 1 37 ? 22.728 2.216 5.428 1.00 0.00 37 ALA A N 7
ATOM 6744 C CA . ALA A 1 37 ? 22.653 1.725 6.795 1.00 0.00 37 ALA A CA 7
ATOM 6745 C C . ALA A 1 37 ? 21.415 2.223 7.523 1.00 0.00 37 ALA A C 7
ATOM 6746 O O . ALA A 1 37 ? 20.607 1.428 8.011 1.00 0.00 37 ALA A O 7
ATOM 6753 N N . SER A 1 38 ? 21.262 3.518 7.596 1.00 0.00 38 SER A N 7
ATOM 6754 C CA . SER A 1 38 ? 20.158 4.089 8.318 1.00 0.00 38 SER A CA 7
ATOM 6755 C C . SER A 1 38 ? 19.003 4.498 7.413 1.00 0.00 38 SER A C 7
ATOM 6756 O O . SER A 1 38 ? 17.963 4.956 7.901 1.00 0.00 38 SER A O 7
ATOM 6764 N N . HIS A 1 39 ? 19.177 4.279 6.104 1.00 0.00 39 HIS A N 7
ATOM 6765 C CA . HIS A 1 39 ? 18.147 4.566 5.081 1.00 0.00 39 HIS A CA 7
ATOM 6766 C C . HIS A 1 39 ? 17.904 6.075 4.982 1.00 0.00 39 HIS A C 7
ATOM 6767 O O . HIS A 1 39 ? 16.765 6.539 4.857 1.00 0.00 39 HIS A O 7
ATOM 6781 N N . LEU A 1 40 ? 18.983 6.825 4.980 1.00 0.00 40 LEU A N 7
ATOM 6782 C CA . LEU A 1 40 ? 18.899 8.286 4.925 1.00 0.00 40 LEU A CA 7
ATOM 6783 C C . LEU A 1 40 ? 19.168 8.777 3.527 1.00 0.00 40 LEU A C 7
ATOM 6784 O O . LEU A 1 40 ? 20.231 8.540 2.976 1.00 0.00 40 LEU A O 7
ATOM 6800 N N . TYR A 1 41 ? 18.231 9.468 2.961 1.00 0.00 41 TYR A N 7
ATOM 6801 C CA . TYR A 1 41 ? 18.377 9.980 1.640 1.00 0.00 41 TYR A CA 7
ATOM 6802 C C . TYR A 1 41 ? 18.897 11.369 1.709 1.00 0.00 41 TYR A C 7
ATOM 6803 O O . TYR A 1 41 ? 18.314 12.219 2.369 1.00 0.00 41 TYR A O 7
ATOM 6821 N N . THR A 1 42 ? 19.998 11.600 1.078 1.00 0.00 42 THR A N 7
ATOM 6822 C CA . THR A 1 42 ? 20.534 12.902 1.043 1.00 0.00 42 THR A CA 7
ATOM 6823 C C . THR A 1 42 ? 20.002 13.548 -0.217 1.00 0.00 42 THR A C 7
ATOM 6824 O O . THR A 1 42 ? 20.113 12.976 -1.314 1.00 0.00 42 THR A O 7
ATOM 6835 N N . VAL A 1 43 ? 19.459 14.704 -0.082 1.00 0.00 43 VAL A N 7
ATOM 6836 C CA . VAL A 1 43 ? 18.869 15.390 -1.182 1.00 0.00 43 VAL A CA 7
ATOM 6837 C C . VAL A 1 43 ? 19.453 16.776 -1.284 1.00 0.00 43 VAL A C 7
ATOM 6838 O O . VAL A 1 43 ? 19.998 17.297 -0.308 1.00 0.00 43 VAL A O 7
ATOM 6851 N N . LYS A 1 44 ? 19.351 17.346 -2.439 1.00 0.00 44 LYS A N 7
ATOM 6852 C CA . LYS A 1 44 ? 19.818 18.667 -2.698 1.00 0.00 44 LYS A CA 7
ATOM 6853 C C . LYS A 1 44 ? 18.609 19.577 -2.842 1.00 0.00 44 LYS A C 7
ATOM 6854 O O . LYS A 1 44 ? 17.624 19.215 -3.545 1.00 0.00 44 LYS A O 7
ATOM 6873 N N . TYR A 1 45 ? 18.670 20.714 -2.171 1.00 0.00 45 TYR A N 7
ATOM 6874 C CA . TYR A 1 45 ? 17.640 21.729 -2.229 1.00 0.00 45 TYR A CA 7
ATOM 6875 C C . TYR A 1 45 ? 17.997 22.825 -3.202 1.00 0.00 45 TYR A C 7
ATOM 6876 O O . TYR A 1 45 ? 19.159 22.972 -3.607 1.00 0.00 45 TYR A O 7
ATOM 6894 N N . LYS A 1 46 ? 16.994 23.613 -3.532 1.00 0.00 46 LYS A N 7
ATOM 6895 C CA . LYS A 1 46 ? 17.093 24.760 -4.431 1.00 0.00 46 LYS A CA 7
ATOM 6896 C C . LYS A 1 46 ? 18.060 25.803 -3.862 1.00 0.00 46 LYS A C 7
ATOM 6897 O O . LYS A 1 46 ? 18.702 26.556 -4.597 1.00 0.00 46 LYS A O 7
ATOM 6916 N N . ASP A 1 47 ? 18.204 25.778 -2.550 1.00 0.00 47 ASP A N 7
ATOM 6917 C CA . ASP A 1 47 ? 19.056 26.711 -1.819 1.00 0.00 47 ASP A CA 7
ATOM 6918 C C . ASP A 1 47 ? 20.489 26.252 -1.820 1.00 0.00 47 ASP A C 7
ATOM 6919 O O . ASP A 1 47 ? 21.351 26.900 -1.240 1.00 0.00 47 ASP A O 7
ATOM 6928 N N . GLY A 1 48 ? 20.742 25.127 -2.432 1.00 0.00 48 GLY A N 7
ATOM 6929 C CA . GLY A 1 48 ? 22.073 24.589 -2.474 1.00 0.00 48 GLY A CA 7
ATOM 6930 C C . GLY A 1 48 ? 22.320 23.608 -1.358 1.00 0.00 48 GLY A C 7
ATOM 6931 O O . GLY A 1 48 ? 23.053 22.647 -1.531 1.00 0.00 48 GLY A O 7
ATOM 6935 N N . THR A 1 49 ? 21.696 23.863 -0.229 1.00 0.00 49 THR A N 7
ATOM 6936 C CA . THR A 1 49 ? 21.795 23.061 0.970 1.00 0.00 49 THR A CA 7
ATOM 6937 C C . THR A 1 49 ? 21.414 21.600 0.706 1.00 0.00 49 THR A C 7
ATOM 6938 O O . THR A 1 49 ? 20.388 21.327 0.056 1.00 0.00 49 THR A O 7
ATOM 6949 N N . GLU A 1 50 ? 22.239 20.675 1.153 1.00 0.00 50 GLU A N 7
ATOM 6950 C CA . GLU A 1 50 ? 21.863 19.299 1.073 1.00 0.00 50 GLU A CA 7
ATOM 6951 C C . GLU A 1 50 ? 21.287 18.910 2.418 1.00 0.00 50 GLU A C 7
ATOM 6952 O O . GLU A 1 50 ? 21.670 19.468 3.454 1.00 0.00 50 GLU A O 7
ATOM 6964 N N . LEU A 1 51 ? 20.389 17.982 2.412 1.00 0.00 51 LEU A N 7
ATOM 6965 C CA . LEU A 1 51 ? 19.761 17.528 3.628 1.00 0.00 51 LEU A CA 7
ATOM 6966 C C . LEU A 1 51 ? 19.609 16.029 3.580 1.00 0.00 51 LEU A C 7
ATOM 6967 O O . LEU A 1 51 ? 19.480 15.475 2.496 1.00 0.00 51 LEU A O 7
ATOM 6983 N N . ALA A 1 52 ? 19.640 15.369 4.711 1.00 0.00 52 ALA A N 7
ATOM 6984 C CA . ALA A 1 52 ? 19.335 13.974 4.729 1.00 0.00 52 ALA A CA 7
ATOM 6985 C C . ALA A 1 52 ? 17.998 13.789 5.415 1.00 0.00 52 ALA A C 7
ATOM 6986 O O . ALA A 1 52 ? 17.721 14.418 6.439 1.00 0.00 52 ALA A O 7
ATOM 6993 N N . LEU A 1 53 ? 17.177 12.981 4.842 1.00 0.00 53 LEU A N 7
ATOM 6994 C CA . LEU A 1 53 ? 15.881 12.656 5.385 1.00 0.00 53 LEU A CA 7
ATOM 6995 C C . LEU A 1 53 ? 15.566 11.192 5.187 1.00 0.00 53 LEU A C 7
ATOM 6996 O O . LEU A 1 53 ? 16.255 10.508 4.429 1.00 0.00 53 LEU A O 7
ATOM 7012 N N . LYS A 1 54 ? 14.575 10.703 5.856 1.00 0.00 54 LYS A N 7
ATOM 7013 C CA . LYS A 1 54 ? 14.213 9.318 5.717 1.00 0.00 54 LYS A CA 7
ATOM 7014 C C . LYS A 1 54 ? 13.316 9.108 4.514 1.00 0.00 54 LYS A C 7
ATOM 7015 O O . LYS A 1 54 ? 12.710 10.055 4.015 1.00 0.00 54 LYS A O 7
ATOM 7034 N N . GLU A 1 55 ? 13.216 7.872 4.058 1.00 0.00 55 GLU A N 7
ATOM 7035 C CA . GLU A 1 55 ? 12.325 7.526 2.945 1.00 0.00 55 GLU A CA 7
ATOM 7036 C C . GLU A 1 55 ? 10.862 7.842 3.269 1.00 0.00 55 GLU A C 7
ATOM 7037 O O . GLU A 1 55 ? 10.094 8.219 2.384 1.00 0.00 55 GLU A O 7
ATOM 7049 N N . SER A 1 56 ? 10.492 7.754 4.544 1.00 0.00 56 SER A N 7
ATOM 7050 C CA . SER A 1 56 ? 9.135 8.060 4.967 1.00 0.00 56 SER A CA 7
ATOM 7051 C C . SER A 1 56 ? 8.892 9.572 4.958 1.00 0.00 56 SER A C 7
ATOM 7052 O O . SER A 1 56 ? 7.783 10.033 5.210 1.00 0.00 56 SER A O 7
ATOM 7060 N N . ASP A 1 57 ? 9.924 10.337 4.697 1.00 0.00 57 ASP A N 7
ATOM 7061 C CA . ASP A 1 57 ? 9.772 11.763 4.571 1.00 0.00 57 ASP A CA 7
ATOM 7062 C C . ASP A 1 57 ? 9.621 12.121 3.116 1.00 0.00 57 ASP A C 7
ATOM 7063 O O . ASP A 1 57 ? 9.193 13.205 2.784 1.00 0.00 57 ASP A O 7
ATOM 7072 N N . ILE A 1 58 ? 9.897 11.181 2.243 1.00 0.00 58 ILE A N 7
ATOM 7073 C CA . ILE A 1 58 ? 9.861 11.453 0.824 1.00 0.00 58 ILE A CA 7
ATOM 7074 C C . ILE A 1 58 ? 8.566 10.969 0.199 1.00 0.00 58 ILE A C 7
ATOM 7075 O O . ILE A 1 58 ? 8.004 9.957 0.612 1.00 0.00 58 ILE A O 7
ATOM 7091 N N . ARG A 1 59 ? 8.080 11.730 -0.745 1.00 0.00 59 ARG A N 7
ATOM 7092 C CA . ARG A 1 59 ? 6.961 11.340 -1.576 1.00 0.00 59 ARG A CA 7
ATOM 7093 C C . ARG A 1 59 ? 7.332 11.587 -3.020 1.00 0.00 59 ARG A C 7
ATOM 7094 O O . ARG A 1 59 ? 8.365 12.196 -3.321 1.00 0.00 59 ARG A O 7
ATOM 7115 N N . LEU A 1 60 ? 6.517 11.109 -3.904 1.00 0.00 60 LEU A N 7
ATOM 7116 C CA . LEU A 1 60 ? 6.680 11.381 -5.309 1.00 0.00 60 LEU A CA 7
ATOM 7117 C C . LEU A 1 60 ? 6.025 12.735 -5.622 1.00 0.00 60 LEU A C 7
ATOM 7118 O O . LEU A 1 60 ? 5.774 13.534 -4.706 1.00 0.00 60 LEU A O 7
ATOM 7134 N N . GLN A 1 61 ? 5.766 12.994 -6.892 1.00 0.00 61 GLN A N 7
ATOM 7135 C CA . GLN A 1 61 ? 5.070 14.211 -7.343 1.00 0.00 61 GLN A CA 7
ATOM 7136 C C . GLN A 1 61 ? 3.772 14.491 -6.560 1.00 0.00 61 GLN A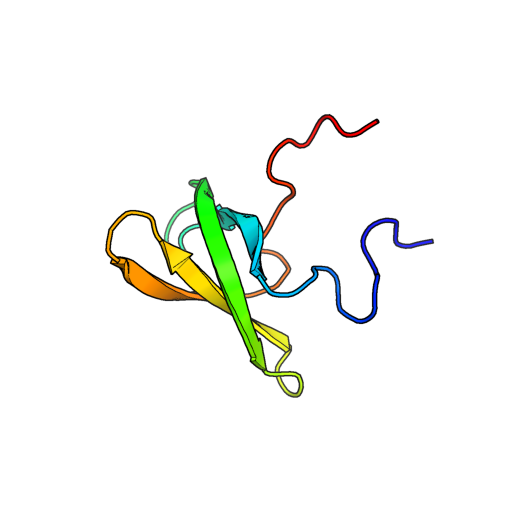 C 7
ATOM 7137 O O . GLN A 1 61 ? 3.454 15.635 -6.252 1.00 0.00 61 GLN A O 7
ATOM 7151 N N . SER A 1 62 ? 3.077 13.446 -6.201 1.00 0.00 62 SER A N 7
ATOM 7152 C CA . SER A 1 62 ? 1.877 13.528 -5.411 1.00 0.00 62 SER A CA 7
ATOM 7153 C C . SER A 1 62 ? 1.781 12.242 -4.609 1.00 0.00 62 SER A C 7
ATOM 7154 O O . SER A 1 62 ? 1.861 12.236 -3.381 1.00 0.00 62 SER A O 7
ATOM 7162 N N . SER A 1 63 ? 1.660 11.148 -5.324 1.00 0.00 63 SER A N 7
ATOM 7163 C CA . SER A 1 63 ? 1.589 9.826 -4.768 1.00 0.00 63 SER A CA 7
ATOM 7164 C C . SER A 1 63 ? 1.971 8.835 -5.862 1.00 0.00 63 SER A C 7
ATOM 7165 O O . SER A 1 63 ? 2.245 9.251 -6.998 1.00 0.00 63 SER A O 7
ATOM 7173 N N . PHE A 1 64 ? 2.012 7.570 -5.523 1.00 0.00 64 PHE A N 7
ATOM 7174 C CA . PHE A 1 64 ? 2.387 6.519 -6.441 1.00 0.00 64 PHE A CA 7
ATOM 7175 C C . PHE A 1 64 ? 1.235 6.237 -7.401 1.00 0.00 64 PHE A C 7
ATOM 7176 O O . PHE A 1 64 ? 0.137 5.835 -6.977 1.00 0.00 64 PHE A O 7
ATOM 7193 N N . LYS A 1 65 ? 1.469 6.487 -8.660 1.00 0.00 65 LYS A N 7
ATOM 7194 C CA . LYS A 1 65 ? 0.492 6.248 -9.691 1.00 0.00 65 LYS A CA 7
ATOM 7195 C C . LYS A 1 65 ? 0.777 4.900 -10.338 1.00 0.00 65 LYS A C 7
ATOM 7196 O O . LYS A 1 65 ? 1.814 4.713 -10.980 1.00 0.00 65 LYS A O 7
ATOM 7215 N N . GLN A 1 66 ? -0.117 3.971 -10.151 1.00 0.00 66 GLN A N 7
ATOM 7216 C CA . GLN A 1 66 ? 0.027 2.650 -10.702 1.00 0.00 66 GLN A CA 7
ATOM 7217 C C . GLN A 1 66 ? -1.054 2.516 -11.760 1.00 0.00 66 GLN A C 7
ATOM 7218 O O . GLN A 1 66 ? -0.778 2.768 -12.958 1.00 0.00 66 GLN A O 7
ATOM 7232 N N . GLY A 1 1 ? 4.516 6.302 1.726 1.00 0.00 1 GLY A N 8
ATOM 7233 C CA . GLY A 1 1 ? 4.430 5.600 3.006 1.00 0.00 1 GLY A CA 8
ATOM 7234 C C . GLY A 1 1 ? 5.561 4.627 3.157 1.00 0.00 1 GLY A C 8
ATOM 7235 O O . GLY A 1 1 ? 6.434 4.561 2.283 1.00 0.00 1 GLY A O 8
ATOM 7239 N N . ALA A 1 2 ? 5.563 3.884 4.246 1.00 0.00 2 ALA A N 8
ATOM 7240 C CA . ALA A 1 2 ? 6.591 2.897 4.508 1.00 0.00 2 ALA A CA 8
ATOM 7241 C C . ALA A 1 2 ? 5.957 1.543 4.724 1.00 0.00 2 ALA A C 8
ATOM 7242 O O . ALA A 1 2 ? 5.072 1.391 5.580 1.00 0.00 2 ALA A O 8
ATOM 7249 N N . MET A 1 3 ? 6.360 0.576 3.944 1.00 0.00 3 MET A N 8
ATOM 7250 C CA . MET A 1 3 ? 5.856 -0.781 4.063 1.00 0.00 3 MET A CA 8
ATOM 7251 C C . MET A 1 3 ? 6.940 -1.781 3.743 1.00 0.00 3 MET A C 8
ATOM 7252 O O . MET A 1 3 ? 7.557 -1.729 2.671 1.00 0.00 3 MET A O 8
ATOM 7266 N N . GLY A 1 4 ? 7.192 -2.662 4.671 1.00 0.00 4 GLY A N 8
ATOM 7267 C CA . GLY A 1 4 ? 8.111 -3.742 4.444 1.00 0.00 4 GLY A CA 8
ATOM 7268 C C . GLY A 1 4 ? 9.563 -3.402 4.691 1.00 0.00 4 GLY A C 8
ATOM 7269 O O . GLY A 1 4 ? 10.093 -3.663 5.778 1.00 0.00 4 GLY A O 8
ATOM 7273 N N . MET A 1 5 ? 10.198 -2.817 3.712 1.00 0.00 5 MET A N 8
ATOM 7274 C CA . MET A 1 5 ? 11.635 -2.569 3.748 1.00 0.00 5 MET A CA 8
ATOM 7275 C C . MET A 1 5 ? 11.920 -1.167 3.274 1.00 0.00 5 MET A C 8
ATOM 7276 O O . MET A 1 5 ? 11.028 -0.509 2.748 1.00 0.00 5 MET A O 8
ATOM 7290 N N . PRO A 1 6 ? 13.134 -0.650 3.509 1.00 0.00 6 PRO A N 8
ATOM 7291 C CA . PRO A 1 6 ? 13.610 0.513 2.786 1.00 0.00 6 PRO A CA 8
ATOM 7292 C C . PRO A 1 6 ? 13.936 0.006 1.393 1.00 0.00 6 PRO A C 8
ATOM 7293 O O . PRO A 1 6 ? 14.986 -0.603 1.175 1.00 0.00 6 PRO A O 8
ATOM 7304 N N . ASN A 1 7 ? 13.034 0.193 0.480 1.00 0.00 7 ASN A N 8
ATOM 7305 C CA . ASN A 1 7 ? 13.106 -0.503 -0.810 1.00 0.00 7 ASN A CA 8
ATOM 7306 C C . ASN A 1 7 ? 14.025 0.158 -1.794 1.00 0.00 7 ASN A C 8
ATOM 7307 O O . ASN A 1 7 ? 14.334 -0.433 -2.835 1.00 0.00 7 ASN A O 8
ATOM 7318 N N . ARG A 1 8 ? 14.489 1.340 -1.456 1.00 0.00 8 ARG A N 8
ATOM 7319 C CA . ARG A 1 8 ? 15.132 2.225 -2.371 1.00 0.00 8 ARG A CA 8
ATOM 7320 C 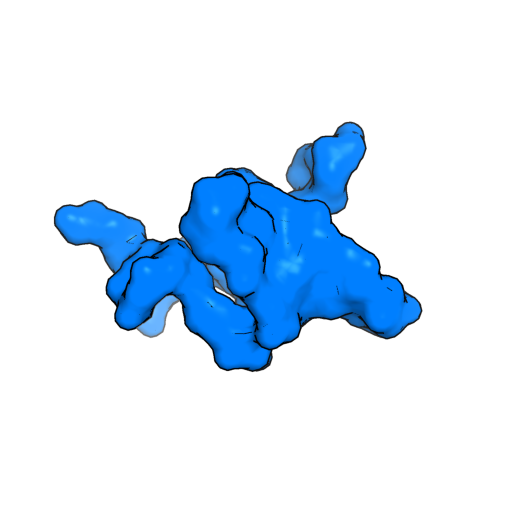C . ARG A 1 8 ? 14.063 2.590 -3.375 1.00 0.00 8 ARG A C 8
ATOM 7321 O O . ARG A 1 8 ? 14.098 2.247 -4.560 1.00 0.00 8 ARG A O 8
ATOM 7342 N N . LYS A 1 9 ? 13.027 3.159 -2.820 1.00 0.00 9 LYS A N 8
ATOM 7343 C CA . LYS A 1 9 ? 11.834 3.540 -3.533 1.00 0.00 9 LYS A CA 8
ATOM 7344 C C . LYS A 1 9 ? 12.130 4.751 -4.388 1.00 0.00 9 LYS A C 8
ATOM 7345 O O . LYS A 1 9 ? 11.434 5.048 -5.362 1.00 0.00 9 LYS A O 8
ATOM 7364 N N . TYR A 1 10 ? 13.178 5.419 -4.029 1.00 0.00 10 TYR A N 8
ATOM 7365 C CA . TYR A 1 10 ? 13.629 6.571 -4.710 1.00 0.00 10 TYR A CA 8
ATOM 7366 C C . TYR A 1 10 ? 15.049 6.283 -5.119 1.00 0.00 10 TYR A C 8
ATOM 7367 O O . TYR A 1 10 ? 15.788 5.650 -4.365 1.00 0.00 10 TYR A O 8
ATOM 7385 N N . ALA A 1 11 ? 15.394 6.669 -6.310 1.00 0.00 11 ALA A N 8
ATOM 7386 C CA . ALA A 1 11 ? 16.698 6.376 -6.892 1.00 0.00 11 ALA A CA 8
ATOM 7387 C C . ALA A 1 11 ? 17.752 7.387 -6.406 1.00 0.00 11 ALA A C 8
ATOM 7388 O O . ALA A 1 11 ? 17.652 7.911 -5.310 1.00 0.00 11 ALA A O 8
ATOM 7395 N N . ASP A 1 12 ? 18.783 7.608 -7.195 1.00 0.00 12 ASP A N 8
ATOM 7396 C CA . ASP A 1 12 ? 19.768 8.631 -6.899 1.00 0.00 12 ASP A CA 8
ATOM 7397 C C . ASP A 1 12 ? 19.851 9.571 -8.088 1.00 0.00 12 ASP A C 8
ATOM 7398 O O . ASP A 1 12 ? 19.990 9.140 -9.232 1.00 0.00 12 ASP A O 8
ATOM 7407 N N . GLY A 1 13 ? 19.674 10.844 -7.828 1.00 0.00 13 GLY A N 8
ATOM 7408 C CA . GLY A 1 13 ? 19.631 11.839 -8.880 1.00 0.00 13 GLY A CA 8
ATOM 7409 C C . GLY A 1 13 ? 18.200 12.129 -9.300 1.00 0.00 13 GLY A C 8
ATOM 7410 O O . GLY A 1 13 ? 17.938 13.014 -10.123 1.00 0.00 13 GLY A O 8
ATOM 7414 N N . GLU A 1 14 ? 17.282 11.375 -8.736 1.00 0.00 14 GLU A N 8
ATOM 7415 C CA . GLU A 1 14 ? 15.880 11.466 -9.048 1.00 0.00 14 GLU A CA 8
ATOM 7416 C C . GLU A 1 14 ? 15.260 12.677 -8.351 1.00 0.00 14 GLU A C 8
ATOM 7417 O O . GLU A 1 14 ? 15.592 12.969 -7.199 1.00 0.00 14 GLU A O 8
ATOM 7429 N N . VAL A 1 15 ? 14.417 13.409 -9.028 1.00 0.00 15 VAL A N 8
ATOM 7430 C CA . VAL A 1 15 ? 13.755 14.488 -8.357 1.00 0.00 15 VAL A CA 8
ATOM 7431 C C . VAL A 1 15 ? 12.465 13.953 -7.728 1.00 0.00 15 VAL A C 8
ATOM 7432 O O . VAL A 1 15 ? 11.666 13.256 -8.381 1.00 0.00 15 VAL A O 8
ATOM 7445 N N . VAL A 1 16 ? 12.322 14.217 -6.456 1.00 0.00 16 VAL A N 8
ATOM 7446 C CA . VAL A 1 16 ? 11.208 13.753 -5.645 1.00 0.00 16 VAL A CA 8
ATOM 7447 C C . VAL A 1 16 ? 10.694 14.891 -4.768 1.00 0.00 16 VAL A C 8
ATOM 7448 O O . VAL A 1 16 ? 11.159 16.017 -4.880 1.00 0.00 16 VAL A O 8
ATOM 7461 N N . MET A 1 17 ? 9.737 14.609 -3.925 1.00 0.00 17 MET A N 8
ATOM 7462 C CA . MET A 1 17 ? 9.317 15.565 -2.923 1.00 0.00 17 MET A CA 8
ATOM 7463 C C . MET A 1 17 ? 9.727 15.034 -1.571 1.00 0.00 17 MET A C 8
ATOM 7464 O O . MET A 1 17 ? 9.502 13.889 -1.275 1.00 0.00 17 MET A O 8
ATOM 7478 N N . GLY A 1 18 ? 10.313 15.835 -0.775 1.00 0.00 18 GLY A N 8
ATOM 7479 C CA . GLY A 1 18 ? 10.723 15.402 0.532 1.00 0.00 18 GLY A CA 8
ATOM 7480 C C . GLY A 1 18 ? 10.212 16.367 1.541 1.00 0.00 18 GLY A C 8
ATOM 7481 O O . GLY A 1 18 ? 10.165 17.577 1.262 1.00 0.00 18 GLY A O 8
ATOM 7485 N N . ARG A 1 19 ? 9.781 15.884 2.674 1.00 0.00 19 ARG A N 8
ATOM 7486 C CA . ARG A 1 19 ? 9.237 16.768 3.674 1.00 0.00 19 ARG A CA 8
ATOM 7487 C C . ARG A 1 19 ? 10.344 17.532 4.362 1.00 0.00 19 ARG A C 8
ATOM 7488 O O . ARG A 1 19 ? 11.447 17.012 4.543 1.00 0.00 19 ARG A O 8
ATOM 7509 N N . TRP A 1 20 ? 10.074 18.762 4.702 1.00 0.00 20 TRP A N 8
ATOM 7510 C CA . TRP A 1 20 ? 10.999 19.523 5.475 1.00 0.00 20 TRP A CA 8
ATOM 7511 C C . TRP A 1 20 ? 10.771 19.093 6.924 1.00 0.00 20 TRP A C 8
ATOM 7512 O O . TRP A 1 20 ? 9.663 19.236 7.425 1.00 0.00 20 TRP A O 8
ATOM 7533 N N . PRO A 1 21 ? 11.801 18.540 7.602 1.00 0.00 21 PRO A N 8
ATOM 7534 C CA . PRO A 1 21 ? 11.687 17.977 8.974 1.00 0.00 21 PRO A CA 8
ATOM 7535 C C . PRO A 1 21 ? 11.104 18.948 10.005 1.00 0.00 21 PRO A C 8
ATOM 7536 O O . PRO A 1 21 ? 10.528 18.527 11.010 1.00 0.00 21 PRO A O 8
ATOM 7547 N N . GLY A 1 22 ? 11.253 20.227 9.752 1.00 0.00 22 GLY A N 8
ATOM 7548 C CA . GLY A 1 22 ? 10.747 21.214 10.660 1.00 0.00 22 GLY A CA 8
ATOM 7549 C C . GLY A 1 22 ? 9.258 21.417 10.510 1.00 0.00 22 GLY A C 8
ATOM 7550 O O . GLY A 1 22 ? 8.553 21.618 11.493 1.00 0.00 22 GLY A O 8
ATOM 7554 N N . SER A 1 23 ? 8.770 21.313 9.304 1.00 0.00 23 SER A N 8
ATOM 7555 C CA . SER A 1 23 ? 7.388 21.572 9.024 1.00 0.00 23 SER A CA 8
ATOM 7556 C C . SER A 1 23 ? 6.670 20.272 8.630 1.00 0.00 23 SER A C 8
ATOM 7557 O O . SER A 1 23 ? 7.163 19.161 8.894 1.00 0.00 23 SER A O 8
ATOM 7565 N N . VAL A 1 24 ? 5.499 20.393 8.060 1.00 0.00 24 VAL A N 8
ATOM 7566 C CA . VAL A 1 24 ? 4.767 19.234 7.596 1.00 0.00 24 VAL A CA 8
ATOM 7567 C C . VAL A 1 24 ? 4.651 19.271 6.080 1.00 0.00 24 VAL A C 8
ATOM 7568 O O . VAL A 1 24 ? 3.947 18.469 5.474 1.00 0.00 24 VAL A O 8
ATOM 7581 N N . LEU A 1 25 ? 5.378 20.180 5.474 1.00 0.00 25 LEU A N 8
ATOM 7582 C CA . LEU A 1 25 ? 5.289 20.376 4.055 1.00 0.00 25 LEU A CA 8
ATOM 7583 C C . LEU A 1 25 ? 6.313 19.600 3.283 1.00 0.00 25 LEU A C 8
ATOM 7584 O O . LEU A 1 25 ? 7.442 19.401 3.738 1.00 0.00 25 LEU A O 8
ATOM 7600 N N . TYR A 1 26 ? 5.911 19.163 2.124 1.00 0.00 26 TYR A N 8
ATOM 7601 C CA . TYR A 1 26 ? 6.763 18.457 1.215 1.00 0.00 26 TYR A CA 8
ATOM 7602 C C . TYR A 1 26 ? 7.237 19.395 0.146 1.00 0.00 26 TYR A C 8
ATOM 7603 O O . TYR A 1 26 ? 6.435 20.069 -0.504 1.00 0.00 26 TYR A O 8
ATOM 7621 N N . TYR A 1 27 ? 8.523 19.475 0.002 1.00 0.00 27 TYR A N 8
ATOM 7622 C CA . TYR A 1 27 ? 9.139 20.357 -0.952 1.00 0.00 27 TYR A CA 8
ATOM 7623 C C . TYR A 1 27 ? 9.820 19.525 -2.007 1.00 0.00 27 TYR A C 8
ATOM 7624 O O . TYR A 1 27 ? 10.172 18.373 -1.754 1.00 0.00 27 TYR A O 8
ATOM 7642 N N . GLU A 1 28 ? 10.006 20.082 -3.161 1.00 0.00 28 GLU A N 8
ATOM 7643 C CA . GLU A 1 28 ? 10.610 19.364 -4.252 1.00 0.00 28 GLU A CA 8
ATOM 7644 C C . GLU A 1 28 ? 12.119 19.342 -4.054 1.00 0.00 28 GLU A C 8
ATOM 7645 O O . GLU A 1 28 ? 12.748 20.389 -3.855 1.00 0.00 28 GLU A O 8
ATOM 7657 N N . VAL A 1 29 ? 12.686 18.164 -4.068 1.00 0.00 29 VAL A N 8
ATOM 7658 C CA . VAL A 1 29 ? 14.094 17.972 -3.801 1.00 0.00 29 VAL A CA 8
ATOM 7659 C C . VAL A 1 29 ? 14.679 17.022 -4.814 1.00 0.00 29 VAL A C 8
ATOM 7660 O O . VAL A 1 29 ? 13.949 16.302 -5.497 1.00 0.00 29 VAL A O 8
ATOM 7673 N N . GLN A 1 30 ? 15.968 17.001 -4.913 1.00 0.00 30 GLN A N 8
ATOM 7674 C CA . GLN A 1 30 ? 16.603 16.037 -5.755 1.00 0.00 30 GLN A CA 8
ATOM 7675 C C . GLN A 1 30 ? 17.323 15.085 -4.844 1.00 0.00 30 GLN A C 8
ATOM 7676 O O . GLN A 1 30 ? 18.059 15.526 -3.966 1.00 0.00 30 GLN A O 8
ATOM 7690 N N . VAL A 1 31 ? 17.115 13.814 -5.010 1.00 0.00 31 VAL A N 8
ATOM 7691 C CA . VAL A 1 31 ? 17.854 12.848 -4.238 1.00 0.00 31 VAL A CA 8
ATOM 7692 C C . VAL A 1 31 ? 19.273 12.797 -4.778 1.00 0.00 31 VAL A C 8
ATOM 7693 O O . VAL A 1 31 ? 19.462 12.841 -5.981 1.00 0.00 31 VAL A O 8
ATOM 7706 N N . THR A 1 32 ? 20.251 12.757 -3.941 1.00 0.00 32 THR A N 8
ATOM 7707 C CA . THR A 1 32 ? 21.579 12.711 -4.446 1.00 0.00 32 THR A CA 8
ATOM 7708 C C . THR A 1 32 ? 22.339 11.486 -3.948 1.00 0.00 32 THR A C 8
ATOM 7709 O O . THR A 1 32 ? 23.013 10.812 -4.737 1.00 0.00 32 THR A O 8
ATOM 7720 N N . SER A 1 33 ? 22.184 11.142 -2.681 1.00 0.00 33 SER A N 8
ATOM 7721 C CA . SER A 1 33 ? 22.963 10.043 -2.130 1.00 0.00 33 SER A CA 8
ATOM 7722 C C . SER A 1 33 ? 22.103 9.177 -1.215 1.00 0.00 33 SER A C 8
ATOM 7723 O O . SER A 1 33 ? 21.258 9.692 -0.489 1.00 0.00 33 SER A O 8
ATOM 7731 N N . TYR A 1 34 ? 22.301 7.881 -1.263 1.00 0.00 34 TYR A N 8
ATOM 7732 C CA . TYR A 1 34 ? 21.554 6.967 -0.426 1.00 0.00 34 TYR A CA 8
ATOM 7733 C C . TYR A 1 34 ? 22.465 6.265 0.570 1.00 0.00 34 TYR A C 8
ATOM 7734 O O . TYR A 1 34 ? 23.472 5.657 0.191 1.00 0.00 34 TYR A O 8
ATOM 7752 N N . ASP A 1 35 ? 22.129 6.377 1.830 1.00 0.00 35 ASP A N 8
ATOM 7753 C CA . ASP A 1 35 ? 22.827 5.674 2.883 1.00 0.00 35 ASP A CA 8
ATOM 7754 C C . ASP A 1 35 ? 22.050 4.420 3.172 1.00 0.00 35 ASP A C 8
ATOM 7755 O O . ASP A 1 35 ? 20.865 4.486 3.522 1.00 0.00 35 ASP A O 8
ATOM 7764 N N . ASP A 1 36 ? 22.704 3.300 3.050 1.00 0.00 36 ASP A N 8
ATOM 7765 C CA . ASP A 1 36 ? 22.045 2.006 3.187 1.00 0.00 36 ASP A CA 8
ATOM 7766 C C . ASP A 1 36 ? 22.223 1.433 4.589 1.00 0.00 36 ASP A C 8
ATOM 7767 O O . ASP A 1 36 ? 21.428 0.606 5.040 1.00 0.00 36 ASP A O 8
ATOM 7776 N N . ALA A 1 37 ? 23.220 1.926 5.304 1.00 0.00 37 ALA A N 8
ATOM 7777 C CA . ALA A 1 37 ? 23.531 1.398 6.619 1.00 0.00 37 ALA A CA 8
ATOM 7778 C C . ALA A 1 37 ? 22.575 1.927 7.668 1.00 0.00 37 ALA A C 8
ATOM 7779 O O . ALA A 1 37 ? 21.958 1.156 8.409 1.00 0.00 37 ALA A O 8
ATOM 7786 N N . SER A 1 38 ? 22.438 3.222 7.727 1.00 0.00 38 SER A N 8
ATOM 7787 C CA . SER A 1 38 ? 21.586 3.839 8.703 1.00 0.00 38 SER A CA 8
ATOM 7788 C C . SER A 1 38 ? 20.239 4.207 8.075 1.00 0.00 38 SER A C 8
ATOM 7789 O O . SER A 1 38 ? 19.338 4.680 8.765 1.00 0.00 38 SER A O 8
ATOM 7797 N N . HIS A 1 39 ? 20.111 3.941 6.771 1.00 0.00 39 HIS A N 8
ATOM 7798 C CA . HIS A 1 39 ? 18.895 4.224 5.998 1.00 0.00 39 HIS A CA 8
ATOM 7799 C C . HIS A 1 39 ? 18.556 5.733 5.970 1.00 0.00 39 HIS A C 8
ATOM 7800 O O . HIS A 1 39 ? 17.713 6.227 6.745 1.00 0.00 39 HIS A O 8
ATOM 7814 N N . LEU A 1 40 ? 19.246 6.450 5.105 1.00 0.00 40 LEU A N 8
ATOM 7815 C CA . LEU A 1 40 ? 19.020 7.887 4.895 1.00 0.00 40 LEU A CA 8
ATOM 7816 C C . LEU A 1 40 ? 19.162 8.223 3.430 1.00 0.00 40 LEU A C 8
ATOM 7817 O O . LEU A 1 40 ? 19.895 7.563 2.704 1.00 0.00 40 LEU A O 8
ATOM 7833 N N . TYR A 1 41 ? 18.450 9.220 3.001 1.00 0.00 41 TYR A N 8
ATOM 7834 C CA . TYR A 1 41 ? 18.544 9.723 1.664 1.00 0.00 41 TYR A CA 8
ATOM 7835 C C . TYR A 1 41 ? 18.969 11.150 1.742 1.00 0.00 41 TYR A C 8
ATOM 7836 O O . TYR A 1 41 ? 18.275 11.972 2.349 1.00 0.00 41 TYR A O 8
ATOM 7854 N N . THR A 1 42 ? 20.108 11.447 1.211 1.00 0.00 42 THR A N 8
ATOM 7855 C CA . THR A 1 42 ? 20.545 12.785 1.172 1.00 0.00 42 THR A CA 8
ATOM 7856 C C . THR A 1 42 ? 19.973 13.391 -0.088 1.00 0.00 42 THR A C 8
ATOM 7857 O O . THR A 1 42 ? 20.133 12.826 -1.202 1.00 0.00 42 THR A O 8
ATOM 7868 N N . VAL A 1 43 ? 19.344 14.512 0.079 1.00 0.00 43 VAL A N 8
ATOM 7869 C CA . VAL A 1 43 ? 18.678 15.215 -0.968 1.00 0.00 43 VAL A CA 8
ATOM 7870 C C . VAL A 1 43 ? 19.209 16.629 -1.014 1.00 0.00 43 VAL A C 8
ATOM 7871 O O . VAL A 1 43 ? 19.787 17.111 -0.034 1.00 0.00 43 VAL A O 8
ATOM 7884 N N . LYS A 1 44 ? 19.030 17.277 -2.111 1.00 0.00 44 LYS A N 8
ATOM 7885 C CA . LYS A 1 44 ? 19.504 18.612 -2.280 1.00 0.00 44 LYS A CA 8
ATOM 7886 C C . LYS A 1 44 ? 18.358 19.510 -2.690 1.00 0.00 44 LYS A C 8
ATOM 7887 O O . LYS A 1 44 ? 17.515 19.124 -3.516 1.00 0.00 44 LYS A O 8
ATOM 7906 N N . TYR A 1 45 ? 18.295 20.664 -2.076 1.00 0.00 45 TYR A N 8
ATOM 7907 C CA . TYR A 1 45 ? 17.310 21.664 -2.398 1.00 0.00 45 TYR A CA 8
ATOM 7908 C C . TYR A 1 45 ? 17.889 22.643 -3.378 1.00 0.00 45 TYR A C 8
ATOM 7909 O O . TYR A 1 45 ? 19.119 22.790 -3.464 1.00 0.00 45 TYR A O 8
ATOM 7927 N N . LYS A 1 46 ? 17.013 23.337 -4.080 1.00 0.00 46 LYS A N 8
ATOM 7928 C CA . LYS A 1 46 ? 17.399 24.348 -5.050 1.00 0.00 46 LYS A CA 8
ATOM 7929 C C . LYS A 1 46 ? 18.176 25.475 -4.366 1.00 0.00 46 LYS A C 8
ATOM 7930 O O . LYS A 1 46 ? 19.039 26.111 -4.966 1.00 0.00 46 LYS A O 8
ATOM 7949 N N . ASP A 1 47 ? 17.928 25.634 -3.078 1.00 0.00 47 ASP A N 8
ATOM 7950 C CA . ASP A 1 47 ? 18.550 26.677 -2.262 1.00 0.00 47 ASP A CA 8
ATOM 7951 C C . ASP A 1 47 ? 19.996 26.295 -1.894 1.00 0.00 47 ASP A C 8
ATOM 7952 O O . ASP A 1 47 ? 20.706 27.039 -1.234 1.00 0.00 47 ASP A O 8
ATOM 7961 N N . GLY A 1 48 ? 20.425 25.125 -2.343 1.00 0.00 48 GLY A N 8
ATOM 7962 C CA . GLY A 1 48 ? 21.784 24.683 -2.128 1.00 0.00 48 GLY A CA 8
ATOM 7963 C C . GLY A 1 48 ? 21.901 23.718 -0.980 1.00 0.00 48 GLY A C 8
ATOM 7964 O O . GLY A 1 48 ? 22.669 22.737 -1.053 1.00 0.00 48 GLY A O 8
ATOM 7968 N N . THR A 1 49 ? 21.147 23.997 0.067 1.00 0.00 49 THR A N 8
ATOM 7969 C CA . THR A 1 49 ? 21.100 23.204 1.273 1.00 0.00 49 THR A CA 8
ATOM 7970 C C . THR A 1 49 ? 20.770 21.743 0.971 1.00 0.00 49 THR A C 8
ATOM 7971 O O . THR A 1 49 ? 19.895 21.439 0.138 1.00 0.00 49 THR A O 8
ATOM 7982 N N . GLU A 1 50 ? 21.485 20.854 1.610 1.00 0.00 50 GLU A N 8
ATOM 7983 C CA . GLU A 1 50 ? 21.267 19.460 1.437 1.00 0.00 50 GLU A CA 8
ATOM 7984 C C . GLU A 1 50 ? 20.752 18.912 2.741 1.00 0.00 50 GLU A C 8
ATOM 7985 O O . GLU A 1 50 ? 21.060 19.450 3.814 1.00 0.00 50 GLU A O 8
ATOM 7997 N N . LEU A 1 51 ? 19.972 17.895 2.669 1.00 0.00 51 LEU A N 8
ATOM 7998 C CA . LEU A 1 51 ? 19.351 17.337 3.833 1.00 0.00 51 LEU A CA 8
ATOM 7999 C C . LEU A 1 51 ? 19.372 15.832 3.745 1.00 0.00 51 LEU A C 8
ATOM 8000 O O . LEU A 1 51 ? 19.293 15.298 2.651 1.00 0.00 51 LEU A O 8
ATOM 8016 N N . ALA A 1 52 ? 19.513 15.147 4.848 1.00 0.00 52 ALA A N 8
ATOM 8017 C CA . ALA A 1 52 ? 19.319 13.723 4.819 1.00 0.00 52 ALA A CA 8
ATOM 8018 C C . ALA A 1 52 ? 18.033 13.408 5.551 1.00 0.00 52 ALA A C 8
ATOM 8019 O O . ALA A 1 52 ? 17.779 13.955 6.623 1.00 0.00 52 ALA A O 8
ATOM 8026 N N . LEU A 1 53 ? 17.225 12.578 4.963 1.00 0.00 53 LEU A N 8
ATOM 8027 C CA . LEU A 1 53 ? 15.960 12.145 5.542 1.00 0.00 53 LEU A CA 8
ATOM 8028 C C . LEU A 1 53 ? 15.680 10.672 5.264 1.00 0.00 53 LEU A C 8
ATOM 8029 O O . LEU A 1 53 ? 16.412 10.039 4.518 1.00 0.00 53 LEU A O 8
ATOM 8045 N N . LYS A 1 54 ? 14.646 10.139 5.864 1.00 0.00 54 LYS A N 8
ATOM 8046 C CA . LYS A 1 54 ? 14.248 8.770 5.658 1.00 0.00 54 LYS A CA 8
ATOM 8047 C C . LYS A 1 54 ? 13.406 8.653 4.374 1.00 0.00 54 LYS A C 8
ATOM 8048 O O . LYS A 1 54 ? 12.766 9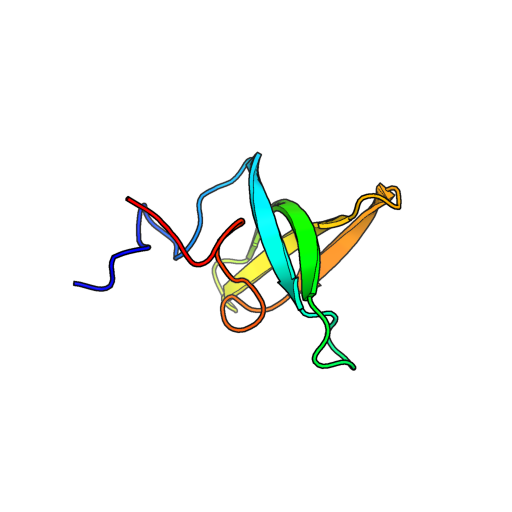.618 3.971 1.00 0.00 54 LYS A O 8
ATOM 8067 N N . GLU A 1 55 ? 13.370 7.456 3.782 1.00 0.00 55 GLU A N 8
ATOM 8068 C CA . GLU A 1 55 ? 12.566 7.172 2.566 1.00 0.00 55 GLU A CA 8
ATOM 8069 C C . GLU A 1 55 ? 11.083 7.419 2.825 1.00 0.00 55 GLU A C 8
ATOM 8070 O O . GLU A 1 55 ? 10.347 7.927 1.974 1.00 0.00 55 GLU A O 8
ATOM 8082 N N . SER A 1 56 ? 10.693 7.181 4.043 1.00 0.00 56 SER A N 8
ATOM 8083 C CA . SER A 1 56 ? 9.316 7.250 4.436 1.00 0.00 56 SER A CA 8
ATOM 8084 C C . SER A 1 56 ? 8.872 8.705 4.587 1.00 0.00 56 SER A C 8
ATOM 8085 O O . SER A 1 56 ? 7.674 9.004 4.654 1.00 0.00 56 SER A O 8
ATOM 8093 N N . ASP A 1 57 ? 9.837 9.597 4.568 1.00 0.00 57 ASP A N 8
ATOM 8094 C CA . ASP A 1 57 ? 9.585 11.004 4.756 1.00 0.00 57 ASP A CA 8
ATOM 8095 C C . ASP A 1 57 ? 9.657 11.684 3.377 1.00 0.00 57 ASP A C 8
ATOM 8096 O O . ASP A 1 57 ? 9.588 12.923 3.241 1.00 0.00 57 ASP A O 8
ATOM 8105 N N . ILE A 1 58 ? 9.790 10.845 2.341 1.00 0.00 58 ILE A N 8
ATOM 8106 C CA . ILE A 1 58 ? 9.859 11.300 0.971 1.00 0.00 58 ILE A CA 8
ATOM 8107 C C . ILE A 1 58 ? 8.589 10.879 0.242 1.00 0.00 58 ILE A C 8
ATOM 8108 O O . ILE A 1 58 ? 7.980 9.841 0.566 1.00 0.00 58 ILE A O 8
ATOM 8124 N N . ARG A 1 59 ? 8.198 11.664 -0.709 1.00 0.00 59 ARG A N 8
ATOM 8125 C CA . ARG A 1 59 ? 7.037 11.418 -1.510 1.00 0.00 59 ARG A CA 8
ATOM 8126 C C . ARG A 1 59 ? 7.413 11.582 -2.989 1.00 0.00 59 ARG A C 8
ATOM 8127 O O . ARG A 1 59 ? 8.431 12.202 -3.312 1.00 0.00 59 ARG A O 8
ATOM 8148 N N . LEU A 1 60 ? 6.628 10.990 -3.866 1.00 0.00 60 LEU A N 8
ATOM 8149 C CA . LEU A 1 60 ? 6.812 11.122 -5.311 1.00 0.00 60 LEU A CA 8
ATOM 8150 C C . LEU A 1 60 ? 6.637 12.599 -5.723 1.00 0.00 60 LEU A C 8
ATOM 8151 O O . LEU A 1 60 ? 6.094 13.384 -4.946 1.00 0.00 60 LEU A O 8
ATOM 8167 N N . GLN A 1 61 ? 7.079 12.958 -6.950 1.00 0.00 61 GLN A N 8
ATOM 8168 C CA . GLN A 1 61 ? 6.991 14.353 -7.480 1.00 0.00 61 GLN A CA 8
ATOM 8169 C C . GLN A 1 61 ? 5.621 14.979 -7.307 1.00 0.00 61 GLN A C 8
ATOM 8170 O O . GLN A 1 61 ? 5.493 16.192 -7.204 1.00 0.00 61 GLN A O 8
ATOM 8184 N N . SER A 1 62 ? 4.611 14.179 -7.367 1.00 0.00 62 SER A N 8
ATOM 8185 C CA . SER A 1 62 ? 3.276 14.644 -7.179 1.00 0.00 62 SER A CA 8
ATOM 8186 C C . SER A 1 62 ? 2.448 13.613 -6.423 1.00 0.00 62 SER A C 8
ATOM 8187 O O . SER A 1 62 ? 1.600 13.977 -5.605 1.00 0.00 62 SER A O 8
ATOM 8195 N N . SER A 1 63 ? 2.716 12.303 -6.690 1.00 0.00 63 SER A N 8
ATOM 8196 C CA . SER A 1 63 ? 1.967 11.198 -6.074 1.00 0.00 63 SER A CA 8
ATOM 8197 C C . SER A 1 63 ? 0.496 11.355 -6.500 1.00 0.00 63 SER A C 8
ATOM 8198 O O . SER A 1 63 ? -0.456 10.974 -5.791 1.00 0.00 63 SER A O 8
ATOM 8206 N N . PHE A 1 64 ? 0.367 11.830 -7.725 1.00 0.00 64 PHE A N 8
ATOM 8207 C CA . PHE A 1 64 ? -0.869 12.245 -8.310 1.00 0.00 64 PHE A CA 8
ATOM 8208 C C . PHE A 1 64 ? -1.791 11.061 -8.535 1.00 0.00 64 PHE A C 8
ATOM 8209 O O . PHE A 1 64 ? -1.340 9.955 -8.879 1.00 0.00 64 PHE A O 8
ATOM 8226 N N . LYS A 1 65 ? -3.063 11.279 -8.301 1.00 0.00 65 LYS A N 8
ATOM 8227 C CA . LYS A 1 65 ? -4.051 10.267 -8.507 1.00 0.00 65 LYS A CA 8
ATOM 8228 C C . LYS A 1 65 ? -4.322 10.160 -9.998 1.00 0.00 65 LYS A C 8
ATOM 8229 O O . LYS A 1 65 ? -4.750 11.122 -10.635 1.00 0.00 65 LYS A O 8
ATOM 8248 N N . GLN A 1 66 ? -4.062 9.020 -10.538 1.00 0.00 66 GLN A N 8
ATOM 8249 C CA . GLN A 1 66 ? -4.332 8.753 -11.915 1.00 0.00 66 GLN A CA 8
ATOM 8250 C C . GLN A 1 66 ? -5.292 7.577 -12.010 1.00 0.00 66 GLN A C 8
ATOM 8251 O O . GLN A 1 66 ? -4.855 6.419 -11.875 1.00 0.00 66 GLN A O 8
ATOM 8265 N N . GLY A 1 1 ? 7.436 -0.309 -19.058 1.00 0.00 1 GLY A N 9
ATOM 8266 C CA . GLY A 1 1 ? 6.985 0.851 -18.295 1.00 0.00 1 GLY A CA 9
ATOM 8267 C C . GLY A 1 1 ? 7.489 0.782 -16.885 1.00 0.00 1 GLY A C 9
ATOM 8268 O O . GLY A 1 1 ? 8.085 -0.225 -16.489 1.00 0.00 1 GLY A O 9
ATOM 8272 N N . ALA A 1 2 ? 7.258 1.817 -16.126 1.00 0.00 2 ALA A N 9
ATOM 8273 C CA . ALA A 1 2 ? 7.717 1.876 -14.770 1.00 0.00 2 ALA A CA 9
ATOM 8274 C C . ALA A 1 2 ? 6.546 1.802 -13.813 1.00 0.00 2 ALA A C 9
ATOM 8275 O O . ALA A 1 2 ? 5.778 2.763 -13.654 1.00 0.00 2 ALA A O 9
ATOM 8282 N N . MET A 1 3 ? 6.376 0.659 -13.220 1.00 0.00 3 MET A N 9
ATOM 8283 C CA . MET A 1 3 ? 5.330 0.454 -12.237 1.00 0.00 3 MET A CA 9
ATOM 8284 C C . MET A 1 3 ? 5.922 0.475 -10.841 1.00 0.00 3 MET A C 9
ATOM 8285 O O . MET A 1 3 ? 5.247 0.824 -9.867 1.00 0.00 3 MET A O 9
ATOM 8299 N N . GLY A 1 4 ? 7.188 0.145 -10.750 1.00 0.00 4 GLY A N 9
ATOM 8300 C CA . GLY A 1 4 ? 7.860 0.110 -9.490 1.00 0.00 4 GLY A CA 9
ATOM 8301 C C . GLY A 1 4 ? 9.329 -0.036 -9.699 1.00 0.00 4 GLY A C 9
ATOM 8302 O O . GLY A 1 4 ? 9.810 0.174 -10.815 1.00 0.00 4 GLY A O 9
ATOM 8306 N N . MET A 1 5 ? 10.035 -0.384 -8.658 1.00 0.00 5 MET A N 9
ATOM 8307 C CA . MET A 1 5 ? 11.465 -0.617 -8.708 1.00 0.00 5 MET A CA 9
ATOM 8308 C C . MET A 1 5 ? 11.891 -1.222 -7.397 1.00 0.00 5 MET A C 9
ATOM 8309 O O . MET A 1 5 ? 11.756 -0.575 -6.352 1.00 0.00 5 MET A O 9
ATOM 8323 N N . PRO A 1 6 ? 12.360 -2.479 -7.410 1.00 0.00 6 PRO A N 9
ATOM 8324 C CA . PRO A 1 6 ? 12.811 -3.167 -6.200 1.00 0.00 6 PRO A CA 9
ATOM 8325 C C . PRO A 1 6 ? 14.017 -2.478 -5.564 1.00 0.00 6 PRO A C 9
ATOM 8326 O O . PRO A 1 6 ? 14.745 -1.718 -6.240 1.00 0.00 6 PRO A O 9
ATOM 8337 N N . ASN A 1 7 ? 14.212 -2.748 -4.282 1.00 0.00 7 ASN A N 9
ATOM 8338 C CA . ASN A 1 7 ? 15.296 -2.187 -3.465 1.00 0.00 7 ASN A CA 9
ATOM 8339 C C . ASN A 1 7 ? 15.010 -0.738 -3.124 1.00 0.00 7 ASN A C 9
ATOM 8340 O O . ASN A 1 7 ? 14.364 -0.436 -2.104 1.00 0.00 7 ASN A O 9
ATOM 8351 N N . ARG A 1 8 ? 15.469 0.156 -3.964 1.00 0.00 8 ARG A N 9
ATOM 8352 C CA . ARG A 1 8 ? 15.227 1.571 -3.820 1.00 0.00 8 ARG A CA 9
ATOM 8353 C C . ARG A 1 8 ? 14.912 2.127 -5.178 1.00 0.00 8 ARG A C 9
ATOM 8354 O O . ARG A 1 8 ? 15.681 1.921 -6.120 1.00 0.00 8 ARG A O 9
ATOM 8375 N N . LYS A 1 9 ? 13.791 2.794 -5.297 1.00 0.00 9 LYS A N 9
ATOM 8376 C CA . LYS A 1 9 ? 13.425 3.433 -6.541 1.00 0.00 9 LYS A CA 9
ATOM 8377 C C . LYS A 1 9 ? 14.131 4.767 -6.611 1.00 0.00 9 LYS A C 9
ATOM 8378 O O . LYS A 1 9 ? 14.483 5.271 -7.692 1.00 0.00 9 LYS A O 9
ATOM 8397 N N . TYR A 1 10 ? 14.354 5.333 -5.446 1.00 0.00 10 TYR A N 9
ATOM 8398 C CA . TYR A 1 10 ? 14.938 6.635 -5.341 1.00 0.00 10 TYR A CA 9
ATOM 8399 C C . TYR A 1 10 ? 16.438 6.517 -5.314 1.00 0.00 10 TYR A C 9
ATOM 8400 O O . TYR A 1 10 ? 17.071 6.555 -4.262 1.00 0.00 10 TYR A O 9
ATOM 8418 N N . ALA A 1 11 ? 16.976 6.268 -6.459 1.00 0.00 11 ALA A N 9
ATOM 8419 C CA . ALA A 1 11 ? 18.395 6.194 -6.638 1.00 0.00 11 ALA A CA 9
ATOM 8420 C C . ALA A 1 11 ? 18.890 7.586 -6.894 1.00 0.00 11 ALA A C 9
ATOM 8421 O O . ALA A 1 11 ? 18.125 8.403 -7.430 1.00 0.00 11 ALA A O 9
ATOM 8428 N N . ASP A 1 12 ? 20.142 7.860 -6.535 1.00 0.00 12 ASP A N 9
ATOM 8429 C CA . ASP A 1 12 ? 20.748 9.197 -6.664 1.00 0.00 12 ASP A CA 9
ATOM 8430 C C . ASP A 1 12 ? 20.468 9.807 -8.042 1.00 0.00 12 ASP A C 9
ATOM 8431 O O . ASP A 1 12 ? 20.713 9.192 -9.083 1.00 0.00 12 ASP A O 9
ATOM 8440 N N . GLY A 1 13 ? 19.878 10.972 -8.038 1.00 0.00 13 GLY A N 9
ATOM 8441 C CA . GLY A 1 13 ? 19.497 11.621 -9.263 1.00 0.00 13 GLY A CA 9
ATOM 8442 C C . GLY A 1 13 ? 17.984 11.683 -9.438 1.00 0.00 13 GLY A C 9
ATOM 8443 O O . GLY A 1 13 ? 17.488 12.415 -10.288 1.00 0.00 13 GLY A O 9
ATOM 8447 N N . GLU A 1 14 ? 17.244 10.927 -8.636 1.00 0.00 14 GLU A N 9
ATOM 8448 C CA . GLU A 1 14 ? 15.794 10.917 -8.742 1.00 0.00 14 GLU A CA 9
ATOM 8449 C C . GLU A 1 14 ? 15.227 12.184 -8.111 1.00 0.00 14 GLU A C 9
ATOM 8450 O O . GLU A 1 14 ? 15.693 12.614 -7.046 1.00 0.00 14 GLU A O 9
ATOM 8462 N N . VAL A 1 15 ? 14.269 12.793 -8.749 1.00 0.00 15 VAL A N 9
ATOM 8463 C CA . VAL A 1 15 ? 13.653 13.952 -8.177 1.00 0.00 15 VAL A CA 9
ATOM 8464 C C . VAL A 1 15 ? 12.397 13.507 -7.434 1.00 0.00 15 VAL A C 9
ATOM 8465 O O . VAL A 1 15 ? 11.558 12.784 -7.977 1.00 0.00 15 VAL A O 9
ATOM 8478 N N . VAL A 1 16 ? 12.290 13.898 -6.202 1.00 0.00 16 VAL A N 9
ATOM 8479 C CA . VAL A 1 16 ? 11.181 13.518 -5.350 1.00 0.00 16 VAL A CA 9
ATOM 8480 C C . VAL A 1 16 ? 10.658 14.705 -4.573 1.00 0.00 16 VAL A C 9
ATOM 8481 O O . VAL A 1 16 ? 11.120 15.820 -4.746 1.00 0.00 16 VAL A O 9
ATOM 8494 N N . MET A 1 17 ? 9.680 14.476 -3.758 1.00 0.00 17 MET A N 9
ATOM 8495 C CA . MET A 1 17 ? 9.223 15.471 -2.837 1.00 0.00 17 MET A CA 9
ATOM 8496 C C . MET A 1 17 ? 9.597 15.006 -1.461 1.00 0.00 17 MET A C 9
ATOM 8497 O O . MET A 1 17 ? 9.379 13.851 -1.126 1.00 0.00 17 MET A O 9
ATOM 8511 N N . GLY A 1 18 ? 10.154 15.856 -0.681 1.00 0.00 18 GLY A N 9
ATOM 8512 C CA . GLY A 1 18 ? 10.585 15.446 0.611 1.00 0.00 18 GLY A CA 9
ATOM 8513 C C . GLY A 1 18 ? 10.288 16.467 1.676 1.00 0.00 18 GLY A C 9
ATOM 8514 O O . GLY A 1 18 ? 10.359 17.690 1.433 1.00 0.00 18 GLY A O 9
ATOM 8518 N N . ARG A 1 19 ? 9.923 15.962 2.817 1.00 0.00 19 ARG A N 9
ATOM 8519 C CA . ARG A 1 19 ? 9.572 16.727 3.989 1.00 0.00 19 ARG A CA 9
ATOM 8520 C C . ARG A 1 19 ? 10.803 17.285 4.656 1.00 0.00 19 ARG A C 9
ATOM 8521 O O . ARG A 1 19 ? 11.773 16.562 4.876 1.00 0.00 19 ARG A O 9
ATOM 8542 N N . TRP A 1 20 ? 10.765 18.547 4.977 1.00 0.00 20 TRP A N 9
ATOM 8543 C CA . TRP A 1 20 ? 11.828 19.118 5.746 1.00 0.00 20 TRP A CA 9
ATOM 8544 C C . TRP A 1 20 ? 11.486 18.873 7.213 1.00 0.00 20 TRP A C 9
ATOM 8545 O O . TRP A 1 20 ? 10.389 19.271 7.678 1.00 0.00 20 TRP A O 9
ATOM 8566 N N . PRO A 1 21 ? 12.377 18.207 7.951 1.00 0.00 21 PRO A N 9
ATOM 8567 C CA . PRO A 1 21 ? 12.150 17.850 9.344 1.00 0.00 21 PRO A CA 9
ATOM 8568 C C . PRO A 1 21 ? 11.891 19.074 10.232 1.00 0.00 21 PRO A C 9
ATOM 8569 O O . PRO A 1 21 ? 12.789 19.894 10.495 1.00 0.00 21 PRO A O 9
ATOM 8580 N N . GLY A 1 22 ? 10.654 19.223 10.636 1.00 0.00 22 GLY A N 9
ATOM 8581 C CA . GLY A 1 22 ? 10.267 20.307 11.489 1.00 0.00 22 GLY A CA 9
ATOM 8582 C C . GLY A 1 22 ? 9.390 21.311 10.777 1.00 0.00 22 GLY A C 9
ATOM 8583 O O . GLY A 1 22 ? 8.517 21.922 11.383 1.00 0.00 22 GLY A O 9
ATOM 8587 N N . SER A 1 23 ? 9.578 21.448 9.483 1.00 0.00 23 SER A N 9
ATOM 8588 C CA . SER A 1 23 ? 8.825 22.426 8.719 1.00 0.00 23 SER A CA 9
ATOM 8589 C C . SER A 1 23 ? 7.512 21.841 8.197 1.00 0.00 23 SER A C 9
ATOM 8590 O O . SER A 1 23 ? 6.669 22.567 7.666 1.00 0.00 23 SER A O 9
ATOM 8598 N N . VAL A 1 24 ? 7.377 20.511 8.318 1.00 0.00 24 VAL A N 9
ATOM 8599 C CA . VAL A 1 24 ? 6.159 19.738 7.981 1.00 0.00 24 VAL A CA 9
ATOM 8600 C C . VAL A 1 24 ? 5.968 19.571 6.457 1.00 0.00 24 VAL A C 9
ATOM 8601 O O . VAL A 1 24 ? 5.510 18.530 5.977 1.00 0.00 24 VAL A O 9
ATOM 8614 N N . LEU A 1 25 ? 6.348 20.577 5.735 1.00 0.00 25 LEU A N 9
ATOM 8615 C CA . LEU A 1 25 ? 6.160 20.653 4.321 1.00 0.00 25 LEU A CA 9
ATOM 8616 C C . LEU A 1 25 ? 7.022 19.719 3.535 1.00 0.00 25 LEU A C 9
ATOM 8617 O O . LEU A 1 25 ? 8.160 19.413 3.916 1.00 0.00 25 LEU A O 9
ATOM 8633 N N . TYR A 1 26 ? 6.480 19.310 2.427 1.00 0.00 26 TYR A N 9
ATOM 8634 C CA . TYR A 1 26 ? 7.154 18.488 1.463 1.00 0.00 26 TYR A CA 9
ATOM 8635 C C . TYR A 1 26 ? 7.456 19.349 0.271 1.00 0.00 26 TYR A C 9
ATOM 8636 O O . TYR A 1 26 ? 6.546 19.866 -0.376 1.00 0.00 26 TYR A O 9
ATOM 8654 N N . TYR A 1 27 ? 8.706 19.545 0.006 1.00 0.00 27 TYR A N 9
ATOM 8655 C CA . TYR A 1 27 ? 9.122 20.379 -1.098 1.00 0.00 27 TYR A CA 9
ATOM 8656 C C . TYR A 1 27 ? 9.688 19.482 -2.169 1.00 0.00 27 TYR A C 9
ATOM 8657 O O . TYR A 1 27 ? 9.880 18.294 -1.931 1.00 0.00 27 TYR A O 9
ATOM 8675 N N . GLU A 1 28 ? 9.982 20.033 -3.311 1.00 0.00 28 GLU A N 9
ATOM 8676 C CA . GLU A 1 28 ? 10.572 19.255 -4.383 1.00 0.00 28 GLU A CA 9
ATOM 8677 C C . GLU A 1 28 ? 12.074 19.212 -4.163 1.00 0.00 28 GLU A C 9
ATOM 8678 O O . GLU A 1 28 ? 12.708 20.254 -3.989 1.00 0.00 28 GLU A O 9
ATOM 8690 N N . VAL A 1 29 ? 12.624 18.023 -4.132 1.00 0.00 29 VAL A N 9
ATOM 8691 C CA . VAL A 1 29 ? 14.030 17.807 -3.833 1.00 0.00 29 VAL A CA 9
ATOM 8692 C C . VAL A 1 29 ? 14.604 16.816 -4.817 1.00 0.00 29 VAL A C 9
ATOM 8693 O O . VAL A 1 29 ? 13.850 16.103 -5.489 1.00 0.00 29 VAL A O 9
ATOM 8706 N N . GLN A 1 30 ? 15.900 16.731 -4.917 1.00 0.00 30 GLN A N 9
ATOM 8707 C CA . GLN A 1 30 ? 16.450 15.703 -5.758 1.00 0.00 30 GLN A CA 9
ATOM 8708 C C . GLN A 1 30 ? 17.434 14.894 -4.952 1.00 0.00 30 GLN A C 9
ATOM 8709 O O . GLN A 1 30 ? 18.288 15.459 -4.273 1.00 0.00 30 GLN A O 9
ATOM 8723 N N . VAL A 1 31 ? 17.310 13.581 -5.012 1.00 0.00 31 VAL A N 9
ATOM 8724 C CA . VAL A 1 31 ? 18.135 12.707 -4.207 1.00 0.00 31 VAL A CA 9
ATOM 8725 C C . VAL A 1 31 ? 19.577 12.730 -4.685 1.00 0.00 31 VAL A C 9
ATOM 8726 O O . VAL A 1 31 ? 19.865 12.614 -5.878 1.00 0.00 31 VAL A O 9
ATOM 8739 N N . THR A 1 32 ? 20.451 12.936 -3.765 1.00 0.00 32 THR A N 9
ATOM 8740 C CA . THR A 1 32 ? 21.838 13.105 -4.024 1.00 0.00 32 THR A CA 9
ATOM 8741 C C . THR A 1 32 ? 22.629 11.856 -3.611 1.00 0.00 32 THR A C 9
ATOM 8742 O O . THR A 1 32 ? 23.555 11.430 -4.314 1.00 0.00 32 THR A O 9
ATOM 8753 N N . SER A 1 33 ? 22.252 11.258 -2.499 1.00 0.00 33 SER A N 9
ATOM 8754 C CA . SER A 1 33 ? 22.920 10.076 -1.988 1.00 0.00 33 SER A CA 9
ATOM 8755 C C . SER A 1 33 ? 21.951 9.301 -1.107 1.00 0.00 33 SER A C 9
ATOM 8756 O O . SER A 1 33 ? 20.938 9.845 -0.686 1.00 0.00 33 SER A O 9
ATOM 8764 N N . TYR A 1 34 ? 22.239 8.065 -0.840 1.00 0.00 34 TYR A N 9
ATOM 8765 C CA . TYR A 1 34 ? 21.403 7.262 0.021 1.00 0.00 34 TYR A CA 9
ATOM 8766 C C . TYR A 1 34 ? 22.243 6.406 0.925 1.00 0.00 34 TYR A C 9
ATOM 8767 O O . TYR A 1 34 ? 23.021 5.577 0.464 1.00 0.00 34 TYR A O 9
ATOM 8785 N N . ASP A 1 35 ? 22.092 6.605 2.198 1.00 0.00 35 ASP A N 9
ATOM 8786 C CA . ASP A 1 35 ? 22.781 5.797 3.156 1.00 0.00 35 ASP A CA 9
ATOM 8787 C C . ASP A 1 35 ? 21.900 4.637 3.498 1.00 0.00 35 ASP A C 9
ATOM 8788 O O . ASP A 1 35 ? 20.766 4.821 3.924 1.00 0.00 35 ASP A O 9
ATOM 8797 N N . ASP A 1 36 ? 22.401 3.461 3.308 1.00 0.00 36 ASP A N 9
ATOM 8798 C CA . ASP A 1 36 ? 21.618 2.259 3.513 1.00 0.00 36 ASP A CA 9
ATOM 8799 C C . ASP A 1 36 ? 21.957 1.636 4.853 1.00 0.00 36 ASP A C 9
ATOM 8800 O O . ASP A 1 36 ? 21.380 0.644 5.264 1.00 0.00 36 ASP A O 9
ATOM 8809 N N . ALA A 1 37 ? 22.877 2.255 5.550 1.00 0.00 37 ALA A N 9
ATOM 8810 C CA . ALA A 1 37 ? 23.273 1.776 6.844 1.00 0.00 37 ALA A CA 9
ATOM 8811 C C . ALA A 1 37 ? 22.292 2.267 7.887 1.00 0.00 37 ALA A C 9
ATOM 8812 O O . ALA A 1 37 ? 21.697 1.481 8.612 1.00 0.00 37 ALA A O 9
ATOM 8819 N N . SER A 1 38 ? 22.090 3.565 7.933 1.00 0.00 38 SER A N 9
ATOM 8820 C CA . SER A 1 38 ? 21.150 4.145 8.863 1.00 0.00 38 SER A CA 9
ATOM 8821 C C . SER A 1 38 ? 19.811 4.425 8.154 1.00 0.00 38 SER A C 9
ATOM 8822 O O . SER A 1 38 ? 18.830 4.843 8.784 1.00 0.00 38 SER A O 9
ATOM 8830 N N . HIS A 1 39 ? 19.785 4.134 6.857 1.00 0.00 39 HIS A N 9
ATOM 8831 C CA . HIS A 1 39 ? 18.619 4.319 5.983 1.00 0.00 39 HIS A CA 9
ATOM 8832 C C . HIS A 1 39 ? 18.143 5.772 5.912 1.00 0.00 39 HIS A C 9
ATOM 8833 O O . HIS A 1 39 ? 17.092 6.131 6.460 1.00 0.00 39 HIS A O 9
ATOM 8847 N N . LEU A 1 40 ? 18.934 6.605 5.279 1.00 0.00 40 LEU A N 9
ATOM 8848 C CA . LEU A 1 40 ? 18.594 8.011 5.066 1.00 0.00 40 LEU A CA 9
ATOM 8849 C C . LEU A 1 40 ? 18.832 8.378 3.625 1.00 0.00 40 LEU A C 9
ATOM 8850 O O . LEU A 1 40 ? 19.871 8.028 3.052 1.00 0.00 40 LEU A O 9
ATOM 8866 N N . TYR A 1 41 ? 17.907 9.079 3.044 1.00 0.00 41 TYR A N 9
ATOM 8867 C CA . TYR A 1 41 ? 18.045 9.539 1.703 1.00 0.00 41 TYR A CA 9
ATOM 8868 C C . TYR A 1 41 ? 18.517 10.958 1.772 1.00 0.00 41 TYR A C 9
ATOM 8869 O O . TYR A 1 41 ? 17.862 11.803 2.366 1.00 0.00 41 TYR A O 9
ATOM 8887 N N . THR A 1 42 ? 19.669 11.212 1.258 1.00 0.00 42 THR A N 9
ATOM 8888 C CA . THR A 1 42 ? 20.185 12.532 1.264 1.00 0.00 42 THR A CA 9
ATOM 8889 C C . THR A 1 42 ? 19.796 13.174 -0.046 1.00 0.00 42 THR A C 9
ATOM 8890 O O . THR A 1 42 ? 20.024 12.607 -1.118 1.00 0.00 42 THR A O 9
ATOM 8901 N N . VAL A 1 43 ? 19.237 14.329 0.027 1.00 0.00 43 VAL A N 9
ATOM 8902 C CA . VAL A 1 43 ? 18.751 15.012 -1.127 1.00 0.00 43 VAL A CA 9
ATOM 8903 C C . VAL A 1 43 ? 19.309 16.408 -1.118 1.00 0.00 43 VAL A C 9
ATOM 8904 O O . VAL A 1 43 ? 19.708 16.906 -0.068 1.00 0.00 43 VAL A O 9
ATOM 8917 N N . LYS A 1 44 ? 19.347 17.029 -2.244 1.00 0.00 44 LYS A N 9
ATOM 8918 C CA . LYS A 1 44 ? 19.731 18.386 -2.298 1.00 0.00 44 LYS A CA 9
ATOM 8919 C C . LYS A 1 44 ? 18.517 19.206 -2.659 1.00 0.00 44 LYS A C 9
ATOM 8920 O O . LYS A 1 44 ? 17.680 18.777 -3.501 1.00 0.00 44 LYS A O 9
ATOM 8939 N N . TYR A 1 45 ? 18.368 20.315 -1.970 1.00 0.00 45 TYR A N 9
ATOM 8940 C CA . TYR A 1 45 ? 17.315 21.247 -2.223 1.00 0.00 45 TYR A CA 9
ATOM 8941 C C . TYR A 1 45 ? 17.755 22.274 -3.215 1.00 0.00 45 TYR A C 9
ATOM 8942 O O . TYR A 1 45 ? 18.955 22.568 -3.347 1.00 0.00 45 TYR A O 9
ATOM 8960 N N . LYS A 1 46 ? 16.789 22.821 -3.894 1.00 0.00 46 LYS A N 9
ATOM 8961 C CA . LYS A 1 46 ? 16.954 23.905 -4.840 1.00 0.00 46 LYS A CA 9
ATOM 8962 C C . LYS A 1 46 ? 17.519 25.149 -4.125 1.00 0.00 46 LYS A C 9
ATOM 8963 O O . LYS A 1 46 ? 18.127 26.027 -4.734 1.00 0.00 46 LYS A O 9
ATOM 8982 N N . ASP A 1 47 ? 17.342 25.177 -2.814 1.00 0.00 47 ASP A N 9
ATOM 8983 C CA . ASP A 1 47 ? 17.809 26.271 -1.973 1.00 0.00 47 ASP A CA 9
ATOM 8984 C C . ASP A 1 47 ? 19.332 26.147 -1.713 1.00 0.00 47 ASP A C 9
ATOM 8985 O O . ASP A 1 47 ? 19.943 26.978 -1.049 1.00 0.00 47 ASP A O 9
ATOM 8994 N N . GLY A 1 48 ? 19.931 25.101 -2.256 1.00 0.00 48 GLY A N 9
ATOM 8995 C CA . GLY A 1 48 ? 21.361 24.905 -2.151 1.00 0.00 48 GLY A CA 9
ATOM 8996 C C . GLY A 1 48 ? 21.729 23.899 -1.086 1.00 0.00 48 GLY A C 9
ATOM 8997 O O . GLY A 1 48 ? 22.601 23.058 -1.288 1.00 0.00 48 GLY A O 9
ATOM 9001 N N . THR A 1 49 ? 21.061 23.983 0.024 1.00 0.00 49 THR A N 9
ATOM 9002 C CA . THR A 1 49 ? 21.302 23.128 1.159 1.00 0.00 49 THR A CA 9
ATOM 9003 C C . THR A 1 49 ? 20.831 21.690 0.891 1.00 0.00 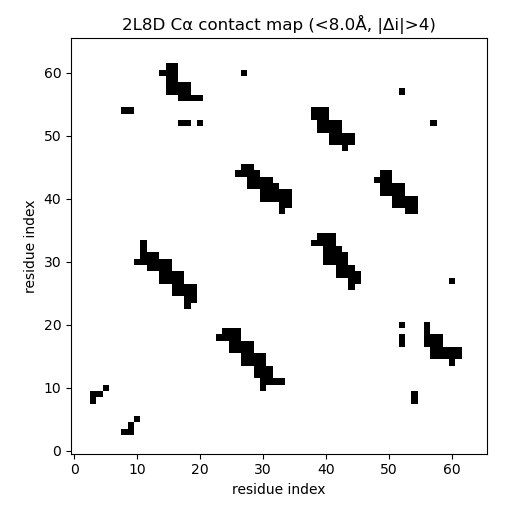49 THR A C 9
ATOM 9004 O O . THR A 1 49 ? 19.761 21.472 0.309 1.00 0.00 49 THR A O 9
ATOM 9015 N N . GLU A 1 50 ? 21.645 20.732 1.261 1.00 0.00 50 GLU A N 9
ATOM 9016 C CA . GLU A 1 50 ? 21.256 19.357 1.180 1.00 0.00 50 GLU A CA 9
ATOM 9017 C C . GLU A 1 50 ? 20.701 18.896 2.524 1.00 0.00 50 GLU A C 9
ATOM 9018 O O . GLU A 1 50 ? 21.031 19.465 3.581 1.00 0.00 50 GLU A O 9
ATOM 9030 N N . LEU A 1 51 ? 19.850 17.924 2.479 1.00 0.00 51 LEU A N 9
ATOM 9031 C CA . LEU A 1 51 ? 19.185 17.417 3.649 1.00 0.00 51 LEU A CA 9
ATOM 9032 C C . LEU A 1 51 ? 19.135 15.902 3.589 1.00 0.00 51 LEU A C 9
ATOM 9033 O O . LEU A 1 51 ? 19.085 15.336 2.506 1.00 0.00 51 LEU A O 9
ATOM 9049 N N . ALA A 1 52 ? 19.174 15.248 4.719 1.00 0.00 52 ALA A N 9
ATOM 9050 C CA . ALA A 1 52 ? 18.956 13.836 4.752 1.00 0.00 52 ALA A CA 9
ATOM 9051 C C . ALA A 1 52 ? 17.622 13.606 5.410 1.00 0.00 52 ALA A C 9
ATOM 9052 O O . ALA A 1 52 ? 17.319 14.215 6.442 1.00 0.00 52 ALA A O 9
ATOM 9059 N N . LEU A 1 53 ? 16.841 12.760 4.829 1.00 0.00 53 LEU A N 9
ATOM 9060 C CA . LEU A 1 53 ? 15.527 12.459 5.325 1.00 0.00 53 LEU A CA 9
ATOM 9061 C C . LEU A 1 53 ? 15.201 10.976 5.200 1.00 0.00 53 LEU A C 9
ATOM 9062 O O . LEU A 1 53 ? 15.935 10.222 4.540 1.00 0.00 53 LEU A O 9
ATOM 9078 N N . LYS A 1 54 ? 14.156 10.554 5.850 1.00 0.00 54 LYS A N 9
ATOM 9079 C CA . LYS A 1 54 ? 13.724 9.173 5.786 1.00 0.00 54 LYS A CA 9
ATOM 9080 C C . LYS A 1 54 ? 12.835 8.930 4.569 1.00 0.00 54 LYS A C 9
ATOM 9081 O O . LYS A 1 54 ? 12.381 9.876 3.930 1.00 0.00 54 LYS A O 9
ATOM 9100 N N . GLU A 1 55 ? 12.571 7.667 4.260 1.00 0.00 55 GLU A N 9
ATOM 9101 C CA . GLU A 1 55 ? 11.631 7.307 3.194 1.00 0.00 55 GLU A CA 9
ATOM 9102 C C . GLU A 1 55 ? 10.237 7.857 3.515 1.00 0.00 55 GLU A C 9
ATOM 9103 O O . GLU A 1 55 ? 9.464 8.218 2.621 1.00 0.00 55 GLU A O 9
ATOM 9115 N N . SER A 1 56 ? 9.950 7.948 4.802 1.00 0.00 56 SER A N 9
ATOM 9116 C CA . SER A 1 56 ? 8.698 8.445 5.318 1.00 0.00 56 SER A CA 9
ATOM 9117 C C . SER A 1 56 ? 8.564 9.954 5.069 1.00 0.00 56 SER A C 9
ATOM 9118 O O . SER A 1 56 ? 7.478 10.538 5.199 1.00 0.00 56 SER A O 9
ATOM 9126 N N . ASP A 1 57 ? 9.650 10.564 4.673 1.00 0.00 57 ASP A N 9
ATOM 9127 C CA . ASP A 1 57 ? 9.671 11.969 4.390 1.00 0.00 57 ASP A CA 9
ATOM 9128 C C . ASP A 1 57 ? 9.603 12.179 2.912 1.00 0.00 57 ASP A C 9
ATOM 9129 O O . ASP A 1 57 ? 9.624 13.290 2.452 1.00 0.00 57 ASP A O 9
ATOM 9138 N N . ILE A 1 58 ? 9.499 11.113 2.164 1.00 0.00 58 ILE A N 9
ATOM 9139 C CA . ILE A 1 58 ? 9.511 11.226 0.734 1.00 0.00 58 ILE A CA 9
ATOM 9140 C C . ILE A 1 58 ? 8.175 10.885 0.116 1.00 0.00 58 ILE A C 9
ATOM 9141 O O . ILE A 1 58 ? 7.512 9.907 0.502 1.00 0.00 58 ILE A O 9
ATOM 9157 N N . ARG A 1 59 ? 7.763 11.728 -0.798 1.00 0.00 59 ARG A N 9
ATOM 9158 C CA . ARG A 1 59 ? 6.582 11.506 -1.617 1.00 0.00 59 ARG A CA 9
ATOM 9159 C C . ARG A 1 59 ? 6.968 11.735 -3.057 1.00 0.00 59 ARG A C 9
ATOM 9160 O O . ARG A 1 59 ? 7.959 12.401 -3.330 1.00 0.00 59 ARG A O 9
ATOM 9181 N N . LEU A 1 60 ? 6.247 11.165 -3.972 1.00 0.00 60 LEU A N 9
ATOM 9182 C CA . LEU A 1 60 ? 6.468 11.466 -5.359 1.00 0.00 60 LEU A CA 9
ATOM 9183 C C . LEU A 1 60 ? 5.718 12.740 -5.726 1.00 0.00 60 LEU A C 9
ATOM 9184 O O . LEU A 1 60 ? 4.844 13.179 -4.967 1.00 0.00 60 LEU A O 9
ATOM 9200 N N . GLN A 1 61 ? 6.031 13.305 -6.884 1.00 0.00 61 GLN A N 9
ATOM 9201 C CA . GLN A 1 61 ? 5.477 14.595 -7.344 1.00 0.00 61 GLN A CA 9
ATOM 9202 C C . GLN A 1 61 ? 3.945 14.656 -7.305 1.00 0.00 61 GLN A C 9
ATOM 9203 O O . GLN A 1 61 ? 3.362 15.698 -6.983 1.00 0.00 61 GLN A O 9
ATOM 9217 N N . SER A 1 62 ? 3.305 13.565 -7.585 1.00 0.00 62 SER A N 9
ATOM 9218 C CA . SER A 1 62 ? 1.864 13.541 -7.600 1.00 0.00 62 SER A CA 9
ATOM 9219 C C . SER A 1 62 ? 1.313 12.645 -6.478 1.00 0.00 62 SER A C 9
ATOM 9220 O O . SER A 1 62 ? 0.121 12.340 -6.465 1.00 0.00 62 SER A O 9
ATOM 9228 N N . SER A 1 63 ? 2.181 12.292 -5.499 1.00 0.00 63 SER A N 9
ATOM 9229 C CA . SER A 1 63 ? 1.842 11.321 -4.449 1.00 0.00 63 SER A CA 9
ATOM 9230 C C . SER A 1 63 ? 1.317 10.036 -5.110 1.00 0.00 63 SER A C 9
ATOM 9231 O O . SER A 1 63 ? 0.129 9.732 -5.095 1.00 0.00 63 SER A O 9
ATOM 9239 N N . PHE A 1 64 ? 2.242 9.327 -5.720 1.00 0.00 64 PHE A N 9
ATOM 9240 C CA . PHE A 1 64 ? 1.949 8.224 -6.620 1.00 0.00 64 PHE A CA 9
ATOM 9241 C C . PHE A 1 64 ? 1.313 7.016 -5.922 1.00 0.00 64 PHE A C 9
ATOM 9242 O O . PHE A 1 64 ? 0.305 6.494 -6.412 1.00 0.00 64 PHE A O 9
ATOM 9259 N N . LYS A 1 65 ? 1.880 6.608 -4.767 1.00 0.00 65 LYS A N 9
ATOM 9260 C CA . LYS A 1 65 ? 1.457 5.384 -4.024 1.00 0.00 65 LYS A CA 9
ATOM 9261 C C . LYS A 1 65 ? 1.883 4.116 -4.781 1.00 0.00 65 LYS A C 9
ATOM 9262 O O . LYS A 1 65 ? 2.157 4.165 -5.975 1.00 0.00 65 LYS A O 9
ATOM 9281 N N . GLN A 1 66 ? 1.972 3.004 -4.095 1.00 0.00 66 GLN A N 9
ATOM 9282 C CA . GLN A 1 66 ? 2.356 1.766 -4.743 1.00 0.00 66 GLN A CA 9
ATOM 9283 C C . GLN A 1 66 ? 1.128 0.899 -4.929 1.00 0.00 66 GLN A C 9
ATOM 9284 O O . GLN A 1 66 ? 0.704 0.239 -3.960 1.00 0.00 66 GLN A O 9
ATOM 9298 N N . GLY A 1 1 ? 0.390 -3.647 -0.740 1.00 0.00 1 GLY A N 10
ATOM 9299 C CA . GLY A 1 1 ? 1.162 -4.426 -1.706 1.00 0.00 1 GLY A CA 10
ATOM 9300 C C . GLY A 1 1 ? 2.349 -5.030 -1.031 1.00 0.00 1 GLY A C 10
ATOM 9301 O O . GLY A 1 1 ? 2.373 -5.111 0.207 1.00 0.00 1 GLY A O 10
ATOM 9305 N N . ALA A 1 2 ? 3.328 -5.455 -1.797 1.00 0.00 2 ALA A N 10
ATOM 9306 C CA . ALA A 1 2 ? 4.528 -6.010 -1.222 1.00 0.00 2 ALA A CA 10
ATOM 9307 C C . ALA A 1 2 ? 5.460 -4.879 -0.825 1.00 0.00 2 ALA A C 10
ATOM 9308 O O . ALA A 1 2 ? 6.210 -4.347 -1.652 1.00 0.00 2 ALA A O 10
ATOM 9315 N N . MET A 1 3 ? 5.356 -4.462 0.405 1.00 0.00 3 MET A N 10
ATOM 9316 C CA . MET A 1 3 ? 6.157 -3.375 0.907 1.00 0.00 3 MET A CA 10
ATOM 9317 C C . MET A 1 3 ? 7.463 -3.899 1.455 1.00 0.00 3 MET A C 10
ATOM 9318 O O . MET A 1 3 ? 7.487 -4.911 2.159 1.00 0.00 3 MET A O 10
ATOM 9332 N N . GLY A 1 4 ? 8.528 -3.242 1.098 1.00 0.00 4 GLY A N 10
ATOM 9333 C CA . GLY A 1 4 ? 9.838 -3.606 1.540 1.00 0.00 4 GLY A CA 10
ATOM 9334 C C . GLY A 1 4 ? 10.851 -2.854 0.739 1.00 0.00 4 GLY A C 10
ATOM 9335 O O . GLY A 1 4 ? 10.475 -1.994 -0.068 1.00 0.00 4 GLY A O 10
ATOM 9339 N N . MET A 1 5 ? 12.108 -3.148 0.933 1.00 0.00 5 MET A N 10
ATOM 9340 C CA . MET A 1 5 ? 13.159 -2.495 0.181 1.00 0.00 5 MET A CA 10
ATOM 9341 C C . MET A 1 5 ? 14.027 -3.516 -0.524 1.00 0.00 5 MET A C 10
ATOM 9342 O O . MET A 1 5 ? 14.926 -4.105 0.090 1.00 0.00 5 MET A O 10
ATOM 9356 N N . PRO A 1 6 ? 13.727 -3.810 -1.797 1.00 0.00 6 PRO A N 10
ATOM 9357 C CA . PRO A 1 6 ? 14.536 -4.719 -2.612 1.00 0.00 6 PRO A CA 10
ATOM 9358 C C . PRO A 1 6 ? 15.781 -4.011 -3.153 1.00 0.00 6 PRO A C 10
ATOM 9359 O O . PRO A 1 6 ? 16.823 -4.631 -3.412 1.00 0.00 6 PRO A O 10
ATOM 9370 N N . ASN A 1 7 ? 15.666 -2.719 -3.293 1.00 0.00 7 ASN A N 10
ATOM 9371 C CA . ASN A 1 7 ? 16.705 -1.854 -3.800 1.00 0.00 7 ASN A CA 10
ATOM 9372 C C . ASN A 1 7 ? 16.253 -0.466 -3.398 1.00 0.00 7 ASN A C 10
ATOM 9373 O O . ASN A 1 7 ? 15.194 -0.337 -2.778 1.00 0.00 7 ASN A O 10
ATOM 9384 N N . ARG A 1 8 ? 17.016 0.531 -3.707 1.00 0.00 8 ARG A N 10
ATOM 9385 C CA . ARG A 1 8 ? 16.666 1.897 -3.421 1.00 0.00 8 ARG A CA 10
ATOM 9386 C C . ARG A 1 8 ? 15.558 2.318 -4.372 1.00 0.00 8 ARG A C 10
ATOM 9387 O O . ARG A 1 8 ? 15.692 2.154 -5.600 1.00 0.00 8 ARG A O 10
ATOM 9408 N N . LYS A 1 9 ? 14.453 2.780 -3.827 1.00 0.00 9 LYS A N 10
ATOM 9409 C CA . LYS A 1 9 ? 13.354 3.279 -4.638 1.00 0.00 9 LYS A CA 10
ATOM 9410 C C . LYS A 1 9 ? 13.851 4.540 -5.296 1.00 0.00 9 LYS A C 10
ATOM 9411 O O . LYS A 1 9 ? 13.868 4.657 -6.519 1.00 0.00 9 LYS A O 10
ATOM 9430 N N . TYR A 1 10 ? 14.306 5.449 -4.493 1.00 0.00 10 TYR A N 10
ATOM 9431 C CA . TYR A 1 10 ? 14.771 6.698 -4.996 1.00 0.00 10 TYR A CA 10
ATOM 9432 C C . TYR A 1 10 ? 16.241 6.565 -5.340 1.00 0.00 10 TYR A C 10
ATOM 9433 O O . TYR A 1 10 ? 17.105 6.609 -4.460 1.00 0.00 10 TYR A O 10
ATOM 9451 N N . ALA A 1 11 ? 16.523 6.299 -6.595 1.00 0.00 11 ALA A N 10
ATOM 9452 C CA . ALA A 1 11 ? 17.890 6.212 -7.024 1.00 0.00 11 ALA A CA 10
ATOM 9453 C C . ALA A 1 11 ? 18.359 7.617 -7.255 1.00 0.00 11 ALA A C 10
ATOM 9454 O O . ALA A 1 11 ? 17.561 8.464 -7.674 1.00 0.00 11 ALA A O 10
ATOM 9461 N N . ASP A 1 12 ? 19.632 7.863 -7.052 1.00 0.00 12 ASP A N 10
ATOM 9462 C CA . ASP A 1 12 ? 20.155 9.211 -7.109 1.00 0.00 12 ASP A CA 10
ATOM 9463 C C . ASP A 1 12 ? 19.975 9.841 -8.476 1.00 0.00 12 ASP A C 10
ATOM 9464 O O . ASP A 1 12 ? 20.299 9.246 -9.516 1.00 0.00 12 ASP A O 10
ATOM 9473 N N . GLY A 1 13 ? 19.386 11.015 -8.461 1.00 0.00 13 GLY A N 10
ATOM 9474 C CA . GLY A 1 13 ? 19.065 11.720 -9.660 1.00 0.00 13 GLY A CA 10
ATOM 9475 C C . GLY A 1 13 ? 17.561 11.881 -9.826 1.00 0.00 13 GLY A C 10
ATOM 9476 O O . GLY A 1 13 ? 17.103 12.691 -10.649 1.00 0.00 13 GLY A O 10
ATOM 9480 N N . GLU A 1 14 ? 16.777 11.127 -9.052 1.00 0.00 14 GLU A N 10
ATOM 9481 C CA . GLU A 1 14 ? 15.333 11.205 -9.154 1.00 0.00 14 GLU A CA 10
ATOM 9482 C C . GLU A 1 14 ? 14.847 12.471 -8.441 1.00 0.00 14 GLU A C 10
ATOM 9483 O O . GLU A 1 14 ? 15.368 12.826 -7.368 1.00 0.00 14 GLU A O 10
ATOM 9495 N N . VAL A 1 15 ? 13.928 13.185 -9.037 1.00 0.00 15 VAL A N 10
ATOM 9496 C CA . VAL A 1 15 ? 13.380 14.340 -8.376 1.00 0.00 15 VAL A CA 10
ATOM 9497 C C . VAL A 1 15 ? 12.101 13.927 -7.659 1.00 0.00 15 VAL A C 10
ATOM 9498 O O . VAL A 1 15 ? 11.217 13.298 -8.249 1.00 0.00 15 VAL A O 10
ATOM 9511 N N . VAL A 1 16 ? 12.032 14.240 -6.399 1.00 0.00 16 VAL A N 10
ATOM 9512 C CA . VAL A 1 16 ? 10.930 13.842 -5.548 1.00 0.00 16 VAL A CA 10
ATOM 9513 C C . VAL A 1 16 ? 10.459 14.992 -4.680 1.00 0.00 16 VAL A C 10
ATOM 9514 O O . VAL A 1 16 ? 10.962 16.113 -4.788 1.00 0.00 16 VAL A O 10
ATOM 9527 N N . MET A 1 17 ? 9.511 14.717 -3.823 1.00 0.00 17 MET A N 10
ATOM 9528 C CA . MET A 1 17 ? 9.058 15.686 -2.868 1.00 0.00 17 MET A CA 10
ATOM 9529 C C . MET A 1 17 ? 9.515 15.213 -1.517 1.00 0.00 17 MET A C 10
ATOM 9530 O O . MET A 1 17 ? 9.319 14.058 -1.168 1.00 0.00 17 MET A O 10
ATOM 9544 N N . GLY A 1 18 ? 10.095 16.065 -0.770 1.00 0.00 18 GLY A N 10
ATOM 9545 C CA . GLY A 1 18 ? 10.584 15.685 0.517 1.00 0.00 18 GLY A CA 10
ATOM 9546 C C . GLY A 1 18 ? 10.077 16.630 1.550 1.00 0.00 18 GLY A C 10
ATOM 9547 O O . GLY A 1 18 ? 9.917 17.825 1.276 1.00 0.00 18 GLY A O 10
ATOM 9551 N N . ARG A 1 19 ? 9.752 16.113 2.682 1.00 0.00 19 ARG A N 10
ATOM 9552 C CA . ARG A 1 19 ? 9.242 16.895 3.760 1.00 0.00 19 ARG A CA 10
ATOM 9553 C C . ARG A 1 19 ? 10.387 17.386 4.607 1.00 0.00 19 ARG A C 10
ATOM 9554 O O . ARG A 1 19 ? 11.321 16.632 4.890 1.00 0.00 19 ARG A O 10
ATOM 9575 N N . TRP A 1 20 ? 10.331 18.640 4.984 1.00 0.00 20 TRP A N 10
ATOM 9576 C CA . TRP A 1 20 ? 11.349 19.216 5.813 1.00 0.00 20 TRP A CA 10
ATOM 9577 C C . TRP A 1 20 ? 11.201 18.618 7.222 1.00 0.00 20 TRP A C 10
ATOM 9578 O O . TRP A 1 20 ? 10.134 18.741 7.829 1.00 0.00 20 TRP A O 10
ATOM 9599 N N . PRO A 1 21 ? 12.261 17.958 7.736 1.00 0.00 21 PRO A N 10
ATOM 9600 C CA . PRO A 1 21 ? 12.239 17.230 9.016 1.00 0.00 21 PRO A CA 10
ATOM 9601 C C . PRO A 1 21 ? 11.686 18.039 10.191 1.00 0.00 21 PRO A C 10
ATOM 9602 O O . PRO A 1 21 ? 12.255 19.065 10.591 1.00 0.00 21 PRO A O 10
ATOM 9613 N N . GLY A 1 22 ? 10.556 17.587 10.698 1.00 0.00 22 GLY A N 10
ATOM 9614 C CA . GLY A 1 22 ? 9.920 18.217 11.834 1.00 0.00 22 GLY A CA 10
ATOM 9615 C C . GLY A 1 22 ? 8.690 18.983 11.420 1.00 0.00 22 GLY A C 10
ATOM 9616 O O . GLY A 1 22 ? 7.704 19.086 12.169 1.00 0.00 22 GLY A O 10
ATOM 9620 N N . SER A 1 23 ? 8.725 19.478 10.227 1.00 0.00 23 SER A N 10
ATOM 9621 C CA . SER A 1 23 ? 7.672 20.274 9.684 1.00 0.00 23 SER A CA 10
ATOM 9622 C C . SER A 1 23 ? 6.747 19.378 8.849 1.00 0.00 23 SER A C 10
ATOM 9623 O O . SER A 1 23 ? 7.003 18.177 8.701 1.00 0.00 23 SER A O 10
ATOM 9631 N N . VAL A 1 24 ? 5.665 19.932 8.345 1.00 0.00 24 VAL A N 10
ATOM 9632 C CA . VAL A 1 24 ? 4.770 19.173 7.482 1.00 0.00 24 VAL A CA 10
ATOM 9633 C C . VAL A 1 24 ? 4.963 19.637 6.030 1.00 0.00 24 VAL A C 10
ATOM 9634 O O . VAL A 1 24 ? 4.387 19.096 5.086 1.00 0.00 24 VAL A O 10
ATOM 9647 N N . LEU A 1 25 ? 5.823 20.620 5.872 1.00 0.00 25 LEU A N 10
ATOM 9648 C CA . LEU A 1 25 ? 6.081 21.205 4.589 1.00 0.00 25 LEU A CA 10
ATOM 9649 C C . LEU A 1 25 ? 6.858 20.323 3.668 1.00 0.00 25 LEU A C 10
ATOM 9650 O O . LEU A 1 25 ? 7.871 19.737 4.045 1.00 0.00 25 LEU A O 10
ATOM 9666 N N . TYR A 1 26 ? 6.384 20.262 2.459 1.00 0.00 26 TYR A N 10
ATOM 9667 C CA . TYR A 1 26 ? 7.005 19.500 1.407 1.00 0.00 26 TYR A CA 10
ATOM 9668 C C . TYR A 1 26 ? 7.654 20.414 0.410 1.00 0.00 26 TYR A C 10
ATOM 9669 O O . TYR A 1 26 ? 7.092 21.454 0.034 1.00 0.00 26 TYR A O 10
ATOM 9687 N N . TYR A 1 27 ? 8.826 20.057 0.015 1.00 0.00 27 TYR A N 10
ATOM 9688 C CA . TYR A 1 27 ? 9.586 20.791 -0.951 1.00 0.00 27 TYR A CA 10
ATOM 9689 C C . TYR A 1 27 ? 10.052 19.849 -2.026 1.00 0.00 27 TYR A C 10
ATOM 9690 O O . TYR A 1 27 ? 10.108 18.636 -1.807 1.00 0.00 27 TYR A O 10
ATOM 9708 N N . GLU A 1 28 ? 10.352 20.385 -3.168 1.00 0.00 28 GLU A N 10
ATOM 9709 C CA . GLU A 1 28 ? 10.812 19.590 -4.272 1.00 0.00 28 GLU A CA 10
ATOM 9710 C C . GLU A 1 28 ? 12.307 19.429 -4.137 1.00 0.00 28 GLU A C 10
ATOM 9711 O O . GLU A 1 28 ? 13.036 20.417 -3.997 1.00 0.00 28 GLU A O 10
ATOM 9723 N N . VAL A 1 29 ? 12.762 18.215 -4.140 1.00 0.00 29 VAL A N 10
ATOM 9724 C CA . VAL A 1 29 ? 14.159 17.936 -3.928 1.00 0.00 29 VAL A CA 10
ATOM 9725 C C . VAL A 1 29 ? 14.642 16.940 -4.944 1.00 0.00 29 VAL A C 10
ATOM 9726 O O . VAL A 1 29 ? 13.835 16.249 -5.578 1.00 0.00 29 VAL A O 10
ATOM 9739 N N . GLN A 1 30 ? 15.927 16.834 -5.107 1.00 0.00 30 GLN A N 10
ATOM 9740 C CA . GLN A 1 30 ? 16.434 15.823 -5.988 1.00 0.00 30 GLN A CA 10
ATOM 9741 C C . GLN A 1 30 ? 17.372 14.939 -5.193 1.00 0.00 30 GLN A C 10
ATOM 9742 O O . GLN A 1 30 ? 18.265 15.439 -4.488 1.00 0.00 30 GLN A O 10
ATOM 9756 N N . VAL A 1 31 ? 17.177 13.646 -5.291 1.00 0.00 31 VAL A N 10
ATOM 9757 C CA . VAL A 1 31 ? 17.957 12.703 -4.521 1.00 0.00 31 VAL A CA 10
ATOM 9758 C C . VAL A 1 31 ? 19.407 12.674 -4.991 1.00 0.00 31 VAL A C 10
ATOM 9759 O O . VAL A 1 31 ? 19.695 12.645 -6.196 1.00 0.00 31 VAL A O 10
ATOM 9772 N N . THR A 1 32 ? 20.300 12.740 -4.046 1.00 0.00 32 THR A N 10
ATOM 9773 C CA . THR A 1 32 ? 21.696 12.863 -4.322 1.00 0.00 32 THR A CA 10
ATOM 9774 C C . THR A 1 32 ? 22.510 11.662 -3.776 1.00 0.00 32 THR A C 10
ATOM 9775 O O . THR A 1 32 ? 23.452 11.203 -4.421 1.00 0.00 32 THR A O 10
ATOM 9786 N N . SER A 1 33 ? 22.152 11.157 -2.606 1.00 0.00 33 SER A N 10
ATOM 9787 C CA . SER A 1 33 ? 22.850 10.018 -1.994 1.00 0.00 33 SER A CA 10
ATOM 9788 C C . SER A 1 33 ? 21.907 9.328 -1.006 1.00 0.00 33 SER A C 10
ATOM 9789 O O . SER A 1 33 ? 20.837 9.860 -0.726 1.00 0.00 33 SER A O 10
ATOM 9797 N N . TYR A 1 34 ? 22.288 8.172 -0.482 1.00 0.00 34 TYR A N 10
ATOM 9798 C CA . TYR A 1 34 ? 21.444 7.441 0.458 1.00 0.00 34 TYR A CA 10
ATOM 9799 C C . TYR A 1 34 ? 22.265 6.545 1.373 1.00 0.00 34 TYR A C 10
ATOM 9800 O O . TYR A 1 34 ? 23.225 5.917 0.937 1.00 0.00 34 TYR A O 10
ATOM 9818 N N . ASP A 1 35 ? 21.920 6.558 2.646 1.00 0.00 35 ASP A N 10
ATOM 9819 C CA . ASP A 1 35 ? 22.475 5.646 3.628 1.00 0.00 35 ASP A CA 10
ATOM 9820 C C . ASP A 1 35 ? 21.481 4.533 3.764 1.00 0.00 35 ASP A C 10
ATOM 9821 O O . ASP A 1 35 ? 20.324 4.783 4.161 1.00 0.00 35 ASP A O 10
ATOM 9830 N N . ASP A 1 36 ? 21.925 3.325 3.506 1.00 0.00 36 ASP A N 10
ATOM 9831 C CA . ASP A 1 36 ? 21.032 2.171 3.399 1.00 0.00 36 ASP A CA 10
ATOM 9832 C C . ASP A 1 36 ? 20.690 1.616 4.753 1.00 0.00 36 ASP A C 10
ATOM 9833 O O . ASP A 1 36 ? 19.652 0.975 4.929 1.00 0.00 36 ASP A O 10
ATOM 9842 N N . ALA A 1 37 ? 21.543 1.872 5.711 1.00 0.00 37 ALA A N 10
ATOM 9843 C CA . ALA A 1 37 ? 21.366 1.332 7.033 1.00 0.00 37 ALA A CA 10
ATOM 9844 C C . ALA A 1 37 ? 20.332 2.116 7.830 1.00 0.00 37 ALA A C 10
ATOM 9845 O O . ALA A 1 37 ? 19.382 1.546 8.354 1.00 0.00 37 ALA A O 10
ATOM 9852 N N . SER A 1 38 ? 20.486 3.413 7.895 1.00 0.00 38 SER A N 10
ATOM 9853 C CA . SER A 1 38 ? 19.586 4.218 8.691 1.00 0.00 38 SER A CA 10
ATOM 9854 C C . SER A 1 38 ? 18.429 4.794 7.868 1.00 0.00 38 SER A C 10
ATOM 9855 O O . SER A 1 38 ? 17.551 5.468 8.417 1.00 0.00 38 SER A O 10
ATOM 9863 N N . HIS A 1 39 ? 18.425 4.488 6.564 1.00 0.00 39 HIS A N 10
ATOM 9864 C CA . HIS A 1 39 ? 17.373 4.915 5.605 1.00 0.00 39 HIS A CA 10
ATOM 9865 C C . HIS A 1 39 ? 17.416 6.431 5.385 1.00 0.00 39 HIS A C 10
ATOM 9866 O O . HIS A 1 39 ? 16.374 7.077 5.253 1.00 0.00 39 HIS A O 10
ATOM 9880 N N . LEU A 1 40 ? 18.605 6.973 5.235 1.00 0.00 40 LEU A N 10
ATOM 9881 C CA . LEU A 1 40 ? 18.756 8.430 5.078 1.00 0.00 40 LEU A CA 10
ATOM 9882 C C . LEU A 1 40 ? 19.083 8.812 3.653 1.00 0.00 40 LEU A C 10
ATOM 9883 O O . LEU A 1 40 ? 20.137 8.467 3.151 1.00 0.00 40 LEU A O 10
ATOM 9899 N N . TYR A 1 41 ? 18.203 9.533 3.015 1.00 0.00 41 TYR A N 10
ATOM 9900 C CA . TYR A 1 41 ? 18.435 9.997 1.683 1.00 0.00 41 TYR A CA 10
ATOM 9901 C C . TYR A 1 41 ? 18.965 11.384 1.763 1.00 0.00 41 TYR A C 10
ATOM 9902 O O . TYR A 1 41 ? 18.388 12.236 2.440 1.00 0.00 41 TYR A O 10
ATOM 9920 N N . THR A 1 42 ? 20.059 11.615 1.138 1.00 0.00 42 THR A N 10
ATOM 9921 C CA . THR A 1 42 ? 20.565 12.922 1.055 1.00 0.00 42 THR A CA 10
ATOM 9922 C C . THR A 1 42 ? 20.024 13.483 -0.234 1.00 0.00 42 THR A C 10
ATOM 9923 O O . THR A 1 42 ? 20.144 12.849 -1.301 1.00 0.00 42 THR A O 10
ATOM 9934 N N . VAL A 1 43 ? 19.449 14.623 -0.163 1.00 0.00 43 VAL A N 10
ATOM 9935 C CA . VAL A 1 43 ? 18.875 15.233 -1.308 1.00 0.00 43 VAL A CA 10
ATOM 9936 C C . VAL A 1 43 ? 19.423 16.623 -1.420 1.00 0.00 43 VAL A C 10
ATOM 9937 O O . VAL A 1 43 ? 19.886 17.184 -0.424 1.00 0.00 43 VAL A O 10
ATOM 9950 N N . LYS A 1 44 ? 19.385 17.170 -2.588 1.00 0.00 44 LYS A N 10
ATOM 9951 C CA . LYS A 1 44 ? 19.784 18.517 -2.771 1.00 0.00 44 LYS A CA 10
ATOM 9952 C C . LYS A 1 44 ? 18.541 19.360 -2.963 1.00 0.00 44 LYS A C 10
ATOM 9953 O O . LYS A 1 44 ? 17.594 18.954 -3.702 1.00 0.00 44 LYS A O 10
ATOM 9972 N N . TYR A 1 45 ? 18.506 20.468 -2.266 1.00 0.00 45 TYR A N 10
ATOM 9973 C CA . TYR A 1 45 ? 17.456 21.444 -2.392 1.00 0.00 45 TYR A CA 10
ATOM 9974 C C . TYR A 1 45 ? 17.846 22.476 -3.400 1.00 0.00 45 TYR A C 10
ATOM 9975 O O . TYR A 1 45 ? 19.041 22.689 -3.648 1.00 0.00 45 TYR A O 10
ATOM 9993 N N . LYS A 1 46 ? 16.853 23.132 -3.957 1.00 0.00 46 LYS A N 10
ATOM 9994 C CA . LYS A 1 46 ? 17.050 24.191 -4.927 1.00 0.00 46 LYS A CA 10
ATOM 9995 C C . LYS A 1 46 ? 17.828 25.352 -4.284 1.00 0.00 46 LYS A C 10
ATOM 9996 O O . LYS A 1 46 ? 18.500 26.132 -4.956 1.00 0.00 46 LYS A O 10
ATOM 10015 N N . ASP A 1 47 ? 17.746 25.413 -2.964 1.00 0.00 47 ASP A N 10
ATOM 10016 C CA . ASP A 1 47 ? 18.465 26.383 -2.132 1.00 0.00 47 ASP A CA 10
ATOM 10017 C C . ASP A 1 47 ? 19.991 26.091 -2.122 1.00 0.00 47 ASP A C 10
ATOM 10018 O O . ASP A 1 47 ? 20.778 26.821 -1.539 1.00 0.00 47 ASP A O 10
ATOM 10027 N N . GLY A 1 48 ? 20.400 25.030 -2.803 1.00 0.00 48 GLY A N 10
ATOM 10028 C CA . GLY A 1 48 ? 21.807 24.685 -2.906 1.00 0.00 48 GLY A CA 10
ATOM 10029 C C . GLY A 1 48 ? 22.254 23.771 -1.787 1.00 0.00 48 GLY A C 10
ATOM 10030 O O . GLY A 1 48 ? 23.228 23.037 -1.921 1.00 0.00 48 GLY A O 10
ATOM 10034 N N . THR A 1 49 ? 21.535 23.825 -0.707 1.00 0.00 49 THR A N 10
ATOM 10035 C CA . THR A 1 49 ? 21.799 23.059 0.486 1.00 0.00 49 THR A CA 10
ATOM 10036 C C . THR A 1 49 ? 21.350 21.593 0.320 1.00 0.00 49 THR A C 10
ATOM 10037 O O . THR A 1 49 ? 20.251 21.331 -0.193 1.00 0.00 49 THR A O 10
ATOM 10048 N N . GLU A 1 50 ? 22.202 20.645 0.697 1.00 0.00 50 GLU A N 10
ATOM 10049 C CA . GLU A 1 50 ? 21.781 19.263 0.734 1.00 0.00 50 GLU A CA 10
ATOM 10050 C C . GLU A 1 50 ? 21.313 18.960 2.138 1.00 0.00 50 GLU A C 10
ATOM 10051 O O . GLU A 1 50 ? 21.832 19.534 3.121 1.00 0.00 50 GLU A O 10
ATOM 10063 N N . LEU A 1 51 ? 20.394 18.059 2.248 1.00 0.00 51 LEU A N 10
ATOM 10064 C CA . LEU A 1 51 ? 19.853 17.657 3.515 1.00 0.00 51 LEU A CA 10
ATOM 10065 C C . LEU A 1 51 ? 19.670 16.155 3.501 1.00 0.00 51 LEU A C 10
ATOM 10066 O O . LEU A 1 51 ? 19.447 15.584 2.429 1.00 0.00 51 LEU A O 10
ATOM 10082 N N . ALA A 1 52 ? 19.774 15.513 4.636 1.00 0.00 52 ALA A N 10
ATOM 10083 C CA . ALA A 1 52 ? 19.461 14.118 4.693 1.00 0.00 52 ALA A CA 10
ATOM 10084 C C . ALA A 1 52 ? 18.170 13.941 5.461 1.00 0.00 52 ALA A C 10
ATOM 10085 O O . ALA A 1 52 ? 17.954 14.576 6.507 1.00 0.00 52 ALA A O 10
ATOM 10092 N N . LEU A 1 53 ? 17.315 13.129 4.927 1.00 0.00 53 LEU A N 10
ATOM 10093 C CA . LEU A 1 53 ? 16.043 12.783 5.523 1.00 0.00 53 LEU A CA 10
ATOM 10094 C C . LEU A 1 53 ? 15.724 11.320 5.309 1.00 0.00 53 LEU A C 10
ATOM 10095 O O . LEU A 1 53 ? 16.367 10.670 4.506 1.00 0.00 53 LEU A O 10
ATOM 10111 N N . LYS A 1 54 ? 14.766 10.807 6.010 1.00 0.00 54 LYS A N 10
ATOM 10112 C CA . LYS A 1 54 ? 14.400 9.412 5.850 1.00 0.00 54 LYS A CA 10
ATOM 10113 C C . LYS A 1 54 ? 13.469 9.212 4.678 1.00 0.00 54 LYS A C 10
ATOM 10114 O O . LYS A 1 54 ? 12.842 10.162 4.211 1.00 0.00 54 LYS A O 10
ATOM 10133 N N . GLU A 1 55 ? 13.368 7.971 4.198 1.00 0.00 55 GLU A N 10
ATOM 10134 C CA . GLU A 1 55 ? 12.474 7.650 3.075 1.00 0.00 55 GLU A CA 10
ATOM 10135 C C . GLU A 1 55 ? 11.022 7.966 3.430 1.00 0.00 55 GLU A C 10
ATOM 10136 O O . GLU A 1 55 ? 10.232 8.372 2.587 1.00 0.00 55 GLU A O 10
ATOM 10148 N N . SER A 1 56 ? 10.705 7.832 4.698 1.00 0.00 56 SER A N 10
ATOM 10149 C CA . SER A 1 56 ? 9.366 8.058 5.192 1.00 0.00 56 SER A CA 10
ATOM 10150 C C . SER A 1 56 ? 9.040 9.554 5.272 1.00 0.00 56 SER A C 10
ATOM 10151 O O . SER A 1 56 ? 7.921 9.940 5.604 1.00 0.00 56 SER A O 10
ATOM 10159 N N . ASP A 1 57 ? 10.023 10.381 4.977 1.00 0.00 57 ASP A N 10
ATOM 10160 C CA . ASP A 1 57 ? 9.833 11.816 4.931 1.00 0.00 57 ASP A CA 10
ATOM 10161 C C . ASP A 1 57 ? 9.817 12.256 3.482 1.00 0.00 57 ASP A C 10
ATOM 10162 O O . ASP A 1 57 ? 9.704 13.431 3.177 1.00 0.00 57 ASP A O 10
ATOM 10171 N N . ILE A 1 58 ? 9.918 11.294 2.583 1.00 0.00 58 ILE A N 10
ATOM 10172 C CA . ILE A 1 58 ? 9.938 11.574 1.164 1.00 0.00 58 ILE A CA 10
ATOM 10173 C C . ILE A 1 58 ? 8.704 11.006 0.532 1.00 0.00 58 ILE A C 10
ATOM 10174 O O . ILE A 1 58 ? 8.147 10.012 1.014 1.00 0.00 58 ILE A O 10
ATOM 10190 N N . ARG A 1 59 ? 8.233 11.669 -0.470 1.00 0.00 59 ARG A N 10
ATOM 10191 C CA . ARG A 1 59 ? 7.158 11.158 -1.263 1.00 0.00 59 ARG A CA 10
ATOM 10192 C C . ARG A 1 59 ? 7.547 11.318 -2.729 1.00 0.00 59 ARG A C 10
ATOM 10193 O O . ARG A 1 59 ? 8.416 12.138 -3.056 1.00 0.00 59 ARG A O 10
ATOM 10214 N N . LEU A 1 60 ? 6.928 10.561 -3.609 1.00 0.00 60 LEU A N 10
ATOM 10215 C CA . LEU A 1 60 ? 7.088 10.792 -5.030 1.00 0.00 60 LEU A CA 10
ATOM 10216 C C . LEU A 1 60 ? 6.464 12.139 -5.378 1.00 0.00 60 LEU A C 10
ATOM 10217 O O . LEU A 1 60 ? 5.779 12.751 -4.523 1.00 0.00 60 LEU A O 10
ATOM 10233 N N . GLN A 1 61 ? 6.661 12.596 -6.611 1.00 0.00 61 GLN A N 10
ATOM 10234 C CA . GLN A 1 61 ? 6.201 13.926 -7.025 1.00 0.00 61 GLN A CA 10
ATOM 10235 C C . GLN A 1 61 ? 4.712 14.140 -6.716 1.00 0.00 61 GLN A C 10
ATOM 10236 O O . GLN A 1 61 ? 4.331 15.190 -6.195 1.00 0.00 61 GLN A O 10
ATOM 10250 N N . SER A 1 62 ? 3.927 13.085 -6.893 1.00 0.00 62 SER A N 10
ATOM 10251 C CA . SER A 1 62 ? 2.516 13.071 -6.559 1.00 0.00 62 SER A CA 10
ATOM 10252 C C . SER A 1 62 ? 1.962 11.724 -7.002 1.00 0.00 62 SER A C 10
ATOM 10253 O O . SER A 1 62 ? 1.396 10.965 -6.206 1.00 0.00 62 SER A O 10
ATOM 10261 N N . SER A 1 63 ? 2.201 11.403 -8.249 1.00 0.00 63 SER A N 10
ATOM 10262 C CA . SER A 1 63 ? 1.741 10.172 -8.824 1.00 0.00 63 SER A CA 10
ATOM 10263 C C . SER A 1 63 ? 2.804 9.085 -8.699 1.00 0.00 63 SER A C 10
ATOM 10264 O O . SER A 1 63 ? 3.933 9.343 -8.255 1.00 0.00 63 SER A O 10
ATOM 10272 N N . PHE A 1 64 ? 2.422 7.897 -9.089 1.00 0.00 64 PHE A N 10
ATOM 10273 C CA . PHE A 1 64 ? 3.277 6.746 -9.173 1.00 0.00 64 PHE A CA 10
ATOM 10274 C C . PHE A 1 64 ? 2.724 5.946 -10.318 1.00 0.00 64 PHE A C 10
ATOM 10275 O O . PHE A 1 64 ? 1.546 6.131 -10.658 1.00 0.00 64 PHE A O 10
ATOM 10292 N N . LYS A 1 65 ? 3.510 5.104 -10.935 1.00 0.00 65 LYS A N 10
ATOM 10293 C CA . LYS A 1 65 ? 2.997 4.381 -12.066 1.00 0.00 65 LYS A CA 10
ATOM 10294 C C . LYS A 1 65 ? 2.153 3.208 -11.614 1.00 0.00 65 LYS A C 10
ATOM 10295 O O . LYS A 1 65 ? 2.611 2.328 -10.871 1.00 0.00 65 LYS A O 10
ATOM 10314 N N . GLN A 1 66 ? 0.927 3.234 -12.016 1.00 0.00 66 GLN A N 10
ATOM 10315 C CA . GLN A 1 66 ? -0.003 2.196 -11.717 1.00 0.00 66 GLN A CA 10
ATOM 10316 C C . GLN A 1 66 ? -0.025 1.257 -12.893 1.00 0.00 66 GLN A C 10
ATOM 10317 O O . GLN A 1 66 ? 0.602 0.194 -12.838 1.00 0.00 66 GLN A O 10
#

CATH classification: 2.30.30.140

Organism: Gallus gallus (NCBI:txid9031)

Sequence (66 aa):
GAMGMPNRKYADGEVVMGRWPGSVLYYEVQVTSYDDASHLYTVKYKDGTELALKESDIRLQSSFKQGAMGMPNRKYADGEVVMGRWPGSVLYYEVQVTSYDDASHLYTVKYKDGTELALKESDIRLQSSFKQGAMGMPNRKYADGEVVMGRWPGSVLYYEVQVTSYDDASHLYTVKYKDGTELALKESDIRLQSSFKQGAMGMPNRKYADGEVVMGRWPGSVLYYEVQVTSYDDASHLYTVKYKDGTELALKESDIRLQSSFKQGAMGMPNRKYADGEVVMGRWPGSVLYYEVQVTSYDDASHLYTVKYKDGTELALKESDIRLQSSFKQGAMGMPNRKYADGEVVMGRWPGSVLYYEVQVTSYDDASHLYTVKYKDGTELALKESDIRLQSSFKQGAMGMPNRKYADGEVVMGRWPGSVLYYEVQVTSYDDASHLYTVKYKDGTELALKESDIRLQSSFKQGAMGMPNRKYADGEVVMGRWPGSVLYYEVQVTSYDDASHLYTVKYKDGTELALKESDIRLQSSFKQGAMGMPNRKYADGEVVMGRWPGSVLYYEVQVTSYDDASHLYTVKYKDGTELALKESDIRLQSSFKQGAMGMPNRKYADGEVVMGRWPGSVLYYEVQVTSYDDASHLYTVKYKDGTELALKESDIRLQSSFKQ

Radius of gyration: 11.09 Å; Cα contacts (8 Å, |Δi|>4): 115; chains: 1; bounding box: 23×32×26 Å

InterPro domains:
  IPR001171 Sterol biosynthesis ERG24/DHCR-like [PF01222] (176-608)
  IPR002999 Tudor domain [SM00333] (4-62)
  IPR018083 Sterol reductase, conserved site [PS01017] (355-370)
  IPR018083 Sterol reductase, conserved site [PS01018] (572-595)
  IPR019023 Lamin-B receptor of TUDOR domain [PF09465] (1-55)
  IPR019023 Lamin-B receptor of TUDOR domain [cd20381] (5-55)

GO terms:
  GO:0005637 nuclear inner membrane (C, EXP)

Foldseek 3Di:
DDDDPPDDPQDFQAWWWFADPPHRDIAIWGFHAADPPVQWTWTAHPVRDIDIDHPVRIDGNPDDDD